Protein AF-A0AAV4F7E5-F1 (afdb_monomer_lite)

Secondary structure (DSSP, 8-state):
------------------PPPPSEEEEEEEEE-HHHHHHTHHHHTT-HHHHHHHHHHHHHHHHHHHHHHHTTSGGG-EEEEEEEEEE-SS-SS-SSEEEHHHHHHHHHHHHHHH----SEEEEEESSEEEBTTB---SEEE-TT-TT-TTTSEEEEE--SSHHHHHHHHHHHHHHTT----SS-BSSTT-SEEETT-TTTT---HHHHHHHHHHHHT-SS-GGG---TT-EE---PPPGGGTSHHHHHHHHTT-TT--B---GGGTTTS-S-HHHHHHEEEEE-SSTT-EEEEEPPTT-EEETTEEEETTEEEE---HHHHT---GGGTT-S-S-EEETTEEE-HHHHHHHH-GGGHHHHTTTTHHHHHHH--S-TTSTTS-S-GGGTT--HHHHHHHHTTTSTTTTTT-------TT-PPPP-PPPPPPPP--PPPP-EEE---

Foldseek 3Di:
DDDDDDDDDDPPPDPPPPPDQAQFEFAEEEEEEVLLLVLLCLPVVPPVVVSVVLCVQLVLVLLQLLQLLCCQQPPNHYGYWHLYYDYDPHGLADDLEGAQVVSFVSQLVVLVVVPDDGQAYEYEYNHQYDHVNHSQAFKDAAALQGNPSRRSYMYGYNQSANVSSLLVSLRNLRSLHFAADPCLDADSRRLKDFLLHLHPSYDDNRSSVRSVVSQVPDPDRPRNDDDPSIHRRNHDDDPLLQAQQSQQCRNLSHNPKGFDQQCVQQVNAGQAWLSVLSWTWMDNVDAQETEITHRDWQHQGAQQWTRDSSGTDHHRDPLSPPHPGNLASPAAAPWDDFQNDTGGLLVVCVVPNLLLCVPCCSNHVNVNQVQAPVPPLAGNAALAPVLPPDQLQQAVVAPCSRRVNNNVPDDHDPDDPDRHRDYDDGDDNGDRSRDYDTDIRRHHD

InterPro domains:
  IPR001590 Peptidase M12B, ADAM/reprolysin [PS50215] (24-227)
  IPR024079 Metallopeptidase, catalytic domain superfamily [G3DSA:3.40.390.10] (20-225)

Radius of gyration: 27.62 Å; chains: 1; bounding box: 78×78×78 Å

pLDDT: mean 87.89, std 14.11, range [33.91, 98.62]

Sequence (445 aa):
MFMLSVAYLLVLAGPAYMAAIPENQVEVYFYMDQAAVRKYEVDNGGDMAAVTAEIEKDTDYFISEINKLFEKIPDGSIGIMKRGFEILKEDILQGPEVERDAGLKKFDDWRKASGHKSDMAVLWTGFELVRNGNPATAGYANVGKVCDPVMASLIAEYDLTYNTVVVTAHEIGHNLGSSHDSDSLRRVMGAEAYAGSENRWTFSKESAANMLTNIGGLSTNCLKETSPESKYVDATVPKELTDPDSICRRAENNKDSYMIKSQTYYDMQPPHGDLVCRAIFCYNGQPDSSMTAYASDGMVCAKNKRCREGRCVESADAESGAVVSDDCVFKDQKHVDIAGFTGTCPELVQKFGDRVCYYYKSMCCETCRARSSGDPDCEFGDKSGKCKGKEQWAVCGGSAATCCKLCKGYTGKRSAPGNETQAISPDQPPASNMNKTQVVVPMDD

Structure (mmCIF, N/CA/C/O backbone):
data_AF-A0AAV4F7E5-F1
#
_entry.id   AF-A0AAV4F7E5-F1
#
loop_
_atom_site.group_PDB
_atom_site.id
_atom_site.type_symbol
_atom_site.label_atom_id
_atom_site.label_alt_id
_atom_site.label_comp_id
_atom_site.label_asym_id
_atom_site.label_entity_id
_atom_site.label_seq_id
_atom_site.pdbx_PDB_ins_code
_atom_site.Cartn_x
_atom_site.Cartn_y
_atom_site.Cartn_z
_atom_site.occupancy
_atom_site.B_iso_or_equiv
_atom_site.auth_seq_id
_atom_site.auth_comp_id
_atom_site.auth_asym_id
_atom_site.auth_atom_id
_atom_site.pdbx_PDB_model_num
ATOM 1 N N . MET A 1 1 ? -18.002 -56.517 -23.902 1.00 39.28 1 MET A N 1
ATOM 2 C CA . MET A 1 1 ? -16.649 -56.315 -23.346 1.00 39.28 1 MET A CA 1
ATOM 3 C C . MET A 1 1 ? -16.308 -54.834 -23.480 1.00 39.28 1 MET A C 1
ATOM 5 O O . MET A 1 1 ? -15.687 -54.443 -24.448 1.00 39.28 1 MET A O 1
ATOM 9 N N . PHE A 1 2 ? -16.827 -54.004 -22.576 1.00 36.75 2 PHE A N 1
ATOM 10 C CA . PHE A 1 2 ? -16.482 -52.585 -22.432 1.00 36.75 2 PHE A CA 1
ATOM 11 C C . PHE A 1 2 ? -16.720 -52.258 -20.956 1.00 36.75 2 PHE A C 1
ATOM 13 O O . PHE A 1 2 ? -17.864 -52.135 -20.528 1.00 36.75 2 PHE A O 1
ATOM 20 N N . MET A 1 3 ? -15.651 -52.247 -20.160 1.00 36.00 3 MET A N 1
ATOM 21 C CA . MET A 1 3 ? -15.684 -51.707 -18.803 1.00 36.00 3 MET A CA 1
ATOM 22 C C . MET A 1 3 ? -15.328 -50.225 -18.897 1.00 36.00 3 MET A C 1
ATOM 24 O O . MET A 1 3 ? -14.202 -49.885 -19.254 1.00 36.00 3 MET A O 1
ATOM 28 N N . LEU A 1 4 ? -16.294 -49.354 -18.603 1.00 38.69 4 LEU A N 1
ATOM 29 C CA . LEU A 1 4 ? -16.034 -47.949 -18.314 1.00 38.69 4 LEU A CA 1
ATOM 30 C C . LEU A 1 4 ? -15.482 -47.851 -16.889 1.00 38.69 4 LEU A C 1
ATOM 32 O O . LEU A 1 4 ? -16.180 -48.152 -15.924 1.00 38.69 4 LEU A O 1
ATOM 36 N N . SER A 1 5 ? -14.221 -47.443 -16.783 1.00 42.03 5 SER A N 1
ATOM 37 C CA . SER A 1 5 ? -13.590 -47.071 -15.522 1.00 42.03 5 SER A CA 1
ATOM 38 C C . SER A 1 5 ? -13.942 -45.616 -15.218 1.00 42.03 5 SER A C 1
ATOM 40 O O . SER A 1 5 ? -13.525 -44.708 -15.938 1.00 42.03 5 SER A O 1
ATOM 42 N N . VAL A 1 6 ? -14.749 -45.399 -14.181 1.00 42.28 6 VAL A N 1
ATOM 43 C CA . VAL A 1 6 ? -15.028 -44.074 -13.617 1.00 42.28 6 VAL A CA 1
ATOM 44 C C . VAL A 1 6 ? -13.915 -43.776 -12.617 1.00 42.28 6 VAL A C 1
ATOM 46 O O . VAL A 1 6 ? -13.902 -44.313 -11.512 1.00 42.28 6 VAL A O 1
ATOM 49 N N . ALA A 1 7 ? -12.949 -42.952 -13.022 1.00 42.03 7 ALA A N 1
ATOM 50 C CA . ALA A 1 7 ? -11.930 -42.434 -12.121 1.00 42.03 7 ALA A CA 1
ATOM 51 C C . ALA A 1 7 ? -12.534 -41.297 -11.280 1.00 42.03 7 ALA A C 1
ATOM 53 O O . ALA A 1 7 ? -12.876 -40.236 -11.800 1.00 42.03 7 ALA A O 1
ATOM 54 N N . TYR A 1 8 ? -12.679 -41.543 -9.980 1.00 38.00 8 TYR A N 1
ATOM 55 C CA . TYR A 1 8 ? -13.016 -40.534 -8.979 1.00 38.00 8 TYR A CA 1
ATOM 56 C C . TYR A 1 8 ? -11.857 -39.533 -8.852 1.00 38.00 8 TYR A C 1
ATOM 58 O O . TYR A 1 8 ? -10.766 -39.898 -8.413 1.00 38.00 8 TYR A O 1
ATOM 66 N N . LEU A 1 9 ? -12.096 -38.267 -9.205 1.00 37.94 9 LEU A N 1
ATOM 67 C CA . LEU A 1 9 ? -11.242 -37.154 -8.793 1.00 37.94 9 LEU A CA 1
ATOM 68 C C . LEU A 1 9 ? -11.522 -36.870 -7.307 1.00 37.94 9 LEU A C 1
ATOM 70 O O . LEU A 1 9 ? -12.509 -36.226 -6.959 1.00 37.94 9 LEU A O 1
ATOM 74 N N . LEU A 1 10 ? -10.664 -37.379 -6.425 1.00 33.91 10 LEU A N 1
ATOM 75 C CA . LEU A 1 10 ? -10.584 -36.936 -5.035 1.00 33.91 10 LEU A CA 1
ATOM 76 C C . LEU A 1 10 ? -9.795 -35.622 -5.007 1.00 33.91 10 LEU A C 1
ATOM 78 O O . LEU A 1 10 ? -8.568 -35.620 -5.078 1.00 33.91 10 LEU A O 1
ATOM 82 N N . VAL A 1 11 ? -10.508 -34.499 -4.929 1.00 38.84 11 VAL A N 1
ATOM 83 C CA . VAL A 1 11 ? -9.914 -33.215 -4.546 1.00 38.84 11 VAL A CA 1
ATOM 84 C C . VAL A 1 11 ? -9.580 -33.319 -3.060 1.00 38.84 11 VAL A C 1
ATOM 86 O O . VAL A 1 11 ? -10.472 -33.329 -2.213 1.00 38.84 11 VAL A O 1
ATOM 89 N N . LEU A 1 12 ? -8.293 -33.463 -2.746 1.00 38.16 12 LEU A N 1
ATOM 90 C CA . LEU A 1 12 ? -7.780 -33.366 -1.384 1.00 38.16 12 LEU A CA 1
ATOM 91 C C . LEU A 1 12 ? -7.918 -31.907 -0.933 1.00 38.16 12 LEU A C 1
ATOM 93 O O . LEU A 1 12 ? -7.035 -31.090 -1.179 1.00 38.16 12 LEU A O 1
ATOM 97 N N . ALA A 1 13 ? -9.039 -31.573 -0.293 1.00 40.19 13 ALA A N 1
ATOM 98 C CA . ALA A 1 13 ? -9.093 -30.406 0.573 1.00 40.19 13 ALA A CA 1
ATOM 99 C C . ALA A 1 13 ? -8.057 -30.637 1.681 1.00 40.19 13 ALA A C 1
ATOM 101 O O . ALA A 1 13 ? -8.171 -31.591 2.456 1.00 40.19 13 ALA A O 1
ATOM 102 N N . GLY A 1 14 ? -6.994 -29.829 1.691 1.00 35.94 14 GLY A N 1
ATOM 103 C CA . GLY A 1 14 ? -6.011 -29.846 2.769 1.00 35.94 14 GLY A CA 1
ATOM 104 C C . GLY A 1 14 ? -6.697 -29.616 4.120 1.00 35.94 14 GLY A C 1
ATOM 105 O O . GLY A 1 14 ? -7.803 -29.071 4.156 1.00 35.94 14 GLY A O 1
ATOM 106 N N . PRO A 1 15 ? -6.084 -30.042 5.236 1.00 36.78 15 PRO A N 1
ATOM 107 C CA . PRO A 1 15 ? -6.637 -29.779 6.554 1.00 36.78 15 PRO A CA 1
ATOM 108 C C . PRO A 1 15 ? -6.798 -28.267 6.712 1.00 36.78 15 PRO A C 1
ATOM 110 O O . PRO A 1 15 ? -5.810 -27.535 6.738 1.00 36.78 15 PRO A O 1
ATOM 113 N N . ALA A 1 16 ? -8.047 -27.805 6.787 1.00 40.94 16 ALA A N 1
ATOM 114 C CA . ALA A 1 16 ? -8.344 -26.473 7.270 1.00 40.94 16 ALA A CA 1
ATOM 115 C C . ALA A 1 16 ? -7.825 -26.429 8.709 1.00 40.94 16 ALA A C 1
ATOM 117 O O . ALA A 1 16 ? -8.428 -27.009 9.614 1.00 40.94 16 ALA A O 1
ATOM 118 N N . TYR A 1 17 ? -6.653 -25.827 8.900 1.00 42.34 17 TYR A N 1
ATOM 119 C CA . TYR A 1 17 ? -6.201 -25.407 10.214 1.00 42.34 17 TYR A CA 1
ATOM 120 C C . TYR A 1 17 ? -7.220 -24.371 10.679 1.00 42.34 17 TYR A C 1
ATOM 122 O O . TYR A 1 17 ? -7.128 -23.201 10.324 1.00 42.34 17 TYR A O 1
ATOM 130 N N . MET A 1 18 ? -8.239 -24.810 11.417 1.00 49.41 18 MET A N 1
ATOM 131 C CA . MET A 1 18 ? -9.016 -23.879 12.214 1.00 49.41 18 MET A CA 1
ATOM 132 C C . MET A 1 18 ? -8.070 -23.399 13.302 1.00 49.41 18 MET A C 1
ATOM 134 O O . MET A 1 18 ? -7.763 -24.148 14.232 1.00 49.41 18 MET A O 1
ATOM 138 N N . ALA A 1 19 ? -7.526 -22.196 13.112 1.00 57.72 19 ALA A N 1
ATOM 139 C CA . ALA A 1 19 ? -6.801 -21.499 14.156 1.00 57.72 19 ALA A CA 1
ATOM 140 C C . ALA A 1 19 ? -7.659 -21.545 15.427 1.00 57.72 19 ALA A C 1
ATOM 142 O O . ALA A 1 19 ? -8.881 -21.371 15.370 1.00 57.72 19 ALA A O 1
ATOM 143 N N . ALA A 1 20 ? -7.039 -21.881 16.559 1.00 66.94 20 ALA A N 1
ATOM 144 C CA . ALA A 1 20 ? -7.743 -21.863 17.830 1.00 66.94 20 ALA A CA 1
ATOM 145 C C . ALA A 1 20 ? -8.306 -20.453 18.033 1.00 66.94 20 ALA A C 1
ATOM 147 O O . ALA A 1 20 ? -7.578 -19.476 17.867 1.00 66.94 20 ALA A O 1
ATOM 148 N N . ILE A 1 21 ? -9.601 -20.357 18.336 1.00 70.00 21 ILE A N 1
ATOM 149 C CA . ILE A 1 21 ? -10.245 -19.061 18.528 1.00 70.00 21 ILE A CA 1
ATOM 150 C C . ILE A 1 21 ? -9.552 -18.362 19.712 1.00 70.00 21 ILE A C 1
ATOM 152 O O . ILE A 1 21 ? -9.446 -18.983 20.776 1.00 70.00 21 ILE A O 1
ATOM 156 N N . PRO A 1 22 ? -9.093 -17.108 19.550 1.00 80.94 22 PRO A N 1
ATOM 157 C CA . PRO A 1 22 ? -8.443 -16.355 20.615 1.00 80.94 22 PRO A CA 1
ATOM 158 C C . PRO A 1 22 ? -9.276 -16.264 21.896 1.00 80.94 22 PRO A C 1
ATOM 160 O O . PRO A 1 22 ? -10.509 -16.202 21.865 1.00 80.94 22 PRO A O 1
ATOM 163 N N . GLU A 1 23 ? -8.586 -16.219 23.039 1.00 86.56 23 GLU A N 1
ATOM 164 C CA . GLU A 1 23 ? -9.222 -16.149 24.360 1.00 86.56 23 GLU A CA 1
ATOM 165 C C . GLU A 1 23 ? -9.886 -14.790 24.632 1.00 86.56 23 GLU A C 1
ATOM 167 O O . GLU A 1 23 ? -10.815 -14.708 25.436 1.00 86.56 23 GLU A O 1
ATOM 172 N N . ASN A 1 24 ? -9.384 -13.714 24.021 1.00 93.81 24 ASN A N 1
ATOM 173 C CA . ASN A 1 24 ? -9.987 -12.386 24.064 1.00 93.81 24 ASN A CA 1
ATOM 174 C C . ASN A 1 24 ? -10.420 -12.020 22.643 1.00 93.81 24 ASN A C 1
ATOM 176 O O . ASN A 1 24 ? -9.591 -11.935 21.739 1.00 93.81 24 ASN A O 1
ATOM 180 N N . GLN A 1 25 ? -11.717 -11.821 22.449 1.00 95.38 25 GLN A N 1
ATOM 181 C CA . GLN A 1 25 ? -12.316 -11.470 21.169 1.00 95.38 25 GLN A CA 1
ATOM 182 C C . GLN A 1 25 ? -12.828 -10.039 21.263 1.00 95.38 25 GLN A C 1
ATOM 184 O O . GLN A 1 25 ? -13.758 -9.767 22.007 1.00 95.38 25 GLN A O 1
ATOM 189 N N . VAL A 1 26 ? -12.192 -9.125 20.536 1.00 97.06 26 VAL A N 1
ATOM 190 C CA . VAL A 1 26 ? -12.583 -7.716 20.486 1.00 97.06 26 VAL A CA 1
ATOM 191 C C . VAL A 1 26 ? -13.650 -7.553 19.416 1.00 97.06 26 VAL A C 1
ATOM 193 O O . VAL A 1 26 ? -13.357 -7.660 18.226 1.00 97.06 26 VAL A O 1
ATOM 196 N N . GLU A 1 27 ? -14.889 -7.292 19.816 1.00 97.44 27 GLU A N 1
ATOM 197 C CA . GLU A 1 27 ? -15.974 -7.006 18.884 1.00 97.44 27 GLU A CA 1
ATOM 198 C C . GLU A 1 27 ? -15.886 -5.562 18.389 1.00 97.44 27 GLU A C 1
ATOM 200 O O . GLU A 1 27 ? -16.190 -4.611 19.112 1.00 97.44 27 GLU A O 1
ATOM 205 N N . VAL A 1 28 ? -15.488 -5.385 17.130 1.00 98.00 28 VAL A N 1
ATOM 206 C CA . VAL A 1 28 ? -15.292 -4.072 16.515 1.00 98.00 28 VAL A CA 1
ATOM 207 C C . VAL A 1 28 ? -16.412 -3.774 15.530 1.00 98.00 28 VAL A C 1
ATOM 209 O O . VAL A 1 28 ? -16.696 -4.565 14.625 1.00 98.00 28 VAL A O 1
ATOM 212 N N . TYR A 1 29 ? -17.045 -2.614 15.689 1.00 97.69 29 TYR A N 1
ATOM 213 C CA . TYR A 1 29 ? -17.944 -2.060 14.682 1.00 97.69 29 TYR A CA 1
ATOM 214 C C . TYR A 1 29 ? -17.181 -1.057 13.820 1.00 97.69 29 TYR A C 1
ATOM 216 O O . TYR A 1 29 ? -16.632 -0.083 14.336 1.00 97.69 29 TYR A O 1
ATOM 224 N N . PHE A 1 30 ? -17.156 -1.297 12.515 1.00 97.88 30 PHE A N 1
ATOM 225 C CA . PHE A 1 30 ? -16.463 -0.448 11.555 1.00 97.88 30 PHE A CA 1
ATOM 226 C C . PHE A 1 30 ? -17.454 0.505 10.889 1.00 97.88 30 PHE A C 1
ATOM 228 O O . PHE A 1 30 ? -18.536 0.100 10.465 1.00 97.88 30 PHE A O 1
ATOM 235 N N . TYR A 1 31 ? -17.078 1.768 10.778 1.00 97.94 31 TYR A N 1
ATOM 236 C CA . TYR A 1 31 ? -17.846 2.802 10.104 1.00 97.94 31 TYR A CA 1
ATOM 237 C C . TYR A 1 31 ? -16.998 3.417 9.008 1.00 97.94 31 TYR A C 1
ATOM 239 O O . TYR A 1 31 ? -15.796 3.600 9.183 1.00 97.94 31 TYR A O 1
ATOM 247 N N . MET A 1 32 ? -17.636 3.762 7.900 1.00 97.88 32 MET A N 1
ATOM 248 C CA . MET A 1 32 ? -17.007 4.489 6.808 1.00 97.88 32 MET A CA 1
ATOM 249 C C . MET A 1 32 ? -17.830 5.732 6.498 1.00 97.88 32 MET A C 1
ATOM 251 O O . MET A 1 32 ? -19.043 5.635 6.299 1.00 97.88 32 MET A O 1
ATOM 255 N N . ASP A 1 33 ? -17.188 6.895 6.473 1.00 96.81 33 ASP A N 1
ATOM 256 C CA . ASP A 1 33 ? -17.853 8.133 6.071 1.00 96.81 33 ASP A CA 1
ATOM 257 C C . ASP A 1 33 ? -17.919 8.302 4.544 1.00 96.81 33 ASP A C 1
ATOM 259 O O . ASP A 1 33 ? -17.299 7.564 3.773 1.00 96.81 33 ASP A O 1
ATOM 263 N N . GLN A 1 34 ? -18.711 9.269 4.081 1.00 95.50 34 GLN A N 1
ATOM 264 C CA . GLN A 1 34 ? -18.873 9.524 2.651 1.00 95.50 34 GLN A CA 1
ATOM 265 C C . GLN A 1 34 ? -17.582 10.064 2.020 1.00 95.50 34 GLN A C 1
ATOM 267 O O . GLN A 1 34 ? -17.362 9.865 0.827 1.00 95.50 34 GLN A O 1
ATOM 272 N N . ALA A 1 35 ? -16.706 10.715 2.787 1.00 94.88 35 ALA A N 1
ATOM 273 C CA . ALA A 1 35 ? -15.387 11.120 2.316 1.00 94.88 35 ALA A CA 1
ATOM 274 C C . ALA A 1 35 ? -14.534 9.921 1.894 1.00 94.88 35 ALA A C 1
ATOM 276 O O . ALA A 1 35 ? -13.908 9.982 0.836 1.00 94.88 35 ALA A O 1
ATOM 277 N N . ALA A 1 36 ? -14.542 8.829 2.661 1.00 94.94 36 ALA A N 1
ATOM 278 C CA . ALA A 1 36 ? -13.858 7.593 2.288 1.00 94.94 36 ALA A CA 1
ATOM 279 C C . ALA A 1 36 ? -14.521 6.925 1.072 1.00 94.94 36 ALA A C 1
ATOM 281 O O . ALA A 1 36 ? -13.827 6.531 0.135 1.00 94.94 36 ALA A O 1
ATOM 282 N N . VAL A 1 37 ? -15.860 6.876 1.032 1.00 94.44 37 VAL A N 1
ATOM 283 C CA . VAL A 1 37 ? -16.621 6.312 -0.103 1.00 94.44 37 VAL A CA 1
ATOM 284 C C . VAL A 1 37 ? -16.274 7.011 -1.418 1.00 94.44 37 VAL A C 1
ATOM 286 O O . VAL A 1 37 ? -16.058 6.345 -2.429 1.00 94.44 37 VAL A O 1
ATOM 289 N N . ARG A 1 38 ? -16.152 8.346 -1.411 1.00 91.88 38 ARG A N 1
ATOM 290 C CA . ARG A 1 38 ? -15.814 9.140 -2.605 1.00 91.88 38 ARG A CA 1
ATOM 291 C C . ARG A 1 38 ? -14.475 8.746 -3.238 1.00 91.88 38 ARG A C 1
ATOM 293 O O . ARG A 1 38 ? -14.305 8.932 -4.440 1.00 91.88 38 ARG A O 1
ATOM 300 N N . LYS A 1 39 ? -13.537 8.156 -2.486 1.00 90.94 39 LYS A N 1
ATOM 301 C CA . LYS A 1 39 ? -12.259 7.682 -3.047 1.00 90.94 39 LYS A CA 1
ATOM 302 C C . LYS A 1 39 ? -12.445 6.504 -4.021 1.00 90.94 39 LYS A C 1
ATOM 304 O O . LYS A 1 39 ? -11.675 6.371 -4.965 1.00 90.94 39 LYS A O 1
ATOM 309 N N . TYR A 1 40 ? -13.510 5.710 -3.877 1.00 89.94 40 TYR A N 1
ATOM 310 C CA . TYR A 1 40 ? -13.850 4.634 -4.823 1.00 89.94 40 TYR A CA 1
ATOM 311 C C . TYR A 1 40 ? -14.462 5.130 -6.140 1.00 89.94 40 TYR A C 1
ATOM 313 O O . TYR A 1 40 ? -14.537 4.375 -7.115 1.00 89.94 40 TYR A O 1
ATOM 321 N N . GLU A 1 41 ? -14.904 6.389 -6.208 1.00 82.50 41 GLU A N 1
ATOM 322 C CA . GLU A 1 41 ? -15.530 6.938 -7.415 1.00 82.50 41 GLU A CA 1
ATOM 323 C C . GLU A 1 41 ? -14.534 7.082 -8.576 1.00 82.50 41 GLU A C 1
ATOM 325 O O . GLU A 1 41 ? -14.946 7.005 -9.737 1.00 82.50 41 GLU A O 1
ATOM 330 N N . VAL A 1 42 ? -13.233 7.233 -8.277 1.00 74.62 42 VAL A N 1
ATOM 331 C CA . VAL A 1 42 ? -12.161 7.388 -9.279 1.00 74.62 42 VAL A CA 1
ATOM 332 C C . VAL A 1 42 ? -12.103 6.197 -10.237 1.00 74.62 42 VAL A C 1
ATOM 334 O O . VAL A 1 42 ? -11.934 6.398 -11.442 1.00 74.62 42 VAL A O 1
ATOM 337 N N . ASP A 1 43 ? -12.294 4.980 -9.725 1.00 70.81 43 ASP A N 1
ATOM 338 C CA . ASP A 1 43 ? -12.202 3.749 -10.514 1.00 70.81 43 ASP A CA 1
ATOM 339 C C . ASP A 1 43 ? -13.569 3.269 -11.052 1.00 70.81 43 ASP A C 1
ATOM 341 O O . ASP A 1 43 ? -13.616 2.569 -12.064 1.00 70.81 43 ASP A O 1
ATOM 345 N N . ASN A 1 44 ? -14.689 3.682 -10.443 1.00 73.94 44 ASN A N 1
ATOM 346 C CA . ASN A 1 44 ? -16.013 3.094 -10.714 1.00 73.94 44 ASN A CA 1
ATOM 347 C C . ASN A 1 44 ? -16.981 3.961 -11.529 1.00 73.94 44 ASN A C 1
ATOM 349 O O . ASN A 1 44 ? -18.103 3.537 -11.812 1.00 73.94 44 ASN A O 1
ATOM 353 N N . GLY A 1 45 ? -16.599 5.185 -11.903 1.00 72.69 45 GLY A N 1
ATOM 354 C CA . GLY A 1 45 ? -17.436 6.038 -12.755 1.00 72.69 45 GLY A CA 1
ATOM 355 C C . GLY A 1 45 ? -18.809 6.390 -12.156 1.00 72.69 45 GLY A C 1
ATOM 356 O O . GLY A 1 45 ? -19.725 6.732 -12.903 1.00 72.69 45 GLY A O 1
ATOM 357 N N . GLY A 1 46 ? -18.952 6.302 -10.828 1.00 76.94 46 GLY A N 1
ATOM 358 C CA . GLY A 1 46 ? -20.155 6.686 -10.082 1.00 76.94 46 GLY A CA 1
ATOM 359 C C . GLY A 1 46 ? -21.235 5.607 -9.910 1.00 76.94 46 GLY A C 1
ATOM 360 O O . GLY A 1 46 ? -22.331 5.938 -9.454 1.00 76.94 46 GLY A O 1
ATOM 361 N N . ASP A 1 47 ? -20.984 4.335 -10.250 1.00 87.38 47 ASP A N 1
ATOM 362 C CA . ASP A 1 47 ? -21.918 3.244 -9.921 1.00 87.38 47 ASP A CA 1
ATOM 363 C C . ASP A 1 47 ? -21.846 2.893 -8.427 1.00 87.38 47 ASP A C 1
ATOM 365 O O . ASP A 1 47 ? -21.000 2.119 -7.982 1.00 87.38 47 ASP A O 1
ATOM 369 N N . MET A 1 48 ? -22.774 3.447 -7.645 1.00 86.88 48 MET A N 1
ATOM 370 C CA . MET A 1 48 ? -22.821 3.248 -6.194 1.00 86.88 48 MET A CA 1
ATOM 371 C C . MET A 1 48 ? -23.019 1.790 -5.766 1.00 86.88 48 MET A C 1
ATOM 373 O O . MET A 1 48 ? -22.595 1.429 -4.668 1.00 86.88 48 MET A O 1
ATOM 377 N N . ALA A 1 49 ? -23.644 0.941 -6.588 1.00 89.25 49 ALA A N 1
ATOM 378 C CA . ALA A 1 49 ? -23.800 -0.470 -6.247 1.00 89.25 49 ALA A CA 1
ATOM 379 C C . ALA A 1 49 ? -22.466 -1.215 -6.401 1.00 89.25 49 ALA A C 1
ATOM 381 O O . ALA A 1 49 ? -22.103 -2.002 -5.526 1.00 89.25 49 ALA A O 1
ATOM 382 N N . ALA A 1 50 ? -21.719 -0.917 -7.468 1.00 90.19 50 ALA A N 1
ATOM 383 C CA . ALA A 1 50 ? -20.369 -1.439 -7.674 1.00 90.19 50 ALA A CA 1
ATOM 384 C C . ALA A 1 50 ? -19.401 -0.943 -6.589 1.00 90.19 50 ALA A C 1
ATOM 386 O O . ALA A 1 50 ? -18.722 -1.758 -5.969 1.00 90.19 50 ALA A O 1
ATOM 387 N N . VAL A 1 51 ? -19.432 0.360 -6.284 1.00 91.38 51 VAL A N 1
ATOM 388 C CA . VAL A 1 51 ? -18.651 0.975 -5.196 1.00 91.38 51 VAL A CA 1
ATOM 389 C C . VAL A 1 51 ? -18.933 0.288 -3.861 1.00 91.38 51 VAL A C 1
ATOM 391 O O . VAL A 1 51 ? -18.004 -0.099 -3.161 1.00 91.38 51 VAL A O 1
ATOM 394 N N . THR A 1 52 ? -20.207 0.075 -3.516 1.00 92.06 52 THR A N 1
ATOM 395 C CA . THR A 1 52 ? -20.570 -0.587 -2.251 1.00 92.06 52 THR A CA 1
ATOM 396 C C . THR A 1 52 ? -20.036 -2.019 -2.188 1.00 92.06 52 THR A C 1
ATOM 398 O O . THR A 1 52 ? -19.471 -2.418 -1.172 1.00 92.06 52 THR A O 1
ATOM 401 N N . ALA A 1 53 ? -20.167 -2.786 -3.274 1.00 92.31 53 ALA A N 1
ATOM 402 C CA . ALA A 1 53 ? -19.671 -4.160 -3.326 1.00 92.31 53 ALA A CA 1
ATOM 403 C C . ALA A 1 53 ? -18.137 -4.238 -3.213 1.00 92.31 53 ALA A C 1
ATOM 405 O O . ALA A 1 53 ? -17.601 -5.163 -2.600 1.00 92.31 53 ALA A O 1
ATOM 406 N N . GLU A 1 54 ? -17.424 -3.269 -3.790 1.00 93.69 54 GLU A N 1
ATOM 407 C CA . GLU A 1 54 ? -15.969 -3.161 -3.682 1.00 93.69 54 GLU A CA 1
ATOM 408 C C . GLU A 1 54 ? -15.531 -2.777 -2.263 1.00 93.69 54 GLU A C 1
ATOM 410 O O . GLU A 1 54 ? -14.658 -3.438 -1.703 1.00 93.69 54 GLU A O 1
ATOM 415 N N . ILE A 1 55 ? -16.203 -1.797 -1.645 1.00 95.38 55 ILE A N 1
ATOM 416 C CA . ILE A 1 55 ? -15.985 -1.404 -0.246 1.00 95.38 55 ILE A CA 1
ATOM 417 C C . ILE A 1 55 ? -16.145 -2.600 0.692 1.00 95.38 55 ILE A C 1
ATOM 419 O O . ILE A 1 55 ? -15.308 -2.802 1.569 1.00 95.38 55 ILE A O 1
ATOM 423 N N . GLU A 1 56 ? -17.209 -3.393 0.541 1.00 94.06 56 GLU A N 1
ATOM 424 C CA . GLU A 1 56 ? -17.450 -4.555 1.406 1.00 94.06 56 GLU A CA 1
ATOM 425 C C . GLU A 1 56 ? -16.313 -5.578 1.306 1.00 94.06 56 GLU A C 1
ATOM 427 O O . GLU A 1 56 ? -15.825 -6.073 2.324 1.00 94.06 56 GLU A O 1
ATOM 432 N N . LYS A 1 57 ? -15.852 -5.849 0.082 1.00 95.12 57 LYS A N 1
ATOM 433 C CA . LYS A 1 57 ? -14.762 -6.785 -0.196 1.00 95.12 57 LYS A CA 1
ATOM 434 C C . LYS A 1 57 ? -13.426 -6.295 0.373 1.00 95.12 57 LYS A C 1
ATOM 436 O O . LYS A 1 57 ? -12.712 -7.076 1.003 1.00 95.12 57 LYS A O 1
ATOM 441 N N . ASP A 1 58 ? -13.099 -5.021 0.173 1.00 95.88 58 ASP A N 1
ATOM 442 C CA . ASP A 1 58 ? -11.876 -4.409 0.699 1.00 95.88 58 ASP A CA 1
ATOM 443 C C . ASP A 1 58 ? -11.911 -4.323 2.229 1.00 95.88 58 ASP A C 1
ATOM 445 O O . ASP A 1 58 ? -10.921 -4.626 2.887 1.00 95.88 58 ASP A O 1
ATOM 449 N N . THR A 1 59 ? -13.068 -3.992 2.806 1.00 96.38 59 THR A N 1
ATOM 450 C CA . THR A 1 59 ? -13.283 -3.969 4.259 1.00 96.38 59 THR A CA 1
ATOM 451 C C . THR A 1 59 ? -13.022 -5.336 4.876 1.00 96.38 59 THR A C 1
ATOM 453 O O . THR A 1 59 ? -12.275 -5.438 5.848 1.00 96.38 59 THR A O 1
ATOM 456 N N . ASP A 1 60 ? -13.606 -6.397 4.315 1.00 96.56 60 ASP A N 1
ATOM 457 C CA . ASP A 1 60 ? -13.396 -7.751 4.824 1.00 96.56 60 ASP A CA 1
ATOM 458 C C . ASP A 1 60 ? -11.932 -8.183 4.689 1.00 96.56 60 ASP A C 1
ATOM 460 O O . ASP A 1 60 ? -11.378 -8.783 5.613 1.00 96.56 60 ASP A O 1
ATOM 464 N N . TYR A 1 61 ? -11.273 -7.820 3.586 1.00 96.94 61 TYR A N 1
ATOM 465 C CA . TYR A 1 61 ? -9.838 -8.036 3.426 1.00 96.94 61 TYR A CA 1
ATOM 466 C C . TYR A 1 61 ? -9.018 -7.296 4.485 1.00 96.94 61 TYR A C 1
ATOM 468 O O . TYR A 1 61 ? -8.203 -7.920 5.160 1.00 96.94 61 TYR A O 1
ATOM 476 N N . PHE A 1 62 ? -9.252 -6.001 4.697 1.00 97.75 62 PHE A N 1
ATOM 477 C CA . PHE A 1 62 ? -8.496 -5.229 5.681 1.00 97.75 62 PHE A CA 1
ATOM 478 C C . PHE A 1 62 ? -8.688 -5.758 7.099 1.00 97.75 62 PHE A C 1
ATOM 480 O O . PHE A 1 62 ? -7.711 -5.891 7.830 1.00 97.75 62 PHE A O 1
ATOM 487 N N . ILE A 1 63 ? -9.911 -6.140 7.475 1.00 97.62 63 ILE A N 1
ATOM 488 C CA . ILE A 1 63 ? -10.175 -6.770 8.775 1.00 97.62 63 ILE A CA 1
ATOM 489 C C . ILE A 1 63 ? -9.448 -8.117 8.886 1.00 97.62 63 ILE A C 1
ATOM 491 O O . ILE A 1 63 ? -8.871 -8.412 9.933 1.00 97.62 63 ILE A O 1
ATOM 495 N N . SER A 1 64 ? -9.425 -8.920 7.818 1.00 96.75 64 SER A N 1
ATOM 496 C CA . SER A 1 64 ? -8.674 -10.180 7.791 1.00 96.75 64 SER A CA 1
ATOM 497 C C . SER A 1 64 ? -7.167 -9.963 7.976 1.00 96.75 64 SER A C 1
ATOM 499 O O . SER A 1 64 ? -6.532 -10.686 8.742 1.00 96.75 64 SER A O 1
ATOM 501 N N . GLU A 1 65 ? -6.584 -8.939 7.350 1.00 96.62 65 GLU A N 1
ATOM 502 C CA . GLU A 1 65 ? -5.167 -8.610 7.540 1.00 96.62 65 GLU A CA 1
ATOM 503 C C . GLU A 1 65 ? -4.881 -8.043 8.937 1.00 96.62 65 GLU A C 1
ATOM 505 O O . GLU A 1 65 ? -3.875 -8.410 9.541 1.00 96.62 65 GLU A O 1
ATOM 510 N N . ILE A 1 66 ? -5.780 -7.224 9.500 1.00 97.50 66 ILE A N 1
ATOM 511 C CA . ILE A 1 66 ? -5.689 -6.770 10.898 1.00 97.50 66 ILE A CA 1
ATOM 512 C C . ILE A 1 66 ? -5.653 -7.992 11.826 1.00 97.50 66 ILE A C 1
ATOM 514 O O . ILE A 1 66 ? -4.775 -8.087 12.682 1.00 97.50 66 ILE A O 1
ATOM 518 N N . ASN A 1 67 ? -6.544 -8.965 11.620 1.00 95.69 67 ASN A N 1
ATOM 519 C CA . ASN A 1 67 ? -6.558 -10.214 12.381 1.00 95.69 67 ASN A CA 1
ATOM 520 C C . ASN A 1 67 ? -5.215 -10.948 12.330 1.00 95.69 67 ASN A C 1
ATOM 522 O O . ASN A 1 67 ? -4.674 -11.286 13.380 1.00 95.69 67 ASN A O 1
ATOM 526 N N . LYS A 1 68 ? -4.616 -11.100 11.143 1.00 94.81 68 LYS A N 1
ATOM 527 C CA . LYS A 1 68 ? -3.289 -11.727 10.988 1.00 94.81 68 LYS A CA 1
ATOM 528 C C . LYS A 1 68 ? -2.190 -11.011 11.776 1.00 94.81 68 LYS A C 1
ATOM 530 O O . LYS A 1 68 ? -1.230 -11.652 12.203 1.00 94.81 68 LYS A O 1
ATOM 535 N N . LEU A 1 69 ? -2.290 -9.694 11.977 1.00 95.75 69 LEU A N 1
ATOM 536 C CA . LEU A 1 69 ? -1.349 -8.959 12.830 1.00 95.75 69 LEU A CA 1
ATOM 537 C C . LEU A 1 69 ? -1.541 -9.317 14.309 1.00 95.75 69 LEU A C 1
ATOM 539 O O . LEU A 1 69 ? -0.556 -9.574 15.004 1.00 95.75 69 LEU A O 1
ATOM 543 N N . PHE A 1 70 ? -2.789 -9.370 14.781 1.00 95.88 70 PHE A N 1
ATOM 544 C CA . PHE A 1 70 ? -3.121 -9.694 16.174 1.00 95.88 70 PHE A CA 1
ATOM 545 C C . PHE A 1 70 ? -2.894 -11.173 16.526 1.00 95.88 70 PHE A C 1
ATOM 547 O O . PHE A 1 70 ? -2.432 -11.463 17.627 1.00 95.88 70 PHE A O 1
ATOM 554 N N . GLU A 1 71 ? -3.079 -12.102 15.584 1.00 92.19 71 GLU A N 1
ATOM 555 C CA . GLU A 1 71 ? -2.769 -13.535 15.749 1.00 92.19 71 GLU A CA 1
ATOM 556 C C . GLU A 1 71 ? -1.299 -13.798 16.119 1.00 92.19 71 GLU A C 1
ATOM 558 O O . GLU A 1 71 ? -0.972 -14.820 16.725 1.00 92.19 71 GLU A O 1
ATOM 563 N N . LYS A 1 72 ? -0.394 -12.876 15.765 1.00 90.94 72 LYS A N 1
ATOM 564 C CA . LYS A 1 72 ? 1.044 -12.977 16.061 1.00 90.94 72 LYS A CA 1
ATOM 565 C C . LYS A 1 72 ? 1.417 -12.493 17.454 1.00 90.94 72 LYS A C 1
ATOM 567 O O . LYS A 1 72 ? 2.575 -12.644 17.856 1.00 90.94 72 LYS A O 1
ATOM 572 N N . ILE A 1 73 ? 0.480 -11.899 18.190 1.00 90.94 73 ILE A N 1
ATOM 573 C CA . ILE A 1 73 ? 0.678 -11.633 19.611 1.00 90.94 73 ILE A CA 1
ATOM 574 C C . ILE A 1 73 ? 0.881 -12.989 20.301 1.00 90.94 73 ILE A C 1
ATOM 576 O O . ILE A 1 73 ? 0.139 -13.931 20.009 1.00 90.94 73 ILE A O 1
ATOM 580 N N . PRO A 1 74 ? 1.891 -13.129 21.183 1.00 80.62 74 PRO A N 1
ATOM 581 C CA . PRO A 1 74 ? 2.163 -14.384 21.871 1.00 80.62 74 PRO A CA 1
ATOM 582 C C . PRO A 1 74 ? 0.894 -15.049 22.425 1.00 80.62 74 PRO A C 1
ATOM 584 O O . PRO A 1 74 ? 0.009 -14.389 22.978 1.00 80.62 74 PRO A O 1
ATOM 587 N N . ASP A 1 75 ? 0.827 -16.365 22.226 1.00 74.50 75 ASP A N 1
ATOM 588 C CA . ASP A 1 75 ? -0.285 -17.250 22.589 1.00 74.50 75 ASP A CA 1
ATOM 589 C C . ASP A 1 75 ? -1.606 -17.019 21.828 1.00 74.50 75 ASP A C 1
ATOM 591 O O . ASP A 1 75 ? -2.619 -17.618 22.185 1.00 74.50 75 ASP A O 1
ATOM 595 N N . GLY A 1 76 ? -1.612 -16.204 20.759 1.00 70.12 76 GLY A N 1
ATOM 596 C CA . GLY A 1 76 ? -2.799 -15.981 19.917 1.00 70.12 76 GLY A CA 1
ATOM 597 C C . GLY A 1 76 ? -3.976 -15.427 20.720 1.00 70.12 76 GLY A C 1
ATOM 598 O O . GLY A 1 76 ? -5.127 -15.798 20.515 1.00 70.12 76 GLY A O 1
ATOM 599 N N . SER A 1 77 ? -3.668 -14.607 21.720 1.00 86.88 77 SER A N 1
ATOM 600 C CA . SER A 1 77 ? -4.567 -14.299 22.832 1.00 86.88 77 SER A CA 1
ATOM 601 C C . SER A 1 77 ? -5.602 -13.216 22.521 1.00 86.88 77 SER A C 1
ATOM 603 O O . SER A 1 77 ? -6.533 -13.045 23.310 1.00 86.88 77 SER A O 1
ATOM 605 N N . ILE A 1 78 ? -5.468 -12.504 21.398 1.00 94.38 78 ILE A N 1
ATOM 606 C CA . ILE A 1 78 ? -6.364 -11.421 20.971 1.00 94.38 78 ILE A CA 1
ATOM 607 C C . ILE A 1 78 ? -6.812 -11.677 19.528 1.00 94.38 78 ILE A C 1
ATOM 609 O O . ILE A 1 78 ? -5.978 -11.852 18.645 1.00 94.38 78 ILE A O 1
ATOM 613 N N . GLY A 1 79 ? -8.123 -11.675 19.293 1.00 94.25 79 GLY A N 1
ATOM 614 C CA . GLY A 1 79 ? -8.734 -11.723 17.964 1.00 94.25 79 GLY A CA 1
ATOM 615 C C . GLY A 1 79 ? -9.653 -10.531 17.735 1.00 94.25 79 GLY A C 1
ATOM 616 O O . GLY A 1 79 ? -10.314 -10.080 18.670 1.00 94.25 79 GLY A O 1
ATOM 617 N N . ILE A 1 80 ? -9.716 -10.033 16.501 1.00 96.50 80 ILE A N 1
ATOM 618 C CA . ILE A 1 80 ? -10.570 -8.909 16.109 1.00 96.50 80 ILE A CA 1
ATOM 619 C C . ILE A 1 80 ? -11.801 -9.448 15.369 1.00 96.50 80 ILE A C 1
ATOM 621 O O . ILE A 1 80 ? -11.740 -9.960 14.249 1.00 96.50 80 ILE A O 1
ATOM 625 N N . MET A 1 81 ? -12.958 -9.339 16.011 1.00 96.38 81 MET A N 1
ATOM 626 C CA . MET A 1 81 ? -14.232 -9.799 15.470 1.00 96.38 81 MET A CA 1
ATOM 627 C C . MET A 1 81 ? -14.949 -8.638 14.787 1.00 96.38 81 MET A C 1
ATOM 629 O O . MET A 1 81 ? -15.181 -7.594 15.395 1.00 96.38 81 MET A O 1
ATOM 633 N N . LYS A 1 82 ? -15.386 -8.827 13.541 1.00 97.19 82 LYS A N 1
ATOM 634 C CA . LYS A 1 82 ? -16.279 -7.878 12.869 1.00 97.19 82 LYS A CA 1
ATOM 635 C C . LYS A 1 82 ? -17.669 -8.002 13.482 1.00 97.19 82 LYS A C 1
ATOM 637 O O . LYS A 1 82 ? -18.392 -8.956 13.189 1.00 97.19 82 LYS A O 1
ATOM 642 N N . ARG A 1 83 ? -18.051 -7.030 14.311 1.00 96.50 83 ARG A N 1
ATOM 643 C CA . ARG A 1 83 ? -19.407 -6.899 14.863 1.00 96.50 83 ARG A CA 1
ATOM 644 C C . ARG A 1 83 ? -20.399 -6.444 13.799 1.00 96.50 83 ARG A C 1
ATOM 646 O O . ARG A 1 83 ? -21.537 -6.900 13.751 1.00 96.50 83 ARG A O 1
ATOM 653 N N . GLY A 1 84 ? -19.947 -5.527 12.955 1.00 95.69 84 GLY A N 1
ATOM 654 C CA . GLY A 1 84 ? -20.730 -4.908 11.902 1.00 95.69 84 GLY A CA 1
ATOM 655 C C . GLY A 1 84 ? -19.872 -3.962 11.076 1.00 95.69 84 GLY A C 1
ATOM 656 O O . GLY A 1 84 ? -18.745 -3.631 11.449 1.00 95.69 84 GLY A O 1
ATOM 657 N N . PHE A 1 85 ? -20.415 -3.565 9.933 1.00 96.38 85 PHE A N 1
ATOM 658 C CA . PHE A 1 85 ? -19.859 -2.524 9.085 1.00 96.38 85 PHE A CA 1
ATOM 659 C C . PHE A 1 85 ? -20.999 -1.658 8.563 1.00 96.38 85 PHE A C 1
ATOM 661 O O . PHE A 1 85 ? -22.039 -2.192 8.175 1.00 96.38 85 PHE A O 1
ATOM 668 N N . GLU A 1 86 ? -20.812 -0.344 8.561 1.00 96.00 86 GLU A N 1
ATOM 669 C CA . GLU A 1 86 ? -21.798 0.596 8.039 1.00 96.00 86 GLU A CA 1
ATOM 670 C C . GLU A 1 86 ? -21.132 1.729 7.261 1.00 96.00 86 GLU A C 1
ATOM 672 O O . GLU A 1 86 ? -20.244 2.420 7.763 1.00 96.00 86 GLU A O 1
ATOM 677 N N . ILE A 1 87 ? -21.631 1.956 6.046 1.00 96.62 87 ILE A N 1
ATOM 678 C CA . ILE A 1 87 ? -21.386 3.190 5.306 1.00 96.62 87 ILE A CA 1
ATOM 679 C C . ILE A 1 87 ? -22.375 4.234 5.819 1.00 96.62 87 ILE A C 1
ATOM 681 O O . ILE A 1 87 ? -23.590 4.113 5.637 1.00 96.62 87 ILE A O 1
ATOM 685 N N . LEU A 1 88 ? -21.848 5.263 6.467 1.00 96.38 88 LEU A N 1
ATOM 686 C CA . LEU A 1 88 ? -22.640 6.339 7.037 1.00 96.38 88 LEU A CA 1
ATOM 687 C C . LEU A 1 88 ? -23.251 7.188 5.930 1.00 96.38 88 LEU A C 1
ATOM 689 O O . LEU A 1 88 ? -22.619 7.454 4.915 1.00 96.38 88 LEU A O 1
ATOM 693 N N . LYS A 1 89 ? -24.480 7.664 6.134 1.00 95.00 89 LYS A N 1
ATOM 694 C CA . LYS A 1 89 ? -25.171 8.524 5.155 1.00 95.00 89 LYS A CA 1
ATOM 695 C C . LYS A 1 89 ? -24.559 9.919 5.033 1.00 95.00 89 LYS A C 1
ATOM 697 O O . LYS A 1 89 ? -24.778 10.592 4.032 1.00 95.00 89 LYS A O 1
ATOM 702 N N . GLU A 1 90 ? -23.849 10.355 6.065 1.00 95.38 90 GLU A N 1
ATOM 703 C CA . GLU A 1 90 ? -23.267 11.685 6.190 1.00 95.38 90 GLU A CA 1
ATOM 704 C C . GLU A 1 90 ? -21.868 11.575 6.796 1.00 95.38 90 GLU A C 1
ATOM 706 O O . GLU A 1 90 ? -21.550 10.605 7.489 1.00 95.38 90 GLU A O 1
ATOM 711 N N . ASP A 1 91 ? -21.046 12.590 6.545 1.00 97.31 91 ASP A N 1
ATOM 712 C CA . ASP A 1 91 ? -19.720 12.699 7.137 1.00 97.31 91 ASP A CA 1
ATOM 713 C C . ASP A 1 91 ? -19.823 13.104 8.621 1.00 97.31 91 ASP A C 1
ATOM 715 O O . ASP A 1 91 ? -20.426 14.126 8.958 1.00 97.31 91 ASP A O 1
ATOM 719 N N . ILE A 1 92 ? -19.225 12.311 9.524 1.00 95.50 92 ILE A N 1
ATOM 720 C CA . ILE A 1 92 ? -19.094 12.677 10.952 1.00 95.50 92 ILE A CA 1
ATOM 721 C C . ILE A 1 92 ? -18.099 13.833 11.103 1.00 95.50 92 ILE A C 1
ATOM 723 O O . ILE A 1 92 ? -18.284 14.753 11.909 1.00 95.50 92 ILE A O 1
ATOM 727 N N . LEU A 1 93 ? -17.022 13.767 10.325 1.00 96.19 93 LEU A N 1
ATOM 728 C CA . LEU A 1 93 ? -15.968 14.766 10.280 1.00 96.19 93 LEU A CA 1
ATOM 729 C C . LEU A 1 93 ? -16.268 15.801 9.183 1.00 96.19 93 LEU A C 1
ATOM 731 O O . LEU A 1 93 ? -17.134 15.600 8.337 1.00 96.19 93 LEU A O 1
ATOM 735 N N . GLN A 1 94 ? -15.616 16.962 9.235 1.00 92.25 94 GLN A N 1
ATOM 736 C CA . GLN A 1 94 ? -15.885 18.067 8.308 1.00 92.25 94 GLN A CA 1
ATOM 737 C C . GLN A 1 94 ? -14.613 18.860 8.023 1.00 92.25 94 GLN A C 1
ATOM 739 O O . GLN A 1 94 ? -13.849 19.120 8.951 1.00 92.25 94 GLN A O 1
ATOM 744 N N . GLY A 1 95 ? -14.480 19.343 6.785 1.00 88.44 95 GLY A N 1
ATOM 745 C CA . GLY A 1 95 ? -13.324 20.112 6.306 1.00 88.44 95 GLY A CA 1
ATOM 746 C C . GLY A 1 95 ? -12.411 19.272 5.409 1.00 88.44 95 GLY A C 1
ATOM 747 O O . GLY A 1 95 ? -12.616 18.075 5.330 1.00 88.44 95 GLY A O 1
ATOM 748 N N . PRO A 1 96 ? -11.457 19.866 4.676 1.00 82.56 96 PRO A N 1
ATOM 749 C CA . PRO A 1 96 ? -10.464 19.097 3.915 1.00 82.56 96 PRO A CA 1
ATOM 750 C C . PRO A 1 96 ? -9.436 18.409 4.831 1.00 82.56 96 PRO A C 1
ATOM 752 O O . PRO A 1 96 ? -8.999 17.303 4.537 1.00 82.56 96 PRO A O 1
ATOM 755 N N . GLU A 1 97 ? -9.135 19.053 5.958 1.00 92.56 97 GLU A N 1
ATOM 756 C CA . GLU A 1 97 ? -8.250 18.600 7.027 1.00 92.56 97 GLU A CA 1
ATOM 757 C C . GLU A 1 97 ? -9.036 18.587 8.346 1.00 92.56 97 GLU A C 1
ATOM 759 O O . GLU A 1 97 ? -9.902 19.444 8.573 1.00 92.56 97 GLU A O 1
ATOM 764 N N . VAL A 1 98 ? -8.735 17.638 9.231 1.00 95.19 98 VAL A N 1
ATOM 765 C CA . VAL A 1 98 ? -9.419 17.462 10.516 1.00 95.19 98 VAL A CA 1
ATOM 766 C C . VAL A 1 98 ? -8.395 17.358 11.638 1.00 95.19 98 VAL A C 1
ATOM 768 O O . VAL A 1 98 ? -7.601 16.425 11.674 1.00 95.19 98 VAL A O 1
ATOM 771 N N . GLU A 1 99 ? -8.444 18.282 12.601 1.00 95.50 99 GLU A N 1
ATOM 772 C CA . GLU A 1 99 ? -7.654 18.161 13.834 1.00 95.50 99 GLU A CA 1
ATOM 773 C C . GLU A 1 99 ? -8.026 16.868 14.565 1.00 95.50 99 GLU A C 1
ATOM 775 O O . GLU A 1 99 ? -9.169 16.711 15.011 1.00 95.50 99 GLU A O 1
ATOM 780 N N . ARG A 1 100 ? -7.064 15.950 14.689 1.00 94.69 100 ARG A N 1
ATOM 781 C CA . ARG A 1 100 ? -7.291 14.568 15.138 1.00 94.69 100 ARG A CA 1
ATOM 782 C C . ARG A 1 100 ? -7.996 14.471 16.493 1.00 94.69 100 ARG A C 1
ATOM 784 O O . ARG A 1 100 ? -8.954 13.715 16.630 1.00 94.69 100 ARG A O 1
ATOM 791 N N . ASP A 1 101 ? -7.611 15.309 17.460 1.00 95.19 101 ASP A N 1
ATOM 792 C CA . ASP A 1 101 ? -8.201 15.344 18.801 1.00 95.19 101 ASP A CA 1
ATOM 793 C C . ASP A 1 101 ? -9.686 15.737 18.744 1.00 95.19 101 ASP A C 1
ATOM 795 O O . ASP A 1 101 ? -10.549 15.132 19.387 1.00 95.19 101 ASP A O 1
ATOM 799 N N . ALA A 1 102 ? -10.005 16.749 17.933 1.00 95.94 102 ALA A N 1
ATOM 800 C CA . ALA A 1 102 ? -11.377 17.193 17.726 1.00 95.94 102 ALA A CA 1
ATOM 801 C C . ALA A 1 102 ? -12.183 16.167 16.914 1.00 95.94 102 ALA A C 1
ATOM 803 O O . ALA A 1 102 ? -13.377 15.992 17.171 1.00 95.94 102 ALA A O 1
ATOM 804 N N . GLY A 1 103 ? -11.544 15.494 15.955 1.00 97.06 103 GLY A N 1
ATOM 805 C CA . GLY A 1 103 ? -12.140 14.435 15.148 1.00 97.06 103 GLY A CA 1
ATOM 806 C C . GLY A 1 103 ? -12.538 13.224 15.986 1.00 97.06 103 GLY A C 1
ATOM 807 O O . GLY A 1 103 ? -13.705 12.828 15.963 1.00 97.06 103 GLY A O 1
ATOM 808 N N . LEU A 1 104 ? -11.616 12.701 16.799 1.00 97.75 104 LEU A N 1
ATOM 809 C CA . LEU A 1 104 ? -11.883 11.569 17.685 1.00 97.75 104 LEU A CA 1
ATOM 810 C C . LEU A 1 104 ? -12.973 11.924 18.693 1.00 97.75 104 LEU A C 1
ATOM 812 O O . LEU A 1 104 ? -13.945 11.188 18.836 1.00 97.75 104 LEU A O 1
ATOM 816 N N . LYS A 1 105 ? -12.902 13.116 19.298 1.00 97.69 105 LYS A N 1
ATOM 817 C CA . LYS A 1 105 ? -13.951 13.575 20.211 1.00 97.69 105 LYS A CA 1
ATOM 818 C C . LYS A 1 105 ? -15.337 13.633 19.548 1.00 97.69 105 LYS A C 1
ATOM 820 O O . LYS A 1 105 ? -16.330 13.269 20.180 1.00 97.69 105 LYS A O 1
ATOM 825 N N . LYS A 1 106 ? -15.434 14.106 18.301 1.00 97.69 106 LYS A N 1
ATOM 826 C CA . LYS A 1 106 ? -16.707 14.106 17.559 1.00 97.69 106 LYS A CA 1
ATOM 827 C C . LYS A 1 106 ? -17.216 12.686 17.333 1.00 97.69 106 LYS A C 1
ATOM 829 O O . LYS A 1 106 ? -18.417 12.452 17.469 1.00 97.69 106 LYS A O 1
ATOM 834 N N . PHE A 1 107 ? -16.324 11.756 17.002 1.00 97.88 107 PHE A N 1
ATOM 835 C CA . PHE A 1 107 ? -16.693 10.361 16.807 1.00 97.88 107 PHE A CA 1
ATOM 836 C C . PHE A 1 107 ? -17.159 9.699 18.112 1.00 97.88 107 PHE A C 1
ATOM 838 O O . PHE A 1 107 ? -18.181 9.016 18.107 1.00 97.88 107 PHE A O 1
ATOM 845 N N . ASP A 1 108 ? -16.512 9.988 19.241 1.00 97.50 108 ASP A N 1
ATOM 846 C CA . ASP A 1 108 ? -16.930 9.532 20.573 1.00 97.50 108 ASP A CA 1
ATOM 847 C C . ASP A 1 108 ? -18.345 10.020 20.919 1.00 97.50 108 ASP A C 1
ATOM 849 O O . ASP A 1 108 ? -19.210 9.241 21.336 1.00 97.50 108 ASP A O 1
ATOM 853 N N . ASP A 1 109 ? -18.606 11.315 20.704 1.00 96.94 109 ASP A N 1
ATOM 854 C CA . ASP A 1 109 ? -19.916 11.923 20.948 1.00 96.94 109 ASP A CA 1
ATOM 855 C C . ASP A 1 109 ? -20.994 11.309 20.029 1.00 96.94 109 ASP A C 1
ATOM 857 O O . ASP A 1 109 ? -22.111 11.029 20.481 1.00 96.94 109 ASP A O 1
ATOM 861 N N . TRP A 1 110 ? -20.659 11.041 18.761 1.00 96.50 110 TRP A N 1
ATOM 862 C CA . TRP A 1 110 ? -21.545 10.362 17.812 1.00 96.50 110 TRP A CA 1
ATOM 863 C C . TRP A 1 110 ? -21.828 8.912 18.222 1.00 96.50 110 TRP A C 1
ATOM 865 O O . TRP A 1 110 ? -22.991 8.503 18.275 1.00 96.50 110 TRP A O 1
ATOM 875 N N . ARG A 1 111 ? -20.796 8.140 18.588 1.00 94.38 111 ARG A N 1
ATOM 876 C CA . ARG A 1 111 ? -20.934 6.740 19.016 1.00 94.38 111 ARG A CA 1
ATOM 877 C C . ARG A 1 111 ? -21.865 6.643 20.214 1.00 94.38 111 ARG A C 1
ATOM 879 O O . ARG A 1 111 ? -22.786 5.825 20.203 1.00 94.38 111 ARG A O 1
ATOM 886 N N . LYS A 1 112 ? -21.680 7.520 21.205 1.00 94.69 112 LYS A N 1
ATOM 887 C CA . LYS A 1 112 ? -22.547 7.609 22.386 1.00 94.69 112 LYS A CA 1
ATOM 888 C C . LYS A 1 112 ? -24.022 7.805 22.014 1.00 94.69 112 LYS A C 1
ATOM 890 O O . LYS A 1 112 ? -24.891 7.281 22.707 1.00 94.69 112 LYS A O 1
ATOM 895 N N . ALA A 1 113 ? -24.307 8.545 20.942 1.00 92.94 113 ALA A N 1
ATOM 896 C CA . ALA A 1 113 ? -25.663 8.776 20.448 1.00 92.94 113 ALA A CA 1
ATOM 897 C C . ALA A 1 113 ? -26.207 7.634 19.565 1.00 92.94 113 ALA A C 1
ATOM 899 O O . ALA A 1 113 ? -27.417 7.418 19.555 1.00 92.94 113 ALA A O 1
ATOM 900 N N . SER A 1 114 ? -25.342 6.897 18.855 1.00 88.44 114 SER A N 1
ATOM 901 C CA . SER A 1 114 ? -25.737 5.821 17.925 1.00 88.44 114 SER A CA 1
ATOM 902 C C . SER A 1 114 ? -26.440 4.638 18.607 1.00 88.44 114 SER A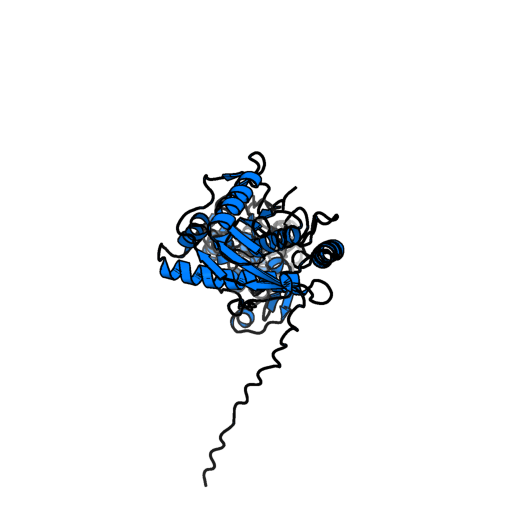 C 1
ATOM 904 O O . SER A 1 114 ? -27.310 4.000 18.020 1.00 88.44 114 SER A O 1
ATOM 906 N N . GLY A 1 115 ? -26.071 4.330 19.856 1.00 82.06 115 GLY A N 1
ATOM 907 C CA . GLY A 1 115 ? -26.594 3.178 20.596 1.00 82.06 115 GLY A CA 1
ATOM 908 C C . GLY A 1 115 ? -26.135 1.809 20.071 1.00 82.06 115 GLY A C 1
ATOM 909 O O . GLY A 1 115 ? -26.619 0.785 20.563 1.00 82.06 115 GLY A O 1
ATOM 910 N N . HIS A 1 116 ? -25.214 1.762 19.102 1.00 83.94 116 HIS A N 1
ATOM 911 C CA . HIS A 1 116 ? -24.640 0.512 18.606 1.00 83.94 116 HIS A CA 1
ATOM 912 C C . HIS A 1 116 ? -23.777 -0.163 19.677 1.00 83.94 116 HIS A C 1
ATOM 914 O O . HIS A 1 116 ? -23.017 0.488 20.395 1.00 83.94 116 HIS A O 1
ATOM 920 N N . LYS A 1 117 ? -23.915 -1.488 19.790 1.00 88.62 117 LYS A N 1
ATOM 921 C CA . LYS A 1 117 ? -23.217 -2.301 20.791 1.00 88.62 117 LYS A CA 1
ATOM 922 C C . LYS A 1 117 ? -22.044 -3.041 20.160 1.00 88.62 117 LYS A C 1
ATOM 924 O O . LYS A 1 117 ? -22.252 -3.911 19.312 1.00 88.62 117 LYS A O 1
ATOM 929 N N . SER A 1 118 ? -20.852 -2.691 20.615 1.00 95.19 118 SER A N 1
ATOM 930 C CA . SER A 1 118 ? -19.569 -3.312 20.301 1.00 95.19 118 SER A CA 1
ATOM 931 C C . SER A 1 118 ? -18.577 -2.971 21.413 1.00 95.19 118 SER A C 1
ATOM 933 O O . SER A 1 118 ? -18.754 -1.953 22.096 1.00 95.19 118 SER A O 1
ATOM 935 N N . ASP A 1 119 ? -17.527 -3.772 21.564 1.00 97.00 119 ASP A N 1
ATOM 936 C CA . ASP A 1 119 ? -16.429 -3.459 22.481 1.00 97.00 119 ASP A CA 1
ATOM 937 C C . ASP A 1 119 ? -15.683 -2.220 22.004 1.00 97.00 119 ASP A C 1
ATOM 939 O O . ASP A 1 119 ? -15.356 -1.346 22.802 1.00 97.00 119 ASP A O 1
ATOM 943 N N . MET A 1 120 ? -15.482 -2.111 20.687 1.00 97.44 120 MET A N 1
ATOM 944 C CA . MET A 1 120 ? -14.748 -1.020 20.055 1.00 97.44 120 MET A CA 1
ATOM 945 C C . MET A 1 120 ? -15.457 -0.489 18.801 1.00 97.44 120 MET A C 1
ATOM 947 O O . MET A 1 120 ? -16.245 -1.195 18.164 1.00 97.44 120 MET A O 1
ATOM 951 N N . ALA A 1 121 ? -15.192 0.765 18.442 1.00 97.94 121 ALA A N 1
ATOM 952 C CA . ALA A 1 121 ? -15.670 1.387 17.210 1.00 97.94 121 ALA A CA 1
ATOM 953 C C . ALA A 1 121 ? -14.516 2.009 16.413 1.00 97.94 121 ALA A C 1
ATOM 955 O O . ALA A 1 121 ? -13.676 2.705 16.976 1.00 97.94 121 ALA A O 1
ATOM 956 N N . VAL A 1 122 ? -14.508 1.794 15.100 1.00 98.56 122 VAL A N 1
ATOM 957 C CA . VAL A 1 122 ? -13.506 2.336 14.173 1.00 98.56 122 VAL A CA 1
ATOM 958 C C . VAL A 1 122 ? -14.213 3.218 13.158 1.00 98.56 122 VAL A C 1
ATOM 960 O O . VAL A 1 122 ? -15.147 2.747 12.513 1.00 98.56 122 VAL A O 1
ATOM 963 N N . LEU A 1 123 ? -13.774 4.46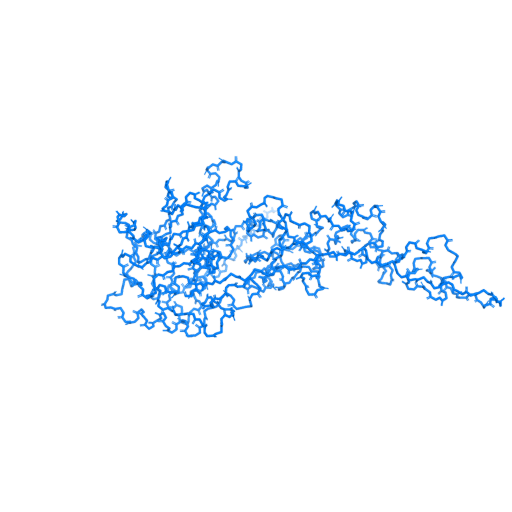4 12.995 1.00 98.50 123 LEU A N 1
ATOM 964 C CA . LEU A 1 123 ? -14.183 5.308 11.873 1.00 98.50 123 LEU A CA 1
ATOM 965 C C . LEU A 1 123 ? -13.060 5.385 10.843 1.00 98.50 123 LEU A C 1
ATOM 967 O O . LEU A 1 123 ? -12.022 5.994 11.092 1.00 98.50 123 LEU A O 1
ATOM 971 N N . TRP A 1 124 ? -13.307 4.819 9.670 1.00 98.38 124 TRP A N 1
ATOM 972 C CA . TRP A 1 124 ? -12.503 5.040 8.480 1.00 98.38 124 TRP A CA 1
ATOM 973 C C . TRP A 1 124 ? -12.985 6.278 7.741 1.00 98.38 124 TRP A C 1
ATOM 975 O O . TRP A 1 124 ? -14.156 6.374 7.362 1.00 98.38 124 TRP A O 1
ATOM 985 N N . THR A 1 125 ? -12.072 7.225 7.548 1.00 97.19 125 THR A N 1
ATOM 986 C CA . THR A 1 125 ? -12.389 8.534 6.987 1.00 97.19 125 THR A CA 1
ATOM 987 C C . THR A 1 125 ? -11.575 8.855 5.745 1.00 97.19 125 THR A C 1
ATOM 989 O O . THR A 1 125 ? -10.410 8.486 5.623 1.00 97.19 125 THR A O 1
ATOM 992 N N . GLY A 1 126 ? -12.192 9.556 4.797 1.00 94.75 126 GLY A N 1
ATOM 993 C CA . GLY A 1 126 ? -11.486 10.076 3.628 1.00 94.75 126 GLY A CA 1
ATOM 994 C C . GLY A 1 126 ? -10.764 11.403 3.858 1.00 94.75 126 GLY A C 1
ATOM 995 O O . GLY A 1 126 ? -10.079 11.847 2.937 1.00 94.75 126 GLY A O 1
ATOM 996 N N . PHE A 1 127 ? -10.940 12.036 5.021 1.00 94.81 127 PHE A N 1
ATOM 997 C CA . PHE A 1 127 ? -10.298 13.306 5.363 1.00 94.81 127 PHE A CA 1
ATOM 998 C C . PHE A 1 127 ? -8.839 13.122 5.781 1.00 94.81 127 PHE A C 1
ATOM 1000 O O . PHE A 1 127 ? -8.485 12.076 6.315 1.00 94.81 127 PHE A O 1
ATOM 1007 N N . GLU A 1 128 ? -8.029 14.158 5.562 1.00 93.69 128 GLU A N 1
ATOM 1008 C CA . GLU A 1 128 ? -6.656 14.227 6.067 1.00 93.69 128 GLU A CA 1
ATOM 1009 C C . GLU A 1 128 ? -6.684 14.606 7.553 1.00 93.69 128 GLU A C 1
ATOM 1011 O O . GLU A 1 128 ? -7.286 15.614 7.941 1.00 93.69 128 GLU A O 1
ATOM 1016 N N . LEU A 1 129 ? -6.085 13.785 8.407 1.00 94.94 129 LEU A N 1
ATOM 1017 C CA . LEU A 1 129 ? -5.972 14.043 9.831 1.00 94.94 129 LEU A CA 1
ATOM 1018 C C . LEU A 1 129 ? -4.718 14.877 10.088 1.00 94.94 129 LEU A C 1
ATOM 1020 O O . LEU A 1 129 ? -3.609 14.571 9.656 1.00 94.94 129 LEU A O 1
ATOM 1024 N N . VAL A 1 130 ? -4.897 15.963 10.832 1.00 94.50 130 VAL A N 1
ATOM 1025 C CA . VAL A 1 130 ? -3.819 16.896 11.146 1.00 94.50 130 VAL A CA 1
ATOM 1026 C C . VAL A 1 130 ? -3.642 17.042 12.648 1.00 94.50 130 VAL A C 1
ATOM 1028 O O . VAL A 1 130 ? -4.567 16.844 13.440 1.00 94.50 130 VAL A O 1
ATOM 1031 N N . ARG A 1 131 ? -2.433 17.437 13.041 1.00 90.69 131 ARG A N 1
ATOM 1032 C CA . ARG A 1 131 ? -2.115 17.892 14.392 1.00 90.69 131 ARG A CA 1
ATOM 1033 C C . ARG A 1 131 ? -1.535 19.293 14.323 1.00 90.69 131 ARG A C 1
ATOM 1035 O O . ARG A 1 131 ? -0.416 19.473 13.841 1.00 90.69 131 ARG A O 1
ATOM 1042 N N . ASN A 1 132 ? -2.255 20.278 14.850 1.00 89.00 132 ASN A N 1
ATOM 1043 C CA . ASN A 1 132 ? -1.872 21.689 14.760 1.00 89.00 132 ASN A CA 1
ATOM 1044 C C . ASN A 1 132 ? -1.589 22.121 13.303 1.00 89.00 132 ASN A C 1
ATOM 1046 O O . ASN A 1 132 ? -0.600 22.808 13.036 1.00 89.00 132 ASN A O 1
ATOM 1050 N N . GLY A 1 133 ? -2.424 21.666 12.364 1.00 86.88 133 GLY A N 1
ATOM 1051 C CA . GLY A 1 133 ? -2.289 21.907 10.923 1.00 86.88 133 GLY A CA 1
ATOM 1052 C C . GLY A 1 133 ? -1.155 21.150 10.220 1.00 86.88 133 GLY A C 1
ATOM 1053 O O . GLY A 1 133 ? -0.822 21.487 9.088 1.00 86.88 133 GLY A O 1
ATOM 1054 N N . ASN A 1 134 ? -0.519 20.170 10.872 1.00 86.00 134 ASN A N 1
ATOM 1055 C CA . ASN A 1 134 ? 0.481 19.308 10.242 1.00 86.00 134 ASN A CA 1
ATOM 1056 C C . ASN A 1 134 ? -0.149 17.949 9.870 1.00 86.00 134 ASN A C 1
ATOM 1058 O O . ASN A 1 134 ? -0.596 17.268 10.798 1.00 86.00 134 ASN A O 1
ATOM 1062 N N . PRO A 1 135 ? -0.145 17.522 8.590 1.00 80.44 135 PRO A N 1
ATOM 1063 C CA . PRO A 1 135 ? -0.708 16.244 8.110 1.00 80.44 135 PRO A CA 1
ATOM 1064 C C . PRO A 1 135 ? 0.147 15.017 8.472 1.00 80.44 135 PRO A C 1
ATOM 1066 O O . PRO A 1 135 ? 0.316 14.066 7.717 1.00 80.44 135 PRO A O 1
ATOM 1069 N N . ALA A 1 136 ? 0.755 15.052 9.650 1.00 74.44 136 ALA A N 1
ATOM 1070 C CA . ALA A 1 136 ? 1.675 14.047 10.152 1.00 74.44 136 ALA A CA 1
ATOM 1071 C C . ALA A 1 136 ? 0.943 12.975 10.973 1.00 74.44 136 ALA A C 1
ATOM 1073 O O . ALA A 1 136 ? 1.464 12.514 11.981 1.00 74.44 136 ALA A O 1
ATOM 1074 N N . THR A 1 137 ? -0.307 12.650 10.659 1.00 83.94 137 THR A N 1
ATOM 1075 C CA . THR A 1 137 ? -1.089 11.713 11.466 1.00 83.94 137 THR A CA 1
ATOM 1076 C C . THR A 1 137 ? -2.055 10.953 10.576 1.00 83.94 137 THR A C 1
ATOM 1078 O O . THR A 1 137 ? -2.896 11.574 9.955 1.00 83.94 137 THR A O 1
ATOM 1081 N N . ALA A 1 138 ? -1.970 9.622 10.543 1.00 91.06 138 ALA A N 1
ATOM 1082 C CA . ALA A 1 138 ? -2.912 8.796 9.779 1.00 91.06 138 ALA A CA 1
ATOM 1083 C C . ALA A 1 138 ? -4.026 8.163 10.629 1.00 91.06 138 ALA A C 1
ATOM 1085 O O . ALA A 1 138 ? -4.990 7.639 10.080 1.00 91.06 138 ALA A O 1
ATOM 1086 N N . GLY A 1 139 ? -3.926 8.196 11.955 1.00 95.69 139 GLY A N 1
ATOM 1087 C CA . GLY A 1 139 ? -4.911 7.632 12.879 1.00 95.69 139 GLY A CA 1
ATOM 1088 C C . GLY A 1 139 ? -4.934 8.396 14.196 1.00 95.69 139 GLY A C 1
ATOM 1089 O O . GLY A 1 139 ? -4.107 9.271 14.387 1.00 95.69 139 GLY A O 1
ATOM 1090 N N . TYR A 1 140 ? -5.941 8.165 15.039 1.00 97.19 140 TYR A N 1
ATOM 1091 C CA . TYR A 1 140 ? -5.928 8.610 16.435 1.00 97.19 140 TYR A CA 1
ATOM 1092 C C . TYR A 1 140 ? -6.864 7.761 17.286 1.00 97.19 140 TYR A C 1
ATOM 1094 O O . TYR A 1 140 ? -8.036 7.568 16.932 1.00 97.19 140 TYR A O 1
ATOM 1102 N N . ALA A 1 141 ? -6.384 7.315 18.447 1.00 97.88 141 ALA A N 1
ATOM 1103 C CA . ALA A 1 141 ? -7.147 6.492 19.376 1.00 97.88 141 ALA A CA 1
ATOM 1104 C C . ALA A 1 141 ? -7.022 6.930 20.837 1.00 97.88 141 ALA A C 1
ATOM 1106 O O . ALA A 1 141 ? -5.993 7.402 21.320 1.00 97.88 141 ALA A O 1
ATOM 1107 N N . ASN A 1 142 ? -8.081 6.663 21.599 1.00 97.19 142 ASN A N 1
ATOM 1108 C CA . ASN A 1 142 ? -8.030 6.768 23.049 1.00 97.19 142 ASN A CA 1
ATOM 1109 C C . ASN A 1 142 ? -7.232 5.589 23.639 1.00 97.19 142 ASN A C 1
ATOM 1111 O O . ASN A 1 142 ? -7.663 4.441 23.546 1.00 97.19 142 ASN A O 1
ATOM 1115 N N . VAL A 1 143 ? -6.106 5.853 24.306 1.00 97.69 143 VAL A N 1
ATOM 1116 C CA . VAL A 1 143 ? -5.221 4.790 24.822 1.00 97.69 143 VAL A CA 1
ATOM 1117 C C . VAL A 1 143 ? -5.829 4.043 26.017 1.00 97.69 143 VAL A C 1
ATOM 1119 O O . VAL A 1 143 ? -6.271 4.652 26.996 1.00 97.69 143 VAL A O 1
ATOM 1122 N N . GLY A 1 144 ? -5.803 2.707 25.963 1.00 97.44 144 GLY A N 1
ATOM 1123 C CA . GLY A 1 144 ? -6.208 1.824 27.064 1.00 97.44 144 GLY A CA 1
ATOM 1124 C C . GLY A 1 144 ? -7.689 1.921 27.433 1.00 97.44 144 GLY A C 1
ATOM 1125 O O . GLY A 1 144 ? -8.054 1.708 28.589 1.00 97.44 144 GLY A O 1
ATOM 1126 N N . LYS A 1 145 ? -8.541 2.296 26.475 1.00 97.50 145 LYS A N 1
ATOM 1127 C CA . LYS A 1 145 ? -9.983 2.482 26.676 1.00 97.50 145 LYS A CA 1
ATOM 1128 C C . LYS A 1 145 ? -10.838 1.320 26.197 1.00 97.50 145 LYS A C 1
ATOM 1130 O O . LYS A 1 145 ? -12.055 1.462 26.204 1.00 97.50 145 LYS A O 1
ATOM 1135 N N . VAL A 1 146 ? -10.252 0.179 25.836 1.00 96.06 146 VAL A N 1
ATOM 1136 C CA . VAL A 1 146 ? -11.025 -1.028 25.514 1.00 96.06 146 VAL A CA 1
ATOM 1137 C C . VAL A 1 146 ? -12.065 -1.331 26.610 1.00 96.06 146 VAL A C 1
ATOM 1139 O O . VAL A 1 146 ? -11.791 -1.174 27.800 1.00 96.06 146 VAL A O 1
ATOM 1142 N N . CYS A 1 147 ? -13.274 -1.726 26.200 1.00 94.62 147 CYS A N 1
ATOM 1143 C CA . CYS A 1 147 ? -14.471 -1.885 27.041 1.00 94.62 147 CYS A CA 1
ATOM 1144 C C . CYS A 1 147 ? -15.093 -0.593 27.610 1.00 94.62 147 CYS A C 1
ATOM 1146 O O . CYS A 1 147 ? -16.128 -0.673 28.278 1.00 94.62 147 CYS A O 1
ATOM 1148 N N . ASP A 1 148 ? -14.538 0.597 27.354 1.00 95.19 148 ASP A N 1
ATOM 1149 C CA . ASP A 1 148 ? -15.253 1.845 27.628 1.00 95.19 148 ASP A CA 1
ATOM 1150 C C . ASP A 1 148 ? -16.382 2.029 26.594 1.00 95.19 148 ASP A C 1
ATOM 1152 O O . ASP A 1 148 ? -16.121 2.038 25.387 1.00 95.19 148 ASP A O 1
ATOM 1156 N N . PRO A 1 149 ? -17.644 2.211 27.022 1.00 91.81 149 PRO A N 1
ATOM 1157 C CA . PRO A 1 149 ? -18.787 2.250 26.108 1.00 91.81 149 PRO A CA 1
ATOM 1158 C C . PRO A 1 149 ? -18.780 3.453 25.153 1.00 91.81 149 PRO A C 1
ATOM 1160 O O . PRO A 1 149 ? -19.576 3.489 24.215 1.00 91.81 149 PRO A O 1
ATOM 1163 N N . VAL A 1 150 ? -17.930 4.453 25.399 1.00 93.00 150 VAL A N 1
ATOM 1164 C CA . VAL A 1 150 ? -17.799 5.649 24.565 1.00 93.00 150 VAL A CA 1
ATOM 1165 C C . VAL A 1 150 ? -16.398 5.718 23.968 1.00 93.00 150 VAL A C 1
ATOM 1167 O O . VAL A 1 150 ? -16.270 5.754 22.748 1.00 93.00 150 VAL A O 1
ATOM 1170 N N . MET A 1 151 ? -15.368 5.673 24.816 1.00 96.19 151 MET A N 1
ATOM 1171 C CA . MET A 1 151 ? -13.977 5.941 24.444 1.00 96.19 151 MET A CA 1
ATOM 1172 C C . MET A 1 151 ? -13.228 4.728 23.878 1.00 96.19 151 MET A C 1
ATOM 1174 O O . MET A 1 151 ? -12.064 4.861 23.513 1.00 96.19 151 MET A O 1
ATOM 1178 N N . ALA A 1 152 ? -13.828 3.536 23.789 1.00 97.12 152 ALA A N 1
ATOM 1179 C CA . ALA A 1 152 ? -13.214 2.414 23.069 1.00 97.12 152 ALA A CA 1
ATOM 1180 C C . ALA A 1 152 ? -13.276 2.638 21.542 1.00 97.12 152 ALA A C 1
ATOM 1182 O O . ALA A 1 152 ? -13.950 1.910 20.819 1.00 97.12 152 ALA A O 1
ATOM 1183 N N . SER A 1 153 ? -12.719 3.735 21.063 1.00 97.19 153 SER A N 1
ATOM 1184 C CA . SER A 1 153 ? -12.950 4.310 19.745 1.00 97.19 153 SER A CA 1
ATOM 1185 C C . SER A 1 153 ? -11.648 4.834 19.160 1.00 97.19 153 SER A C 1
ATOM 1187 O O . SER A 1 153 ? -10.726 5.220 19.889 1.00 97.19 153 SER A O 1
ATOM 1189 N N . LEU A 1 154 ? -11.602 4.845 17.833 1.00 98.44 154 LEU A N 1
ATOM 1190 C CA . LEU A 1 154 ? -10.508 5.405 17.056 1.00 98.44 154 LEU A CA 1
ATOM 1191 C C . LEU A 1 154 ? -10.998 5.919 15.702 1.00 98.44 154 LEU A C 1
ATOM 1193 O O . LEU A 1 154 ? -12.027 5.468 15.185 1.00 98.44 154 LEU A O 1
ATOM 1197 N N . ILE A 1 155 ? -10.235 6.843 15.131 1.00 98.38 155 ILE A N 1
ATOM 1198 C CA . ILE A 1 155 ? -10.384 7.327 13.758 1.00 98.38 155 ILE A CA 1
ATOM 1199 C C . ILE A 1 155 ? -9.129 6.951 12.966 1.00 98.38 155 ILE A C 1
ATOM 1201 O O . ILE A 1 155 ? -8.034 6.964 13.519 1.00 98.38 155 ILE A O 1
ATOM 1205 N N . ALA A 1 156 ? -9.275 6.602 11.691 1.00 97.56 156 ALA A N 1
ATOM 1206 C CA . ALA A 1 156 ? -8.149 6.295 10.816 1.00 97.56 156 ALA A CA 1
ATOM 1207 C C . ALA A 1 156 ? -8.425 6.760 9.386 1.00 97.56 156 ALA A C 1
ATOM 1209 O O . ALA A 1 156 ? -9.525 6.576 8.855 1.00 97.56 156 ALA A O 1
ATOM 1210 N N . GLU A 1 157 ? -7.414 7.354 8.763 1.00 95.69 157 GLU A N 1
ATOM 1211 C CA . GLU A 1 157 ? -7.423 7.676 7.347 1.00 95.69 157 GLU A CA 1
ATOM 1212 C C . GLU A 1 157 ? -7.574 6.403 6.520 1.00 95.69 157 GLU A C 1
ATOM 1214 O O . GLU A 1 157 ? -6.909 5.387 6.735 1.00 95.69 157 GLU A O 1
ATOM 1219 N N . TYR A 1 158 ? -8.468 6.478 5.545 1.00 94.88 158 TYR A N 1
ATOM 1220 C CA . TYR A 1 158 ? -8.767 5.395 4.633 1.00 94.88 158 TYR A CA 1
ATOM 1221 C C . TYR A 1 158 ? -8.182 5.711 3.265 1.00 94.88 158 TYR A C 1
ATOM 1223 O O . TYR A 1 158 ? -8.637 6.636 2.588 1.00 94.88 158 TYR A O 1
ATOM 1231 N N . ASP A 1 159 ? -7.173 4.956 2.848 1.00 90.12 159 ASP A N 1
ATOM 1232 C CA . ASP A 1 159 ? -6.428 5.219 1.612 1.00 90.12 159 ASP A CA 1
ATOM 1233 C C . ASP A 1 159 ? -6.571 4.120 0.557 1.00 90.12 159 ASP A C 1
ATOM 1235 O O . ASP A 1 159 ? -5.849 4.123 -0.435 1.00 90.12 159 ASP A O 1
ATOM 1239 N N . LEU A 1 160 ? -7.522 3.196 0.754 1.00 93.62 160 LEU A N 1
ATOM 1240 C CA . LEU A 1 160 ? -7.819 2.089 -0.162 1.00 93.62 160 LEU A CA 1
ATOM 1241 C C . LEU A 1 160 ? -6.671 1.075 -0.317 1.00 93.62 160 LEU A C 1
ATOM 1243 O O . LEU A 1 160 ? -6.742 0.219 -1.205 1.00 93.62 160 LEU A O 1
ATOM 1247 N N . THR A 1 161 ? -5.621 1.146 0.512 1.00 93.94 161 THR A N 1
ATOM 1248 C CA . THR A 1 161 ? -4.446 0.267 0.438 1.00 93.94 161 THR A CA 1
ATOM 1249 C C . THR A 1 161 ? -4.149 -0.448 1.755 1.00 93.94 161 THR A C 1
ATOM 1251 O O . THR A 1 161 ? -4.796 -0.235 2.779 1.00 93.94 161 THR A O 1
ATOM 1254 N N . TYR A 1 162 ? -3.114 -1.296 1.749 1.00 95.19 162 TYR A N 1
ATOM 1255 C CA . TYR A 1 162 ? -2.637 -1.993 2.944 1.00 95.19 162 TYR A CA 1
ATOM 1256 C C . TYR A 1 162 ? -2.174 -1.040 4.065 1.00 95.19 162 TYR A C 1
ATOM 1258 O O . TYR A 1 162 ? -2.105 -1.444 5.221 1.00 95.19 162 TYR A O 1
ATOM 1266 N N . ASN A 1 163 ? -1.889 0.232 3.779 1.00 93.81 163 ASN A N 1
ATOM 1267 C CA . ASN A 1 163 ? -1.608 1.216 4.828 1.00 93.81 163 ASN A CA 1
ATOM 1268 C C . ASN A 1 163 ? -2.777 1.334 5.826 1.00 93.81 163 ASN A C 1
ATOM 1270 O O . ASN A 1 163 ? -2.547 1.344 7.033 1.00 93.81 163 ASN A O 1
ATOM 1274 N N . THR A 1 164 ? -4.024 1.290 5.335 1.00 95.75 164 THR A N 1
ATOM 1275 C CA . THR A 1 164 ? -5.241 1.285 6.166 1.00 95.75 164 THR A CA 1
ATOM 1276 C C . THR A 1 164 ? -5.213 0.154 7.207 1.00 95.75 164 THR A C 1
ATOM 1278 O O . THR A 1 164 ? -5.615 0.354 8.354 1.00 95.75 164 THR A O 1
ATOM 1281 N N . VAL A 1 165 ? -4.686 -1.024 6.848 1.00 97.00 165 VAL A N 1
ATOM 1282 C CA . VAL A 1 165 ? -4.511 -2.167 7.765 1.00 97.00 165 VAL A CA 1
ATOM 1283 C C . VAL A 1 165 ? -3.525 -1.822 8.876 1.00 97.00 165 VAL A C 1
ATOM 1285 O O . VAL A 1 165 ? -3.822 -2.046 10.048 1.00 97.00 165 VAL A O 1
ATOM 1288 N N . VAL A 1 166 ? -2.353 -1.290 8.513 1.00 95.38 166 VAL A N 1
ATOM 1289 C CA . VAL A 1 166 ? -1.275 -0.990 9.469 1.00 95.38 166 VAL A CA 1
ATOM 1290 C C . VAL A 1 166 ? -1.718 0.096 10.443 1.00 95.38 166 VAL A C 1
ATOM 1292 O O . VAL A 1 166 ? -1.591 -0.099 11.647 1.00 95.38 166 VAL A O 1
ATOM 1295 N N . VAL A 1 167 ? -2.290 1.188 9.930 1.00 96.38 167 VAL A N 1
ATOM 1296 C CA . VAL A 1 167 ? -2.802 2.304 10.736 1.00 96.38 167 VAL A CA 1
ATOM 1297 C C . VAL A 1 167 ? -3.915 1.822 11.662 1.00 96.38 167 VAL A C 1
ATOM 1299 O O . VAL A 1 167 ? -3.839 2.001 12.869 1.00 96.38 167 VAL A O 1
ATOM 1302 N N . THR A 1 168 ? -4.919 1.113 11.141 1.00 98.19 168 THR A N 1
ATOM 1303 C CA . THR A 1 168 ? -6.025 0.636 11.985 1.00 98.19 168 THR A CA 1
ATOM 1304 C C . THR A 1 168 ? -5.534 -0.327 13.069 1.00 98.19 168 THR A C 1
ATOM 1306 O O . THR A 1 168 ? -5.979 -0.246 14.209 1.00 98.19 168 THR A O 1
ATOM 1309 N N . ALA A 1 169 ? -4.604 -1.233 12.752 1.00 97.94 169 ALA A N 1
ATOM 1310 C CA . ALA A 1 169 ? -4.041 -2.144 13.745 1.00 97.94 169 ALA A CA 1
ATOM 1311 C C . ALA A 1 169 ? -3.211 -1.416 14.814 1.00 97.94 169 ALA A C 1
ATOM 1313 O O . ALA A 1 169 ? -3.267 -1.805 15.983 1.00 97.94 169 ALA A O 1
ATOM 1314 N N . HIS A 1 170 ? -2.483 -0.365 14.429 1.00 97.56 170 HIS A N 1
ATOM 1315 C CA . HIS A 1 170 ? -1.776 0.522 15.351 1.00 97.56 170 HIS A CA 1
ATOM 1316 C C . HIS A 1 170 ? -2.754 1.178 16.334 1.00 97.56 170 HIS A C 1
ATOM 1318 O O . HIS A 1 170 ? -2.615 1.032 17.549 1.00 97.56 170 HIS A O 1
ATOM 1324 N N . GLU A 1 171 ? -3.821 1.786 15.817 1.00 98.44 171 GLU A N 1
ATOM 1325 C CA . GLU A 1 171 ? -4.826 2.457 16.642 1.00 98.44 171 GLU A CA 1
ATOM 1326 C C . GLU A 1 171 ? -5.596 1.493 17.558 1.00 98.44 171 GLU A C 1
ATOM 1328 O O . GLU A 1 171 ? -5.884 1.802 18.720 1.00 98.44 171 GLU A O 1
ATOM 1333 N N . ILE A 1 172 ? -5.901 0.282 17.079 1.00 98.62 172 ILE A N 1
ATOM 1334 C CA . ILE A 1 172 ? -6.472 -0.772 17.929 1.00 98.62 172 ILE A CA 1
ATOM 1335 C C . ILE A 1 172 ? -5.476 -1.122 19.044 1.00 98.62 172 ILE A C 1
ATOM 1337 O O . ILE A 1 172 ? -5.878 -1.271 20.199 1.00 98.62 172 ILE A O 1
ATOM 1341 N N . GLY A 1 173 ? -4.180 -1.210 18.733 1.00 98.06 173 GLY A N 1
ATOM 1342 C CA . GLY A 1 173 ? -3.122 -1.449 19.713 1.00 98.06 173 GLY A CA 1
ATOM 1343 C C . GLY A 1 173 ? -3.069 -0.378 20.807 1.00 98.06 173 GLY A C 1
ATOM 1344 O O . GLY A 1 173 ? -2.978 -0.716 21.993 1.00 98.06 173 GLY A O 1
ATOM 1345 N N . HIS A 1 174 ? -3.220 0.898 20.443 1.00 98.44 174 HIS A N 1
ATOM 1346 C CA . HIS A 1 174 ? -3.395 1.987 21.404 1.00 98.44 174 HIS A CA 1
ATOM 1347 C C . HIS A 1 174 ? -4.633 1.803 22.273 1.00 98.44 174 HIS A C 1
ATOM 1349 O O . HIS A 1 174 ? -4.533 1.855 23.502 1.00 98.44 174 HIS A O 1
ATOM 1355 N N . ASN A 1 175 ? -5.794 1.523 21.679 1.00 98.12 175 ASN A N 1
ATOM 1356 C CA . ASN A 1 175 ? -7.029 1.349 22.443 1.00 98.12 175 ASN A CA 1
ATOM 1357 C C . ASN A 1 175 ? -6.962 0.164 23.422 1.00 98.12 175 ASN A C 1
ATOM 1359 O O . ASN A 1 175 ? -7.472 0.240 24.544 1.00 98.12 175 ASN A O 1
ATOM 1363 N N . LEU A 1 176 ? -6.236 -0.890 23.042 1.00 98.06 176 LEU A N 1
ATOM 1364 C CA . LEU A 1 176 ? -5.917 -2.032 23.896 1.00 98.06 176 LEU A CA 1
ATOM 1365 C C . LEU A 1 176 ? -4.871 -1.725 24.973 1.00 98.06 176 LEU A C 1
ATOM 1367 O O . LEU A 1 176 ? -4.736 -2.522 25.895 1.00 98.06 176 LEU A O 1
ATOM 1371 N N . GLY A 1 177 ? -4.188 -0.580 24.925 1.00 97.44 177 GLY A N 1
ATOM 1372 C CA . GLY A 1 177 ? -3.321 -0.076 25.995 1.00 97.44 177 GLY A CA 1
ATOM 1373 C C . GLY A 1 177 ? -1.827 -0.058 25.677 1.00 97.44 177 GLY A C 1
ATOM 1374 O O . GLY A 1 177 ? -1.028 0.154 26.587 1.00 97.44 177 GLY A O 1
ATOM 1375 N N . SER A 1 178 ? -1.424 -0.283 24.425 1.00 96.50 178 SER A N 1
ATOM 1376 C CA . SER A 1 178 ? -0.024 -0.122 24.029 1.00 96.50 178 SER A CA 1
ATOM 1377 C C . SER A 1 178 ? 0.359 1.349 23.873 1.00 96.50 178 SER A C 1
ATOM 1379 O O . SER A 1 178 ? -0.423 2.152 23.371 1.00 96.50 178 SER A O 1
ATOM 1381 N N . SER A 1 179 ? 1.599 1.680 24.225 1.00 94.56 179 SER A N 1
ATOM 1382 C CA . SER A 1 179 ? 2.292 2.888 23.759 1.00 94.56 179 SER A CA 1
ATOM 1383 C C . SER A 1 179 ? 3.072 2.592 22.473 1.00 94.56 179 SER A C 1
ATOM 1385 O O . SER A 1 179 ? 3.149 1.429 22.056 1.00 94.56 179 SER A O 1
ATOM 1387 N N . HIS A 1 180 ? 3.680 3.623 21.879 1.00 94.56 180 HIS A N 1
ATOM 1388 C CA . HIS A 1 180 ? 4.657 3.433 20.810 1.00 94.56 180 HIS A CA 1
ATOM 1389 C C . HIS A 1 180 ? 5.848 2.590 21.265 1.00 94.56 180 HIS A C 1
ATOM 1391 O O . HIS A 1 180 ? 6.294 2.670 22.412 1.00 94.56 180 HIS A O 1
ATOM 1397 N N . ASP A 1 181 ? 6.384 1.814 20.330 1.00 91.00 181 ASP A N 1
ATOM 1398 C CA . ASP A 1 181 ? 7.644 1.110 20.494 1.00 91.00 181 ASP A CA 1
ATOM 1399 C C . ASP A 1 181 ? 8.810 2.097 20.618 1.00 91.00 181 ASP A C 1
ATOM 1401 O O . ASP A 1 181 ? 8.887 3.112 19.926 1.00 91.00 181 ASP A O 1
ATOM 1405 N N . SER A 1 182 ? 9.779 1.747 21.463 1.00 82.19 182 SER A N 1
ATOM 1406 C CA . SER A 1 182 ? 11.020 2.516 21.624 1.00 82.19 182 SER A CA 1
ATOM 1407 C C . SER A 1 182 ? 11.917 2.526 20.373 1.00 82.19 182 SER A C 1
ATOM 1409 O O . SER A 1 182 ? 12.723 3.441 20.205 1.00 82.19 182 SER A O 1
ATOM 1411 N N . ASP A 1 183 ? 11.778 1.534 19.483 1.00 76.69 183 ASP A N 1
ATOM 1412 C CA . ASP A 1 183 ? 12.318 1.562 18.115 1.00 76.69 183 ASP A CA 1
ATOM 1413 C C . ASP A 1 183 ? 11.230 2.155 17.211 1.00 76.69 183 ASP A C 1
ATOM 1415 O O . ASP A 1 183 ? 10.349 1.433 16.737 1.00 76.69 183 ASP A O 1
ATOM 1419 N N . SER A 1 184 ? 11.267 3.481 17.028 1.00 63.84 184 SER A N 1
ATOM 1420 C CA . SER A 1 184 ? 10.224 4.271 16.345 1.00 63.84 184 SER A CA 1
ATOM 1421 C C . SER A 1 184 ? 9.947 3.820 14.912 1.00 63.84 184 SER A C 1
ATOM 1423 O O . SER A 1 184 ? 8.899 4.115 14.348 1.00 63.84 184 SER A O 1
ATOM 1425 N N . LEU A 1 185 ? 10.874 3.060 14.338 1.00 64.81 185 LEU A N 1
ATOM 1426 C CA . LEU A 1 185 ? 10.768 2.485 13.021 1.00 64.81 185 LEU A CA 1
ATOM 1427 C C . LEU A 1 185 ? 10.836 0.980 13.176 1.00 64.81 185 LEU A C 1
ATOM 1429 O O . LEU A 1 185 ? 11.885 0.444 13.518 1.00 64.81 185 LEU A O 1
ATOM 1433 N N . ARG A 1 186 ? 9.733 0.299 12.854 1.00 78.75 186 ARG A N 1
ATOM 1434 C CA . ARG A 1 186 ? 9.706 -0.907 12.005 1.00 78.75 186 ARG A CA 1
ATOM 1435 C C . ARG A 1 186 ? 8.531 -1.830 12.302 1.00 78.75 186 ARG A C 1
ATOM 1437 O O . ARG A 1 186 ? 8.343 -2.762 11.533 1.00 78.75 186 ARG A O 1
ATOM 1444 N N . ARG A 1 187 ? 7.772 -1.632 13.373 1.00 91.62 187 ARG A N 1
ATOM 1445 C CA . ARG A 1 187 ? 6.694 -2.540 13.807 1.00 91.62 187 ARG A CA 1
ATOM 1446 C C . ARG A 1 187 ? 5.340 -1.853 13.787 1.00 91.62 187 ARG A C 1
ATOM 1448 O O . ARG A 1 187 ? 5.279 -0.665 13.502 1.00 91.62 187 ARG A O 1
ATOM 1455 N N . VAL A 1 188 ? 4.279 -2.610 14.071 1.00 94.38 188 VAL A N 1
ATOM 1456 C CA . VAL A 1 188 ? 2.908 -2.076 14.058 1.00 94.38 188 VAL A CA 1
ATOM 1457 C C . VAL A 1 188 ? 2.775 -0.870 14.992 1.00 94.38 188 VAL A C 1
ATOM 1459 O O . VAL A 1 188 ? 2.247 0.135 14.551 1.00 94.38 188 VAL A O 1
ATOM 1462 N N . MET A 1 189 ? 3.337 -0.914 16.209 1.00 95.12 189 MET A N 1
ATOM 1463 C CA . MET A 1 189 ? 3.306 0.210 17.164 1.00 95.12 189 MET A CA 1
ATOM 1464 C C . MET A 1 189 ? 4.498 1.175 17.042 1.00 95.12 189 MET A C 1
ATOM 1466 O O . MET A 1 189 ? 4.816 1.876 17.998 1.00 95.12 189 MET A O 1
ATOM 1470 N N . GLY A 1 190 ? 5.217 1.207 15.918 1.00 92.56 190 GLY A N 1
ATOM 1471 C CA . GLY A 1 190 ? 6.223 2.255 15.707 1.00 92.56 190 GLY A CA 1
ATOM 1472 C C . GLY A 1 190 ? 5.549 3.624 15.586 1.00 92.56 190 GLY A C 1
ATOM 1473 O O . GLY A 1 190 ? 4.509 3.714 14.945 1.00 92.56 190 GLY A O 1
ATOM 1474 N N . ALA A 1 191 ? 6.150 4.675 16.152 1.00 89.62 191 ALA A N 1
ATOM 1475 C CA . ALA A 1 191 ? 5.655 6.057 16.032 1.00 89.62 191 ALA A CA 1
ATOM 1476 C C . ALA A 1 191 ? 5.661 6.579 14.579 1.00 89.62 191 ALA A C 1
ATOM 1478 O O . ALA A 1 191 ? 5.123 7.636 14.274 1.00 89.62 191 ALA A O 1
ATOM 1479 N N . GLU A 1 192 ? 6.305 5.858 13.659 1.00 85.31 192 GLU A N 1
ATOM 1480 C CA . GLU A 1 192 ? 6.302 6.162 12.235 1.00 85.31 192 GLU A CA 1
ATOM 1481 C C . GLU A 1 192 ? 5.980 4.909 11.408 1.00 85.31 192 GLU A C 1
ATOM 1483 O O . GLU A 1 192 ? 6.637 3.863 11.496 1.00 85.31 192 GLU A O 1
ATOM 1488 N N . ALA A 1 193 ? 4.989 5.044 10.531 1.00 83.75 193 ALA A N 1
ATOM 1489 C CA . ALA A 1 193 ? 4.654 4.093 9.490 1.00 83.75 193 ALA A CA 1
ATOM 1490 C C . ALA A 1 193 ? 5.589 4.267 8.296 1.00 83.75 193 ALA A C 1
ATOM 1492 O O . ALA A 1 193 ? 5.705 5.347 7.708 1.00 83.75 193 ALA A O 1
ATOM 1493 N N . TYR A 1 194 ? 6.203 3.170 7.863 1.00 86.62 194 TYR A N 1
ATOM 1494 C CA . TYR A 1 194 ? 6.994 3.159 6.642 1.00 86.62 194 TYR A CA 1
ATOM 1495 C C . TYR A 1 194 ? 6.693 1.914 5.817 1.00 86.62 194 TYR A C 1
ATOM 1497 O O . TYR A 1 194 ? 6.929 0.785 6.259 1.00 86.62 194 TYR A O 1
ATOM 1505 N N . ALA A 1 195 ? 6.247 2.121 4.575 1.00 89.38 195 ALA A N 1
ATOM 1506 C CA . ALA A 1 195 ? 5.926 1.040 3.649 1.00 89.38 195 ALA A CA 1
ATOM 1507 C C . ALA A 1 195 ? 7.100 0.063 3.484 1.00 89.38 195 ALA A C 1
ATOM 1509 O O . ALA A 1 195 ? 6.910 -1.146 3.538 1.00 89.38 195 ALA A O 1
ATOM 1510 N N . GLY A 1 196 ? 8.335 0.555 3.370 1.00 87.56 196 GLY A N 1
ATOM 1511 C CA . GLY A 1 196 ? 9.510 -0.304 3.199 1.00 87.56 196 GLY A CA 1
ATOM 1512 C C . GLY A 1 196 ? 9.991 -1.020 4.469 1.00 87.56 196 GLY A C 1
ATOM 1513 O O . GLY A 1 196 ? 11.055 -1.637 4.430 1.00 87.56 196 GLY A O 1
ATOM 1514 N N . SER A 1 197 ? 9.279 -0.915 5.595 1.00 88.25 197 SER A N 1
ATOM 1515 C CA . SER A 1 197 ? 9.681 -1.559 6.844 1.00 88.25 197 SER A CA 1
ATOM 1516 C C . SER A 1 197 ? 9.565 -3.084 6.771 1.00 88.25 197 SER A C 1
ATOM 1518 O O . SER A 1 197 ? 8.519 -3.632 6.435 1.00 88.25 197 SER A O 1
ATOM 1520 N N . GLU A 1 198 ? 10.627 -3.779 7.183 1.00 87.19 198 GLU A N 1
ATOM 1521 C CA . GLU A 1 198 ? 10.684 -5.245 7.185 1.00 87.19 198 GLU A CA 1
ATOM 1522 C C . GLU A 1 198 ? 9.824 -5.898 8.274 1.00 87.19 198 GLU A C 1
ATOM 1524 O O . GLU A 1 198 ? 9.465 -7.062 8.133 1.00 87.19 198 GLU A O 1
ATOM 1529 N N . ASN A 1 199 ? 9.479 -5.179 9.350 1.00 88.69 199 ASN A N 1
ATOM 1530 C CA . ASN A 1 199 ? 8.745 -5.754 10.486 1.00 88.69 199 ASN A CA 1
ATOM 1531 C C . ASN A 1 199 ? 7.323 -5.190 10.644 1.00 88.69 199 ASN A C 1
ATOM 1533 O O . ASN A 1 199 ? 6.703 -5.409 11.688 1.00 88.69 199 ASN A O 1
ATOM 1537 N N . ARG A 1 200 ? 6.784 -4.486 9.630 1.00 90.94 200 ARG A N 1
ATOM 1538 C CA . ARG A 1 200 ? 5.464 -3.820 9.715 1.00 90.94 200 ARG A CA 1
ATOM 1539 C C . ARG A 1 200 ? 4.292 -4.788 9.928 1.00 90.94 200 ARG A C 1
ATOM 1541 O O . ARG A 1 200 ? 3.190 -4.353 10.220 1.00 90.94 200 ARG A O 1
ATOM 1548 N N . TRP A 1 201 ? 4.537 -6.094 9.806 1.00 93.00 201 TRP A N 1
ATOM 1549 C CA . TRP A 1 201 ? 3.567 -7.162 10.063 1.00 93.00 201 TRP A CA 1
ATOM 1550 C C . TRP A 1 201 ? 3.657 -7.772 11.466 1.00 93.00 201 TRP A C 1
ATOM 1552 O O . TRP A 1 201 ? 3.137 -8.867 11.684 1.00 93.00 201 TRP A O 1
ATOM 1562 N N . THR A 1 202 ? 4.381 -7.143 12.394 1.00 92.56 202 THR A N 1
ATOM 1563 C CA . THR A 1 202 ? 4.618 -7.693 13.735 1.00 92.56 202 THR A CA 1
ATOM 1564 C C . THR A 1 202 ? 4.473 -6.627 14.810 1.00 92.56 202 THR A C 1
ATOM 1566 O O . THR A 1 202 ? 5.004 -5.524 14.674 1.00 92.56 202 THR A O 1
ATOM 1569 N N . PHE A 1 203 ? 3.798 -6.978 15.902 1.00 93.94 203 PHE A N 1
ATOM 1570 C CA . PHE A 1 203 ? 3.870 -6.238 17.159 1.00 93.94 203 PHE A CA 1
ATOM 1571 C C . PHE A 1 203 ? 5.190 -6.543 17.872 1.00 93.94 203 PHE A C 1
ATOM 1573 O O . PHE A 1 203 ? 5.741 -7.644 17.745 1.00 93.94 203 PHE A O 1
ATOM 1580 N N . SER A 1 204 ? 5.719 -5.587 18.638 1.00 93.25 204 SER A N 1
ATOM 1581 C CA . SER A 1 204 ? 6.833 -5.892 19.531 1.00 93.25 204 SER A CA 1
ATOM 1582 C C . SER A 1 204 ? 6.349 -6.697 20.741 1.00 93.25 204 SER A C 1
ATOM 1584 O O . SER A 1 204 ? 5.159 -6.761 21.060 1.00 93.25 204 SER A O 1
ATOM 1586 N N . LYS A 1 205 ? 7.298 -7.307 21.458 1.00 92.25 205 LYS A N 1
ATOM 1587 C CA . LYS A 1 205 ? 7.001 -7.958 22.741 1.00 92.25 205 LYS A CA 1
ATOM 1588 C C . LYS A 1 205 ? 6.513 -6.958 23.791 1.00 92.25 205 LYS A C 1
ATOM 1590 O O . LYS A 1 205 ? 5.730 -7.340 24.651 1.00 92.25 205 LYS A O 1
ATOM 1595 N N . GLU A 1 206 ? 6.989 -5.716 23.725 1.00 92.88 206 GLU A N 1
ATOM 1596 C CA . GLU A 1 206 ? 6.595 -4.642 24.636 1.00 92.88 206 GLU A CA 1
ATOM 1597 C C . GLU A 1 206 ? 5.142 -4.238 24.380 1.00 92.88 206 GLU A C 1
ATOM 1599 O O . GLU A 1 206 ? 4.336 -4.277 25.308 1.00 92.88 206 GLU A O 1
ATOM 1604 N N . SER A 1 207 ? 4.773 -3.981 23.120 1.00 95.00 207 SER A N 1
ATOM 1605 C CA . SER A 1 207 ? 3.391 -3.655 22.761 1.00 95.00 207 SER A CA 1
ATOM 1606 C C . SER A 1 207 ? 2.426 -4.762 23.171 1.00 95.00 207 SER A C 1
ATOM 1608 O O . SER A 1 207 ? 1.406 -4.510 23.809 1.00 95.00 207 SER A O 1
ATOM 1610 N N . ALA A 1 208 ? 2.779 -6.011 22.845 1.00 95.25 208 ALA A N 1
ATOM 1611 C CA . ALA A 1 208 ? 2.002 -7.187 23.214 1.00 95.25 208 ALA A CA 1
ATOM 1612 C C . ALA A 1 208 ? 1.787 -7.282 24.731 1.00 95.25 208 ALA A C 1
ATOM 1614 O O . ALA A 1 208 ? 0.662 -7.477 25.188 1.00 95.25 208 ALA A O 1
ATOM 1615 N N . ALA A 1 209 ? 2.850 -7.108 25.521 1.00 94.81 209 ALA A N 1
ATOM 1616 C CA . ALA A 1 209 ? 2.765 -7.156 26.976 1.00 94.81 209 ALA A CA 1
ATOM 1617 C C . ALA A 1 209 ? 1.895 -6.026 27.548 1.00 94.81 209 ALA A C 1
ATOM 1619 O O . ALA A 1 209 ? 1.119 -6.274 28.472 1.00 94.81 209 ALA A O 1
ATOM 1620 N N . ASN A 1 210 ? 1.984 -4.814 26.992 1.00 95.81 210 ASN A N 1
ATOM 1621 C CA . ASN A 1 210 ? 1.177 -3.672 27.422 1.00 95.81 210 ASN A CA 1
ATOM 1622 C C . ASN A 1 210 ? -0.317 -3.916 27.174 1.00 95.81 210 ASN A C 1
ATOM 1624 O O . ASN A 1 210 ? -1.120 -3.762 28.096 1.00 95.81 210 ASN A O 1
ATOM 1628 N N . MET A 1 211 ? -0.677 -4.394 25.976 1.00 97.12 211 MET A N 1
ATOM 1629 C CA . MET A 1 211 ? -2.061 -4.752 25.646 1.00 97.12 211 MET A CA 1
ATOM 1630 C C . MET A 1 211 ? -2.608 -5.825 26.593 1.00 97.12 211 MET A C 1
ATOM 1632 O O . MET A 1 211 ? -3.674 -5.663 27.184 1.00 97.12 211 MET A O 1
ATOM 1636 N N . LEU A 1 212 ? -1.854 -6.907 26.804 1.00 95.44 212 LEU A N 1
ATOM 1637 C CA . LEU A 1 212 ? -2.280 -8.009 27.671 1.00 95.44 212 LEU A CA 1
ATOM 1638 C C . LEU A 1 212 ? -2.373 -7.603 29.145 1.00 95.44 212 LEU A C 1
ATOM 1640 O O . LEU A 1 212 ? -3.279 -8.048 29.848 1.00 95.44 212 LEU A O 1
ATOM 1644 N N . THR A 1 213 ? -1.479 -6.727 29.609 1.00 95.94 213 THR A N 1
ATOM 1645 C CA . THR A 1 213 ? -1.534 -6.172 30.969 1.00 95.94 213 THR A CA 1
ATOM 1646 C C . THR A 1 213 ? -2.788 -5.328 31.162 1.00 95.94 213 THR A C 1
ATOM 1648 O O . THR A 1 213 ? -3.472 -5.478 32.174 1.00 95.94 213 THR A O 1
ATOM 1651 N N . ASN A 1 214 ? -3.123 -4.479 30.188 1.00 96.62 214 ASN A N 1
ATOM 1652 C CA . ASN A 1 214 ? -4.328 -3.662 30.247 1.00 96.62 214 ASN A CA 1
ATOM 1653 C C . ASN A 1 214 ? -5.599 -4.531 30.234 1.00 96.62 214 ASN A C 1
ATOM 1655 O O . ASN A 1 214 ? -6.451 -4.364 31.103 1.00 96.62 214 ASN A O 1
ATOM 1659 N N . ILE A 1 215 ? -5.682 -5.527 29.340 1.00 95.75 215 ILE A N 1
ATOM 1660 C CA . ILE A 1 215 ? -6.800 -6.489 29.295 1.00 95.75 215 ILE A CA 1
ATOM 1661 C C . ILE A 1 215 ? -6.933 -7.254 30.621 1.00 95.75 215 ILE A C 1
ATOM 1663 O O . ILE A 1 215 ? -8.034 -7.398 31.151 1.00 95.75 215 ILE A O 1
ATOM 1667 N N . GLY A 1 216 ? -5.820 -7.728 31.189 1.00 94.75 216 GLY A N 1
ATOM 1668 C CA . GLY A 1 216 ? -5.807 -8.432 32.475 1.00 94.75 216 GLY A CA 1
ATOM 1669 C C . GLY A 1 216 ? -6.197 -7.554 33.671 1.00 94.75 216 GLY A C 1
ATOM 1670 O O . GLY A 1 216 ? -6.612 -8.079 34.703 1.00 94.75 216 GLY A O 1
ATOM 1671 N N . GLY A 1 217 ? -6.084 -6.230 33.534 1.00 95.19 217 GLY A N 1
ATOM 1672 C CA . GLY A 1 217 ? -6.491 -5.243 34.535 1.00 95.19 217 GLY A CA 1
ATOM 1673 C C . GLY A 1 217 ? -7.965 -4.832 34.469 1.00 95.19 217 GLY A C 1
ATOM 1674 O O . GLY A 1 217 ? -8.423 -4.102 35.352 1.00 95.19 217 GLY A O 1
ATOM 1675 N N . LEU A 1 218 ? -8.720 -5.278 33.457 1.00 94.50 218 LEU A N 1
ATOM 1676 C CA . LEU A 1 218 ? -10.135 -4.938 33.307 1.00 94.50 218 LEU A CA 1
ATOM 1677 C C . LEU A 1 218 ? -10.965 -5.535 34.453 1.00 94.50 218 LEU A C 1
ATOM 1679 O O . LEU A 1 218 ? -10.953 -6.740 34.699 1.00 94.50 218 LEU A O 1
ATOM 1683 N N . SER A 1 219 ? -11.750 -4.693 35.130 1.00 89.00 219 SER A N 1
ATOM 1684 C CA . SER A 1 219 ? -12.654 -5.127 36.207 1.00 89.00 219 SER A CA 1
ATOM 1685 C C . SER A 1 219 ? -13.828 -5.969 35.695 1.00 89.00 219 SER A C 1
ATOM 1687 O O . SER A 1 219 ? -14.360 -6.814 36.412 1.00 89.00 219 SER A O 1
ATOM 1689 N N . THR A 1 220 ? -14.243 -5.742 34.451 1.00 90.06 220 THR A N 1
ATOM 1690 C CA . THR A 1 220 ? -15.189 -6.567 33.698 1.00 90.06 220 THR A CA 1
ATOM 1691 C C . THR A 1 220 ? -14.647 -6.680 32.286 1.00 90.06 220 THR A C 1
ATOM 1693 O O . THR A 1 220 ? -14.539 -5.681 31.578 1.00 90.06 220 THR A O 1
ATOM 1696 N N . ASN A 1 221 ? -14.250 -7.888 31.900 1.00 91.62 221 ASN A N 1
ATOM 1697 C CA . ASN A 1 221 ? -13.632 -8.120 30.606 1.00 91.62 221 ASN A CA 1
ATOM 1698 C C . ASN A 1 221 ? -14.719 -8.372 29.551 1.00 91.62 221 ASN A C 1
ATOM 1700 O O . ASN A 1 221 ? -15.220 -9.491 29.440 1.00 91.62 221 ASN A O 1
ATOM 1704 N N . CYS A 1 222 ? -15.074 -7.324 28.800 1.00 94.50 222 CYS A N 1
ATOM 1705 C CA . CYS A 1 222 ? -16.056 -7.399 27.715 1.00 94.50 222 CYS A CA 1
ATOM 1706 C C . CYS A 1 222 ? -15.634 -8.366 26.594 1.00 94.50 222 CYS A C 1
ATOM 1708 O O . CYS A 1 222 ? -16.485 -8.969 25.960 1.00 94.50 222 CYS A O 1
ATOM 1710 N N . LEU A 1 223 ? -14.330 -8.634 26.456 1.00 95.56 223 LEU A N 1
ATOM 1711 C CA . LEU A 1 223 ? -13.741 -9.439 25.379 1.00 95.56 223 LEU A CA 1
ATOM 1712 C C . LEU A 1 223 ? -13.935 -10.955 25.554 1.00 95.56 223 LEU A C 1
ATOM 1714 O O . LEU A 1 223 ? -13.434 -11.749 24.755 1.00 95.56 223 LEU A O 1
ATOM 1718 N N . LYS A 1 224 ? -14.563 -11.381 26.657 1.00 93.50 224 LYS A N 1
ATOM 1719 C CA . LYS A 1 224 ? -14.846 -12.795 26.961 1.00 93.50 224 LYS A CA 1
ATOM 1720 C C . LYS A 1 224 ? -16.210 -13.246 26.468 1.00 93.50 224 LYS A C 1
ATOM 1722 O O . LYS A 1 224 ? -16.455 -14.450 26.394 1.00 93.50 224 LYS A O 1
ATOM 1727 N N . GLU A 1 225 ? -17.087 -12.303 26.155 1.00 90.25 225 GLU A N 1
ATOM 1728 C CA . GLU A 1 225 ? -18.417 -12.577 25.645 1.00 90.25 225 GLU A CA 1
ATOM 1729 C C . GLU A 1 225 ? -18.489 -12.075 24.213 1.00 90.25 225 GLU A C 1
ATOM 1731 O O . GLU A 1 225 ? -18.145 -10.934 23.935 1.00 90.25 225 GLU A O 1
ATOM 1736 N N . THR A 1 226 ? -18.948 -12.929 23.305 1.00 91.75 226 THR A N 1
ATOM 1737 C CA . THR A 1 226 ? -19.226 -12.514 21.936 1.00 91.75 226 THR A CA 1
ATOM 1738 C C . THR A 1 226 ? -20.682 -12.707 21.595 1.00 91.75 226 THR A C 1
ATOM 1740 O O . THR A 1 226 ? -21.383 -13.599 22.083 1.00 91.75 226 THR A O 1
ATOM 1743 N N . SER A 1 227 ? -21.154 -11.817 20.747 1.00 94.06 227 SER A N 1
ATOM 1744 C CA . SER A 1 227 ? -22.502 -11.790 20.250 1.00 94.06 227 SER A CA 1
ATOM 1745 C C . SER A 1 227 ? -22.611 -12.638 18.975 1.00 94.06 227 SER A C 1
ATOM 1747 O O . SER A 1 227 ? -21.691 -12.647 18.155 1.00 94.06 227 SER A O 1
ATOM 1749 N N . PRO A 1 228 ? -23.742 -13.331 18.740 1.00 93.38 228 PRO A N 1
ATOM 1750 C CA . PRO A 1 228 ? -23.885 -14.266 17.617 1.00 93.38 228 PRO A CA 1
ATOM 1751 C C . PRO A 1 228 ? -23.719 -13.657 16.218 1.00 93.38 228 PRO A C 1
ATOM 1753 O O . PRO A 1 228 ? -23.487 -14.382 15.254 1.00 93.38 228 PRO A O 1
ATOM 1756 N N . GLU A 1 229 ? -23.893 -12.342 16.079 1.00 93.62 229 GLU A N 1
ATOM 1757 C CA . GLU A 1 229 ? -23.737 -11.636 14.804 1.00 93.62 229 GLU A CA 1
ATOM 1758 C C . GLU A 1 229 ? -22.275 -11.295 14.486 1.00 93.62 229 GLU A C 1
ATOM 1760 O O . GLU A 1 229 ? -21.968 -10.959 13.342 1.00 93.62 229 GLU A O 1
ATOM 1765 N N . SER A 1 230 ? -21.379 -11.406 15.469 1.00 95.62 230 SER A N 1
ATOM 1766 C CA . SER A 1 230 ? -19.959 -11.120 15.304 1.00 95.62 230 SER A CA 1
ATOM 1767 C C . SER A 1 230 ? -19.256 -12.241 14.554 1.00 95.62 230 SER A C 1
ATOM 1769 O O . SER A 1 230 ? -19.507 -13.427 14.778 1.00 95.62 230 SER A O 1
ATOM 1771 N N . LYS A 1 231 ? -18.360 -11.866 13.641 1.00 94.94 231 LYS A N 1
ATOM 1772 C CA . LYS A 1 231 ? -17.683 -12.812 12.751 1.00 94.94 231 LYS A CA 1
ATOM 1773 C C . LYS A 1 231 ? -16.180 -12.620 12.792 1.00 94.94 231 LYS A C 1
ATOM 1775 O O . LYS A 1 231 ? -15.690 -11.500 12.675 1.00 94.94 231 LYS A O 1
ATOM 1780 N N . TYR A 1 232 ? -15.464 -13.734 12.878 1.00 93.31 232 TYR A N 1
ATOM 1781 C CA . TYR A 1 232 ? -14.055 -13.756 12.524 1.00 93.31 232 TYR A CA 1
ATOM 1782 C C . TYR A 1 232 ? -13.952 -13.700 11.001 1.00 93.31 232 TYR A C 1
ATOM 1784 O O . TYR A 1 232 ? -14.540 -14.540 10.315 1.00 93.31 232 TYR A O 1
ATOM 1792 N N . VAL A 1 233 ? -13.279 -12.682 10.473 1.00 94.31 233 VAL A N 1
ATOM 1793 C CA . VAL A 1 233 ? -13.188 -12.467 9.027 1.00 94.31 233 VAL A CA 1
ATOM 1794 C C . VAL A 1 233 ? -11.889 -13.067 8.508 1.00 94.31 233 VAL A C 1
ATOM 1796 O O . VAL A 1 233 ? -10.803 -12.649 8.905 1.00 94.31 233 VAL A O 1
ATOM 1799 N N . ASP A 1 234 ? -12.025 -14.024 7.596 1.00 92.75 234 ASP A N 1
ATOM 1800 C CA . ASP A 1 234 ? -10.941 -14.582 6.791 1.00 92.75 234 ASP A CA 1
ATOM 1801 C C . ASP A 1 234 ? -11.310 -14.377 5.321 1.00 92.75 234 ASP A C 1
ATOM 1803 O O . ASP A 1 234 ? -12.215 -15.031 4.792 1.00 92.75 234 ASP A O 1
ATOM 1807 N N . ALA A 1 235 ? -10.687 -13.381 4.698 1.00 93.94 235 ALA A N 1
ATOM 1808 C CA . ALA A 1 235 ? -11.057 -12.903 3.378 1.00 93.94 235 ALA A CA 1
ATOM 1809 C C . ALA A 1 235 ? -9.877 -13.014 2.414 1.00 93.94 235 ALA A C 1
ATOM 1811 O O . ALA A 1 235 ? -8.716 -12.791 2.756 1.00 93.94 235 ALA A O 1
ATOM 1812 N N . THR A 1 236 ? -10.183 -13.349 1.165 1.00 91.94 236 THR A N 1
ATOM 1813 C CA . THR A 1 236 ? -9.180 -13.394 0.101 1.00 91.94 236 THR A CA 1
ATOM 1814 C C . THR A 1 236 ? -8.812 -11.990 -0.350 1.00 91.94 236 THR A C 1
ATOM 1816 O O . THR A 1 236 ? -9.691 -11.135 -0.462 1.00 91.94 236 THR A O 1
ATOM 1819 N N . VAL A 1 237 ? -7.548 -11.786 -0.721 1.00 93.12 237 VAL A N 1
ATOM 1820 C CA . VAL A 1 237 ? -7.092 -10.508 -1.271 1.00 93.12 237 VAL A CA 1
ATOM 1821 C C . VAL A 1 237 ? -7.904 -10.093 -2.516 1.00 93.12 237 VAL A C 1
ATOM 1823 O O . VAL A 1 237 ? -8.071 -10.890 -3.448 1.00 93.12 237 VAL A O 1
ATOM 1826 N N . PRO A 1 238 ? -8.422 -8.853 -2.562 1.00 94.06 238 PRO A N 1
ATOM 1827 C CA . PRO A 1 238 ? -9.048 -8.280 -3.742 1.00 94.06 238 PRO A CA 1
ATOM 1828 C C . PRO A 1 238 ? -8.083 -8.196 -4.921 1.00 94.06 238 PRO A C 1
ATOM 1830 O O . PRO A 1 238 ? -6.893 -7.948 -4.760 1.00 94.06 238 PRO A O 1
ATOM 1833 N N . LYS A 1 239 ? -8.598 -8.359 -6.142 1.00 91.00 239 LYS A N 1
ATOM 1834 C CA . LYS A 1 239 ? -7.763 -8.373 -7.350 1.00 91.00 239 LYS A CA 1
ATOM 1835 C C . LYS A 1 239 ? -7.062 -7.027 -7.529 1.00 91.00 239 LYS A C 1
ATOM 1837 O O . LYS A 1 239 ? -5.883 -6.971 -7.868 1.00 91.00 239 LYS A O 1
ATOM 1842 N N . GLU A 1 240 ? -7.792 -5.970 -7.223 1.00 92.06 240 GLU A N 1
ATOM 1843 C CA . GLU A 1 240 ? -7.394 -4.570 -7.239 1.00 92.06 240 GLU A CA 1
ATOM 1844 C C . GLU A 1 240 ? -6.222 -4.294 -6.279 1.00 92.06 240 GLU A C 1
ATOM 1846 O O . GLU A 1 240 ? -5.427 -3.391 -6.514 1.00 92.06 240 GLU A O 1
ATOM 1851 N N . LEU A 1 241 ? -6.060 -5.126 -5.245 1.00 94.31 241 LEU A N 1
ATOM 1852 C CA . LEU A 1 241 ? -4.951 -5.080 -4.292 1.00 94.31 241 LEU A CA 1
ATOM 1853 C C . LEU A 1 241 ? -3.823 -6.067 -4.619 1.00 94.31 241 LEU A C 1
ATOM 1855 O O . LEU A 1 241 ? -2.820 -6.085 -3.920 1.00 94.31 241 LEU A O 1
ATOM 1859 N N . THR A 1 242 ? -3.936 -6.859 -5.686 1.00 94.69 242 THR A N 1
ATOM 1860 C CA . THR A 1 242 ? -2.834 -7.705 -6.194 1.00 94.69 242 THR A CA 1
ATOM 1861 C C . THR A 1 242 ? -2.150 -7.133 -7.433 1.00 94.69 242 THR A C 1
ATOM 1863 O O . THR A 1 242 ? -1.083 -7.613 -7.819 1.00 94.69 242 THR A O 1
ATOM 1866 N N . ASP A 1 243 ? -2.752 -6.119 -8.056 1.00 95.00 243 ASP A N 1
ATOM 1867 C CA . ASP A 1 243 ? -2.203 -5.406 -9.204 1.00 95.00 243 ASP A CA 1
ATOM 1868 C C . ASP A 1 243 ? -1.512 -4.110 -8.741 1.00 95.00 243 ASP A C 1
ATOM 1870 O O . ASP A 1 243 ? -2.190 -3.209 -8.237 1.00 95.00 243 ASP A O 1
ATOM 1874 N N . PRO A 1 244 ? -0.187 -3.962 -8.918 1.00 95.69 244 PRO A N 1
ATOM 1875 C CA . PRO A 1 244 ? 0.534 -2.793 -8.424 1.00 95.69 244 PRO A CA 1
ATOM 1876 C C . PRO A 1 244 ? 0.105 -1.481 -9.087 1.00 95.69 244 PRO A C 1
ATOM 1878 O O . PRO A 1 244 ? 0.153 -0.437 -8.440 1.00 95.69 244 PRO A O 1
ATOM 1881 N N . ASP A 1 245 ? -0.359 -1.504 -10.341 1.00 94.88 245 ASP A N 1
ATOM 1882 C CA . ASP A 1 245 ? -0.883 -0.290 -10.973 1.00 94.88 245 ASP A CA 1
ATOM 1883 C C . ASP A 1 245 ? -2.201 0.138 -10.315 1.00 94.88 245 ASP A C 1
ATOM 1885 O O . ASP A 1 245 ? -2.465 1.332 -10.189 1.00 94.88 245 ASP A O 1
ATOM 1889 N N . SER A 1 246 ? -3.028 -0.817 -9.883 1.00 94.56 246 SER A N 1
ATOM 1890 C CA . SER A 1 246 ? -4.269 -0.550 -9.146 1.00 94.56 246 SER A CA 1
ATOM 1891 C C . SER A 1 246 ? -3.995 -0.032 -7.735 1.00 94.56 246 SER A C 1
ATOM 1893 O O . SER A 1 246 ? -4.592 0.969 -7.343 1.00 94.56 246 SER A O 1
ATOM 1895 N N . ILE A 1 247 ? -3.018 -0.609 -7.027 1.00 95.81 247 ILE A N 1
ATOM 1896 C CA . ILE A 1 247 ? -2.540 -0.072 -5.742 1.00 95.81 247 ILE A CA 1
ATOM 1897 C C . ILE A 1 247 ? -2.083 1.382 -5.907 1.00 95.81 247 ILE A C 1
ATOM 1899 O O . ILE A 1 247 ? -2.451 2.225 -5.099 1.00 95.81 247 ILE A O 1
ATOM 1903 N N . CYS A 1 248 ? -1.330 1.701 -6.963 1.00 95.25 248 CYS A N 1
ATOM 1904 C CA . CYS A 1 248 ? -0.861 3.066 -7.191 1.00 95.25 248 CYS A CA 1
ATOM 1905 C C . CYS A 1 248 ? -1.987 4.060 -7.497 1.00 95.25 248 CYS A C 1
ATOM 1907 O O . CYS A 1 248 ? -1.980 5.161 -6.952 1.00 95.25 248 CYS A O 1
ATOM 1909 N N . ARG A 1 249 ? -2.985 3.684 -8.311 1.00 93.75 249 ARG A N 1
ATOM 1910 C CA . ARG A 1 249 ? -4.154 4.553 -8.557 1.00 93.75 249 ARG A CA 1
ATOM 1911 C C . ARG A 1 249 ? -4.919 4.868 -7.279 1.00 93.75 249 ARG A C 1
ATOM 1913 O O . ARG A 1 249 ? -5.340 6.006 -7.097 1.00 93.75 249 ARG A O 1
ATOM 1920 N N . ARG A 1 250 ? -5.048 3.872 -6.406 1.00 93.19 250 ARG A N 1
ATOM 1921 C CA . ARG A 1 250 ? -5.701 3.972 -5.102 1.00 93.19 250 ARG A CA 1
ATOM 1922 C C . ARG A 1 250 ? -4.906 4.831 -4.116 1.00 93.19 250 ARG A C 1
ATOM 1924 O O . ARG A 1 250 ? -5.450 5.807 -3.613 1.00 93.19 250 ARG A O 1
ATOM 1931 N N . ALA A 1 251 ? -3.619 4.532 -3.928 1.00 92.44 251 ALA A N 1
ATOM 1932 C CA . ALA A 1 251 ? -2.725 5.260 -3.022 1.00 92.44 251 ALA A CA 1
ATOM 1933 C C . ALA A 1 251 ? -2.634 6.754 -3.368 1.00 92.44 251 ALA A C 1
ATOM 1935 O O . ALA A 1 251 ? -2.720 7.607 -2.492 1.00 92.44 251 ALA A O 1
ATOM 1936 N N . GLU A 1 252 ? -2.507 7.069 -4.659 1.00 91.06 252 GLU A N 1
ATOM 1937 C CA . GLU A 1 252 ? -2.396 8.450 -5.136 1.00 91.06 252 GLU A CA 1
ATOM 1938 C C . GLU A 1 252 ? -3.758 9.113 -5.381 1.00 91.06 252 GLU A C 1
ATOM 1940 O O . GLU A 1 252 ? -3.807 10.273 -5.792 1.00 91.06 252 GLU A O 1
ATOM 1945 N N . ASN A 1 253 ? -4.863 8.373 -5.207 1.00 90.06 253 ASN A N 1
ATOM 1946 C CA . ASN A 1 253 ? -6.209 8.783 -5.609 1.00 90.06 253 ASN A CA 1
ATOM 1947 C C . ASN A 1 253 ? -6.233 9.389 -7.034 1.00 90.06 253 ASN A C 1
ATOM 1949 O O . ASN A 1 253 ? -6.830 10.435 -7.300 1.00 90.06 253 ASN A O 1
ATOM 1953 N N . ASN A 1 254 ? -5.501 8.756 -7.956 1.00 90.62 254 ASN A N 1
ATOM 1954 C CA . ASN A 1 254 ? -5.211 9.272 -9.289 1.00 90.62 254 ASN A CA 1
ATOM 1955 C C . ASN A 1 254 ? -5.249 8.145 -10.326 1.00 90.62 254 ASN A C 1
ATOM 1957 O O . ASN A 1 254 ? -4.349 7.309 -10.390 1.00 90.62 254 ASN A O 1
ATOM 1961 N N . LYS A 1 255 ? -6.244 8.184 -11.219 1.00 90.69 255 LYS A N 1
ATOM 1962 C CA . LYS A 1 255 ? -6.445 7.177 -12.277 1.00 90.69 255 LYS A CA 1
ATOM 1963 C C . LYS A 1 255 ? -5.258 7.002 -13.240 1.00 90.69 255 LYS A C 1
ATOM 1965 O O . LYS A 1 255 ? -5.133 5.963 -13.893 1.00 90.69 255 LYS A O 1
ATOM 1970 N N . ASP A 1 256 ? -4.415 8.025 -13.363 1.00 90.88 256 ASP A N 1
ATOM 1971 C CA . ASP A 1 256 ? -3.256 8.025 -14.253 1.00 90.88 256 ASP A CA 1
ATOM 1972 C C . ASP A 1 256 ? -1.988 7.524 -13.544 1.00 90.88 256 ASP A C 1
ATOM 1974 O O . ASP A 1 256 ? -0.972 7.302 -14.204 1.00 90.88 256 ASP A O 1
ATOM 1978 N N . SER A 1 257 ? -2.048 7.282 -12.228 1.00 93.62 257 SER A N 1
ATOM 1979 C CA . SER A 1 257 ? -0.957 6.666 -11.477 1.00 93.62 257 SER A CA 1
ATOM 1980 C C . SER A 1 257 ? -0.722 5.210 -11.900 1.00 93.62 257 SER A C 1
ATOM 1982 O O . SER A 1 257 ? -1.610 4.505 -12.390 1.00 93.62 257 SER A O 1
ATOM 1984 N N . TYR A 1 258 ? 0.523 4.772 -11.748 1.00 94.44 258 TYR A N 1
ATOM 1985 C CA . TYR A 1 258 ? 1.007 3.438 -12.085 1.00 94.44 258 TYR A CA 1
ATOM 1986 C C . TYR A 1 258 ? 2.285 3.136 -11.302 1.00 94.44 258 TYR A C 1
ATOM 1988 O O . TYR A 1 258 ? 2.963 4.051 -10.823 1.00 94.44 258 TYR A O 1
ATOM 1996 N N . MET A 1 259 ? 2.661 1.860 -11.236 1.00 95.56 259 MET A N 1
ATOM 1997 C CA . MET A 1 259 ? 3.925 1.436 -10.647 1.00 95.56 259 MET A CA 1
ATOM 1998 C C . MET A 1 259 ? 5.098 1.824 -11.549 1.00 95.56 259 MET A C 1
ATOM 2000 O O . MET A 1 259 ? 5.186 1.434 -12.720 1.00 95.56 259 MET A O 1
ATOM 2004 N N . ILE A 1 260 ? 6.044 2.573 -11.001 1.00 93.81 260 ILE A N 1
ATOM 2005 C CA . ILE A 1 260 ? 7.315 2.889 -11.645 1.00 93.81 260 ILE A CA 1
ATOM 2006 C C . ILE A 1 260 ? 8.204 1.644 -11.582 1.00 93.81 260 ILE A C 1
ATOM 2008 O O . ILE A 1 260 ? 8.443 1.100 -10.513 1.00 93.81 260 ILE A O 1
ATOM 2012 N N . LYS A 1 261 ? 8.718 1.197 -12.730 1.00 93.69 261 LYS A N 1
ATOM 2013 C CA . LYS A 1 261 ? 9.509 -0.038 -12.898 1.00 93.69 261 LYS A CA 1
ATOM 2014 C C . LYS A 1 261 ? 11.001 0.237 -13.090 1.00 93.69 261 LYS A C 1
ATOM 2016 O O . LYS A 1 261 ? 11.766 -0.666 -13.424 1.00 93.69 261 LYS A O 1
ATOM 2021 N N . SER A 1 262 ? 11.429 1.488 -12.909 1.00 89.56 262 SER A N 1
ATOM 2022 C CA . SER A 1 262 ? 12.842 1.854 -12.988 1.00 89.56 262 SER A CA 1
ATOM 2023 C C . SER A 1 262 ? 13.630 1.213 -11.848 1.00 89.56 262 SER A C 1
ATOM 2025 O O . SER A 1 262 ? 13.321 1.406 -10.673 1.00 89.56 262 SER A O 1
ATOM 2027 N N . GLN A 1 263 ? 14.711 0.514 -12.199 1.00 88.38 263 GLN A N 1
ATOM 2028 C CA . GLN A 1 263 ? 15.621 -0.130 -11.244 1.00 88.38 263 GLN A CA 1
ATOM 2029 C C . GLN A 1 263 ? 16.229 0.831 -10.209 1.00 88.38 263 GLN A C 1
ATOM 2031 O O . GLN A 1 263 ? 16.662 0.400 -9.144 1.00 88.38 263 GLN A O 1
ATOM 2036 N N . THR A 1 264 ? 16.245 2.139 -10.490 1.00 87.56 264 THR A N 1
ATOM 2037 C CA . THR A 1 264 ? 16.722 3.174 -9.555 1.00 87.56 264 THR A CA 1
ATOM 2038 C C . THR A 1 264 ? 15.935 3.197 -8.245 1.00 87.56 264 THR A C 1
ATOM 2040 O O . THR A 1 264 ? 16.457 3.643 -7.227 1.00 87.56 264 THR A O 1
ATOM 2043 N N . TYR A 1 265 ? 14.700 2.694 -8.252 1.00 88.62 265 TYR A N 1
ATOM 2044 C CA . TYR A 1 265 ? 13.857 2.602 -7.063 1.00 88.62 265 TYR A CA 1
ATOM 2045 C C . TYR A 1 265 ? 14.015 1.282 -6.295 1.00 88.62 265 TYR A C 1
ATOM 2047 O O . TYR A 1 265 ? 13.641 1.216 -5.123 1.00 88.62 265 TYR A O 1
ATOM 2055 N N . TYR A 1 266 ? 14.625 0.272 -6.921 1.00 90.94 266 TYR A N 1
ATOM 2056 C CA . TYR A 1 266 ? 14.701 -1.113 -6.448 1.00 90.94 266 TYR A CA 1
ATOM 2057 C C . TYR A 1 266 ? 16.154 -1.589 -6.342 1.00 90.94 266 TYR A C 1
ATOM 2059 O O . TYR A 1 266 ? 16.525 -2.610 -6.907 1.00 90.94 266 TYR A O 1
ATOM 2067 N N . ASP A 1 267 ? 17.001 -0.819 -5.657 1.00 89.12 267 ASP A N 1
ATOM 2068 C CA . ASP A 1 267 ? 18.407 -1.164 -5.389 1.00 89.12 267 ASP A CA 1
ATOM 2069 C C . ASP A 1 267 ? 19.214 -1.541 -6.646 1.00 89.12 267 ASP A C 1
ATOM 2071 O O . ASP A 1 267 ? 20.080 -2.416 -6.623 1.00 89.12 267 ASP A O 1
ATOM 2075 N N . MET A 1 268 ? 18.934 -0.856 -7.761 1.00 87.56 268 MET A N 1
ATOM 2076 C CA . MET A 1 268 ? 19.528 -1.111 -9.078 1.00 87.56 268 MET A CA 1
ATOM 2077 C C . MET A 1 268 ? 19.224 -2.511 -9.640 1.00 87.56 268 MET A C 1
ATOM 2079 O O . MET A 1 268 ? 19.961 -3.008 -10.492 1.00 87.56 268 MET A O 1
ATOM 2083 N N . GLN A 1 269 ? 18.118 -3.123 -9.211 1.00 90.00 269 GLN A N 1
ATOM 2084 C CA . GLN A 1 269 ? 17.595 -4.398 -9.703 1.00 90.00 269 GLN A CA 1
ATOM 2085 C C . GLN A 1 269 ? 16.232 -4.207 -10.390 1.00 90.00 269 GLN A C 1
ATOM 2087 O O . GLN A 1 269 ? 15.552 -3.205 -10.155 1.00 90.00 269 GLN A O 1
ATOM 2092 N N . PRO A 1 270 ? 15.803 -5.137 -11.263 1.00 91.75 270 PRO A N 1
ATOM 2093 C CA . PRO A 1 270 ? 14.426 -5.161 -11.739 1.00 91.75 270 PRO A CA 1
ATOM 2094 C C . PRO A 1 270 ? 13.432 -5.235 -10.565 1.00 91.75 270 PRO A C 1
ATOM 2096 O O . PRO A 1 270 ? 13.748 -5.829 -9.534 1.00 91.75 270 PRO A O 1
ATOM 2099 N N . PRO A 1 271 ? 12.222 -4.667 -10.704 1.00 94.88 271 PRO A N 1
ATOM 2100 C CA . PRO A 1 271 ? 11.198 -4.751 -9.670 1.00 94.88 271 PRO A CA 1
ATOM 2101 C C . PRO A 1 271 ? 10.691 -6.197 -9.532 1.00 94.88 271 PRO A C 1
ATOM 2103 O O . PRO A 1 271 ? 9.780 -6.610 -10.247 1.00 94.88 271 PRO A O 1
ATOM 2106 N N . HIS A 1 272 ? 11.284 -6.972 -8.624 1.00 95.81 272 HIS A N 1
ATOM 2107 C CA . HIS A 1 272 ? 10.883 -8.344 -8.309 1.00 95.81 272 HIS A CA 1
ATOM 2108 C C . HIS A 1 272 ? 11.193 -8.718 -6.855 1.00 95.81 272 HIS A C 1
ATOM 2110 O O . HIS A 1 272 ? 11.811 -7.958 -6.108 1.00 95.81 272 HIS A O 1
ATOM 2116 N N . GLY A 1 273 ? 10.810 -9.931 -6.461 1.00 96.31 273 GLY A N 1
ATOM 2117 C CA . GLY A 1 273 ? 11.199 -10.529 -5.191 1.00 96.31 273 GLY A CA 1
ATOM 2118 C C . GLY A 1 273 ? 10.705 -9.739 -3.980 1.00 96.31 273 GLY A C 1
ATOM 2119 O O . GLY A 1 273 ? 9.652 -9.103 -4.004 1.00 96.31 273 GLY A O 1
ATOM 2120 N N . ASP A 1 274 ? 11.490 -9.772 -2.906 1.00 95.75 274 ASP A N 1
ATOM 2121 C CA . ASP A 1 274 ? 11.171 -9.075 -1.654 1.00 95.75 274 ASP A CA 1
ATOM 2122 C C . ASP A 1 274 ? 11.141 -7.547 -1.822 1.00 95.75 274 ASP A C 1
ATOM 2124 O O . ASP A 1 274 ? 10.477 -6.854 -1.054 1.00 95.75 274 ASP A O 1
ATOM 2128 N N . LEU A 1 275 ? 11.833 -7.002 -2.832 1.00 94.38 275 LEU A N 1
ATOM 2129 C CA . LEU A 1 275 ? 11.875 -5.558 -3.074 1.00 94.38 275 LEU A CA 1
ATOM 2130 C C . LEU A 1 275 ? 10.472 -5.004 -3.322 1.00 94.38 275 LEU A C 1
ATOM 2132 O O . LEU A 1 275 ? 10.103 -4.013 -2.698 1.00 94.38 275 LEU A O 1
ATOM 2136 N N . VAL A 1 276 ? 9.684 -5.683 -4.160 1.00 96.31 276 VAL A N 1
ATOM 2137 C CA . VAL A 1 276 ? 8.308 -5.269 -4.469 1.00 96.31 276 VAL A CA 1
ATOM 2138 C C . VAL A 1 276 ? 7.315 -5.700 -3.401 1.00 96.31 276 VAL A C 1
ATOM 2140 O O . VAL A 1 276 ? 6.319 -5.019 -3.207 1.00 96.31 276 VAL A O 1
ATOM 2143 N N . CYS A 1 277 ? 7.592 -6.775 -2.659 1.00 96.44 277 CYS A N 1
ATOM 2144 C CA . CYS A 1 277 ? 6.722 -7.195 -1.560 1.00 96.44 277 CYS A CA 1
ATOM 2145 C C . CYS A 1 277 ? 6.792 -6.282 -0.341 1.00 96.44 277 CYS A C 1
ATOM 2147 O O . CYS A 1 277 ? 5.820 -6.190 0.405 1.00 96.44 277 CYS A O 1
ATOM 2149 N N . ARG A 1 278 ? 7.918 -5.595 -0.128 1.00 92.75 278 ARG A N 1
ATOM 2150 C CA . ARG A 1 278 ? 8.017 -4.566 0.911 1.00 92.75 278 ARG A CA 1
ATOM 2151 C C . ARG A 1 278 ? 7.280 -3.302 0.489 1.00 92.75 278 ARG A C 1
ATOM 2153 O O . ARG A 1 278 ? 6.376 -2.850 1.186 1.00 92.75 278 ARG A O 1
ATOM 2160 N N . ALA A 1 279 ? 7.643 -2.739 -0.658 1.00 94.62 279 ALA A N 1
ATOM 2161 C CA . ALA A 1 279 ? 7.049 -1.502 -1.137 1.00 94.62 279 ALA A CA 1
ATOM 2162 C C . ALA A 1 279 ? 7.117 -1.391 -2.659 1.00 94.62 279 ALA A C 1
ATOM 2164 O O . ALA A 1 279 ? 8.027 -1.912 -3.306 1.00 94.62 279 ALA A O 1
ATOM 2165 N N . ILE A 1 280 ? 6.179 -0.637 -3.218 1.00 96.38 280 ILE A N 1
ATOM 2166 C CA . ILE A 1 280 ? 6.208 -0.221 -4.619 1.00 96.38 280 ILE A CA 1
ATOM 2167 C C . ILE A 1 280 ? 6.291 1.302 -4.706 1.00 96.38 280 ILE A C 1
ATOM 2169 O O . ILE A 1 280 ? 6.052 2.001 -3.722 1.00 96.38 280 ILE A O 1
ATOM 2173 N N . PHE A 1 281 ? 6.662 1.814 -5.876 1.00 95.25 281 PHE A N 1
ATOM 2174 C CA . PHE A 1 281 ? 6.789 3.247 -6.121 1.00 95.25 281 PHE A CA 1
ATOM 2175 C C . PHE A 1 281 ? 5.797 3.658 -7.195 1.00 95.25 281 PHE A C 1
ATOM 2177 O O . PHE A 1 281 ? 5.771 3.066 -8.272 1.00 95.25 281 PHE A O 1
ATOM 2184 N N . CYS A 1 282 ? 4.990 4.660 -6.890 1.00 95.19 282 CYS A N 1
ATOM 2185 C CA . CYS A 1 282 ? 3.867 5.100 -7.692 1.00 95.19 282 CYS A CA 1
ATOM 2186 C C . CYS A 1 282 ? 4.156 6.451 -8.329 1.00 95.19 282 CYS A C 1
ATOM 2188 O O . CYS A 1 282 ? 4.765 7.328 -7.714 1.00 95.19 282 CYS A O 1
ATOM 2190 N N . TYR A 1 283 ? 3.720 6.615 -9.573 1.00 92.81 283 TYR A N 1
ATOM 2191 C CA . TYR A 1 283 ? 3.738 7.903 -10.249 1.00 92.81 283 TYR A CA 1
ATOM 2192 C C . TYR A 1 283 ? 2.712 8.851 -9.617 1.00 92.81 283 TYR A C 1
ATOM 2194 O O . TYR A 1 283 ? 1.523 8.547 -9.593 1.00 92.81 283 TYR A O 1
ATOM 2202 N N . ASN A 1 284 ? 3.153 10.014 -9.151 1.00 89.06 284 ASN A N 1
ATOM 2203 C CA . ASN A 1 284 ? 2.319 10.978 -8.420 1.00 89.06 284 ASN A CA 1
ATOM 2204 C C . ASN A 1 284 ? 1.835 12.155 -9.290 1.00 89.06 284 ASN A C 1
ATOM 2206 O O . ASN A 1 284 ? 1.479 13.217 -8.785 1.00 89.06 284 ASN A O 1
ATOM 2210 N N . GLY A 1 285 ? 1.868 12.015 -10.619 1.00 86.31 285 GLY A N 1
ATOM 2211 C CA . GLY A 1 285 ? 1.496 13.095 -11.540 1.00 86.31 285 GLY A CA 1
ATOM 2212 C C . GLY A 1 285 ? 2.607 14.112 -11.822 1.00 86.31 285 GLY A C 1
ATOM 2213 O O . GLY A 1 285 ? 2.415 14.984 -12.668 1.00 86.31 285 GLY A O 1
ATOM 2214 N N . GLN A 1 286 ? 3.768 14.013 -11.165 1.00 81.50 286 GLN A N 1
ATOM 2215 C CA . GLN A 1 286 ? 4.916 14.882 -11.425 1.00 81.50 286 GLN A CA 1
ATOM 2216 C C . GLN A 1 286 ? 6.016 14.125 -12.180 1.00 81.50 286 GLN A C 1
ATOM 2218 O O . GLN A 1 286 ? 6.357 13.001 -11.795 1.00 81.50 286 GLN A O 1
ATOM 2223 N N . PRO A 1 287 ? 6.597 14.714 -13.244 1.00 71.88 287 PRO A N 1
ATOM 2224 C CA . PRO A 1 287 ? 7.777 14.150 -13.886 1.00 71.88 287 PRO A CA 1
ATOM 2225 C C . PRO A 1 287 ? 8.866 13.906 -12.847 1.00 71.88 287 PRO A C 1
ATOM 2227 O O . PRO A 1 287 ? 9.069 14.729 -11.953 1.00 71.88 287 PRO A O 1
ATOM 2230 N N . ASP A 1 288 ? 9.562 12.779 -12.969 1.00 69.75 288 ASP A N 1
ATOM 2231 C CA . ASP A 1 288 ? 10.715 12.470 -12.127 1.00 69.75 288 ASP A CA 1
ATOM 2232 C C . ASP A 1 288 ? 10.425 12.417 -10.610 1.00 69.75 288 ASP A C 1
ATOM 2234 O O . ASP A 1 288 ? 11.341 12.547 -9.798 1.00 69.75 288 ASP A O 1
ATOM 2238 N N . SER A 1 289 ? 9.172 12.209 -10.203 1.00 79.06 289 SER A N 1
ATOM 2239 C CA . SER A 1 289 ? 8.789 12.053 -8.800 1.00 79.06 289 SER A CA 1
ATOM 2240 C C . SER A 1 289 ? 7.984 10.777 -8.588 1.00 79.06 289 SER A C 1
ATOM 2242 O O . SER A 1 289 ? 7.304 10.275 -9.485 1.00 79.06 289 SER A O 1
ATOM 2244 N N . SER A 1 290 ? 8.093 10.233 -7.381 1.00 88.50 290 SER A N 1
ATOM 2245 C CA . SER A 1 290 ? 7.387 9.028 -6.975 1.00 88.50 290 SER A CA 1
ATOM 2246 C C . SER A 1 290 ? 6.922 9.140 -5.539 1.00 88.50 290 SER A C 1
ATOM 2248 O O . SER A 1 290 ? 7.630 9.728 -4.721 1.00 88.50 290 SER A O 1
ATOM 2250 N N . MET A 1 291 ? 5.853 8.435 -5.211 1.00 89.75 291 MET A N 1
ATOM 2251 C CA . MET A 1 291 ? 5.438 8.173 -3.837 1.00 89.75 291 MET A CA 1
ATOM 2252 C C . MET A 1 291 ? 5.569 6.682 -3.537 1.00 89.75 291 MET A C 1
ATOM 2254 O O . MET A 1 291 ? 5.358 5.838 -4.407 1.00 89.75 291 MET A O 1
ATOM 2258 N N . THR A 1 292 ? 5.977 6.337 -2.321 1.00 92.12 292 THR A N 1
ATOM 2259 C CA . THR A 1 292 ? 6.040 4.936 -1.892 1.00 92.12 292 THR A CA 1
ATOM 2260 C C . THR A 1 292 ? 4.645 4.467 -1.490 1.00 92.12 292 THR A C 1
ATOM 2262 O O . THR A 1 292 ? 4.026 5.103 -0.645 1.00 92.12 292 THR A O 1
ATOM 2265 N N . ALA A 1 293 ? 4.197 3.324 -2.004 1.00 94.12 293 ALA A N 1
ATOM 2266 C CA . ALA A 1 293 ? 2.951 2.687 -1.587 1.00 94.12 293 ALA A CA 1
ATOM 2267 C C . ALA A 1 293 ? 3.200 1.339 -0.898 1.00 94.12 293 ALA A C 1
ATOM 2269 O O . ALA A 1 293 ? 4.188 0.634 -1.161 1.00 94.12 293 ALA A O 1
ATOM 2270 N N . TYR A 1 294 ? 2.277 0.973 -0.008 1.00 93.94 294 TYR A N 1
ATOM 2271 C CA . TYR A 1 294 ? 2.286 -0.316 0.668 1.00 93.94 294 TYR A CA 1
ATOM 2272 C C . TYR A 1 294 ? 1.873 -1.407 -0.319 1.00 93.94 294 TYR A C 1
ATOM 2274 O O . TYR A 1 294 ? 0.741 -1.439 -0.792 1.00 93.94 294 TYR A O 1
ATOM 2282 N N . ALA A 1 295 ? 2.793 -2.323 -0.611 1.00 94.56 295 ALA A N 1
ATOM 2283 C CA . ALA A 1 295 ? 2.453 -3.536 -1.340 1.00 94.56 295 ALA A CA 1
ATOM 2284 C C . ALA A 1 295 ? 1.550 -4.429 -0.481 1.00 94.56 295 ALA A C 1
ATOM 2286 O O . ALA A 1 295 ? 1.803 -4.575 0.716 1.00 94.56 295 ALA A O 1
ATOM 2287 N N . SER A 1 296 ? 0.536 -5.040 -1.081 1.00 94.00 296 SER A N 1
ATOM 2288 C CA . SER A 1 296 ? -0.345 -5.977 -0.382 1.00 94.00 296 SER A CA 1
ATOM 2289 C C . SER A 1 296 ? 0.139 -7.418 -0.539 1.00 94.00 296 SER A C 1
ATOM 2291 O O . SER A 1 296 ? 0.817 -7.781 -1.510 1.00 94.00 296 SER A O 1
ATOM 2293 N N . ASP A 1 297 ? -0.264 -8.265 0.403 1.00 93.19 297 ASP A N 1
ATOM 2294 C CA . ASP A 1 297 ? -0.114 -9.710 0.271 1.00 93.19 297 ASP A CA 1
ATOM 2295 C C . ASP A 1 297 ? -0.852 -10.224 -0.971 1.00 93.19 297 ASP A C 1
ATOM 2297 O O . ASP A 1 297 ? -1.862 -9.684 -1.405 1.00 93.19 297 ASP A O 1
ATOM 2301 N N . GLY A 1 298 ? -0.322 -11.276 -1.586 1.00 93.75 298 GLY A N 1
ATOM 2302 C CA . GLY A 1 298 ? -0.853 -11.842 -2.817 1.00 93.75 298 GLY A CA 1
ATOM 2303 C C . GLY A 1 298 ? -0.396 -11.144 -4.098 1.00 93.75 298 GLY A C 1
ATOM 2304 O O . GLY A 1 298 ? -0.630 -11.697 -5.163 1.00 93.75 298 GLY A O 1
ATOM 2305 N N . MET A 1 299 ? 0.307 -10.011 -4.070 1.00 96.44 299 MET A N 1
ATOM 2306 C CA . MET A 1 299 ? 0.888 -9.446 -5.298 1.00 96.44 299 MET A CA 1
ATOM 2307 C C . MET A 1 299 ? 1.908 -10.412 -5.929 1.00 96.44 299 MET A C 1
ATOM 2309 O O . MET A 1 299 ? 2.705 -11.028 -5.222 1.00 96.44 299 MET A O 1
ATOM 2313 N N . VAL A 1 300 ? 1.905 -10.568 -7.257 1.00 97.00 300 VAL A N 1
ATOM 2314 C CA . VAL A 1 300 ? 2.915 -11.393 -7.947 1.00 97.00 300 VAL A CA 1
ATOM 2315 C C . VAL A 1 300 ? 4.276 -10.711 -7.846 1.00 97.00 300 VAL A C 1
ATOM 2317 O O . VAL A 1 300 ? 4.408 -9.541 -8.182 1.00 97.00 300 VAL A O 1
ATOM 2320 N N . CYS A 1 301 ? 5.296 -11.443 -7.403 1.00 97.12 301 CYS A N 1
ATOM 2321 C CA . CYS A 1 301 ? 6.630 -10.881 -7.157 1.00 97.12 301 CYS A CA 1
ATOM 2322 C C . CYS A 1 301 ? 7.748 -11.584 -7.924 1.00 97.12 301 CYS A C 1
ATOM 2324 O O . CYS A 1 301 ? 8.823 -11.016 -8.089 1.00 97.12 301 CYS A O 1
ATOM 2326 N N . ALA A 1 302 ? 7.515 -12.807 -8.393 1.00 96.88 302 ALA A N 1
ATOM 2327 C CA . ALA A 1 302 ? 8.415 -13.569 -9.249 1.00 96.88 302 ALA A CA 1
ATOM 2328 C C . ALA A 1 302 ? 7.629 -14.720 -9.890 1.00 96.88 302 ALA A C 1
ATOM 2330 O O . ALA A 1 302 ? 6.448 -14.935 -9.592 1.00 96.88 302 ALA A O 1
ATOM 2331 N N . LYS A 1 303 ? 8.282 -15.495 -10.753 1.00 96.12 303 LYS A N 1
ATOM 2332 C CA . LYS A 1 303 ? 7.676 -16.683 -11.345 1.00 96.12 303 LYS A CA 1
ATOM 2333 C C . LYS A 1 303 ? 7.294 -17.709 -10.284 1.00 96.12 303 LYS A C 1
ATOM 2335 O O . LYS A 1 303 ? 8.147 -18.179 -9.539 1.00 96.12 303 LYS A O 1
ATOM 2340 N N . ASN A 1 304 ? 6.018 -18.101 -10.278 1.00 96.12 304 ASN A N 1
ATOM 2341 C CA . ASN A 1 304 ? 5.403 -18.977 -9.274 1.00 96.12 304 ASN A CA 1
ATOM 2342 C C . ASN A 1 304 ? 5.504 -18.447 -7.835 1.00 96.12 304 ASN A C 1
ATOM 2344 O O . ASN A 1 304 ? 5.509 -19.243 -6.898 1.00 96.12 304 ASN A O 1
ATOM 2348 N N . LYS A 1 305 ? 5.605 -17.126 -7.635 1.00 97.75 305 LYS A N 1
ATOM 2349 C CA . LYS A 1 305 ? 5.704 -16.534 -6.298 1.00 97.75 305 LYS A CA 1
ATOM 2350 C C . LYS A 1 305 ? 4.780 -15.344 -6.108 1.00 97.75 305 LYS A C 1
ATOM 2352 O O . LYS A 1 305 ? 4.534 -14.572 -7.039 1.00 97.75 305 LYS A O 1
ATOM 2357 N N . ARG A 1 306 ? 4.323 -15.174 -4.870 1.00 96.81 306 ARG A N 1
ATOM 2358 C CA . ARG A 1 306 ? 3.526 -14.028 -4.426 1.00 96.81 306 ARG A CA 1
ATOM 2359 C C . ARG A 1 306 ? 4.066 -13.445 -3.132 1.00 96.81 306 ARG A C 1
ATOM 2361 O O . ARG A 1 306 ? 4.769 -14.115 -2.376 1.00 96.81 306 ARG A O 1
ATOM 2368 N N . CYS A 1 307 ? 3.717 -12.193 -2.897 1.00 96.69 307 CYS A N 1
ATOM 2369 C CA . CYS A 1 307 ? 4.027 -11.505 -1.665 1.00 96.69 307 CYS A CA 1
ATOM 2370 C C . CYS A 1 307 ? 3.248 -12.102 -0.499 1.00 96.69 307 CYS A C 1
ATOM 2372 O O . CYS A 1 307 ? 2.049 -12.359 -0.599 1.00 96.69 307 CYS A O 1
ATOM 2374 N N . ARG A 1 308 ? 3.956 -12.328 0.601 1.00 95.00 308 ARG A N 1
ATOM 2375 C CA . ARG A 1 308 ? 3.402 -12.657 1.904 1.00 95.00 308 ARG A CA 1
ATOM 2376 C C . ARG A 1 308 ? 4.272 -12.007 2.959 1.00 95.00 308 ARG A C 1
ATOM 2378 O O . ARG A 1 308 ? 5.444 -12.361 3.077 1.00 95.00 308 ARG A O 1
ATOM 2385 N N . GLU A 1 309 ? 3.721 -11.050 3.685 1.00 93.25 309 GLU A N 1
ATOM 2386 C CA . GLU A 1 309 ? 4.397 -10.354 4.780 1.00 93.25 309 GLU A CA 1
ATOM 2387 C C . GLU A 1 309 ? 5.757 -9.768 4.370 1.00 93.25 309 GLU A C 1
ATOM 2389 O O . GLU A 1 309 ? 6.780 -9.950 5.031 1.00 93.25 309 GLU A O 1
ATOM 2394 N N . GLY A 1 310 ? 5.796 -9.126 3.201 1.00 93.75 310 GLY A N 1
ATOM 2395 C CA . GLY A 1 310 ? 7.016 -8.497 2.689 1.00 93.75 310 GLY A CA 1
ATOM 2396 C C . GLY A 1 310 ? 8.004 -9.449 2.033 1.00 93.75 310 GLY A C 1
ATOM 2397 O O . GLY A 1 310 ? 9.050 -9.006 1.560 1.00 93.75 310 GLY A O 1
ATOM 2398 N N . ARG A 1 311 ? 7.682 -10.744 1.975 1.00 96.06 311 ARG A N 1
ATOM 2399 C CA . ARG A 1 311 ? 8.519 -11.780 1.372 1.00 96.06 311 ARG A CA 1
ATOM 2400 C C . ARG A 1 311 ? 7.897 -12.337 0.107 1.00 96.06 311 ARG A C 1
ATOM 2402 O O . ARG A 1 311 ? 6.694 -12.562 0.041 1.00 96.06 311 ARG A O 1
ATOM 2409 N N . CYS A 1 312 ? 8.734 -12.621 -0.877 1.00 97.19 312 CYS A N 1
ATOM 2410 C CA . CYS A 1 312 ? 8.339 -13.279 -2.107 1.00 97.19 312 CYS A CA 1
ATOM 2411 C C . CYS A 1 312 ? 8.430 -14.798 -1.942 1.00 97.19 312 C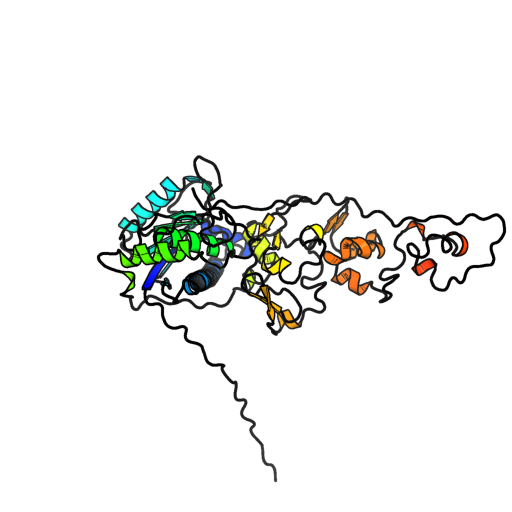YS A C 1
ATOM 2413 O O . CYS A 1 312 ? 9.502 -15.400 -2.055 1.00 97.19 312 CYS A O 1
ATOM 2415 N N . VAL A 1 313 ? 7.291 -15.419 -1.644 1.00 96.94 313 VAL A N 1
ATOM 2416 C CA . VAL A 1 313 ? 7.197 -16.839 -1.287 1.00 96.94 313 VAL A CA 1
ATOM 2417 C C . VAL A 1 313 ? 6.555 -17.654 -2.403 1.00 96.94 313 VAL A C 1
ATOM 2419 O O . VAL A 1 313 ? 5.801 -17.128 -3.220 1.00 96.94 313 VAL A O 1
ATOM 2422 N N . GLU A 1 314 ? 6.847 -18.954 -2.437 1.00 96.50 314 GLU A N 1
ATOM 2423 C CA . GLU A 1 314 ? 6.268 -19.874 -3.420 1.00 96.50 314 GLU A CA 1
ATOM 2424 C C . GLU A 1 314 ? 4.729 -19.860 -3.361 1.00 96.50 314 GLU A C 1
ATOM 2426 O O . GLU A 1 314 ? 4.119 -20.053 -2.309 1.00 96.50 314 GLU A O 1
ATOM 2431 N N . SER A 1 315 ? 4.113 -19.640 -4.518 1.00 91.56 315 SER A N 1
ATOM 2432 C CA . SER A 1 315 ? 2.673 -19.666 -4.764 1.00 91.56 315 SER A CA 1
ATOM 2433 C C . SER A 1 315 ? 2.464 -19.950 -6.245 1.00 91.56 315 SER A C 1
ATOM 2435 O O . SER A 1 315 ? 2.477 -19.033 -7.065 1.00 91.56 315 SER A O 1
ATOM 2437 N N . ALA A 1 316 ? 2.331 -21.225 -6.607 1.00 78.62 316 ALA A N 1
ATOM 2438 C CA . ALA A 1 316 ? 2.133 -21.643 -7.990 1.00 78.62 316 ALA A CA 1
ATOM 2439 C C . ALA A 1 316 ? 0.643 -21.572 -8.360 1.00 78.62 316 ALA A C 1
ATOM 2441 O O . ALA A 1 316 ? -0.096 -22.547 -8.218 1.00 78.62 316 ALA A O 1
ATOM 2442 N N . ASP A 1 317 ? 0.210 -20.409 -8.835 1.00 89.06 317 ASP A N 1
ATOM 2443 C CA . ASP A 1 317 ? -1.111 -20.189 -9.422 1.00 89.06 317 ASP A CA 1
ATOM 2444 C C . ASP A 1 317 ? -0.979 -19.717 -10.875 1.00 89.06 317 ASP A C 1
ATOM 2446 O O . ASP A 1 317 ? 0.120 -19.532 -11.400 1.00 89.06 317 ASP A O 1
ATOM 2450 N N . ALA A 1 318 ? -2.113 -19.578 -11.561 1.00 85.00 318 ALA A N 1
ATOM 2451 C CA . ALA A 1 318 ? -2.128 -19.289 -12.989 1.00 85.00 318 ALA A CA 1
ATOM 2452 C C . ALA A 1 318 ? -1.443 -17.958 -13.348 1.00 85.00 318 ALA A C 1
ATOM 2454 O O . ALA A 1 318 ? -0.798 -17.879 -14.392 1.00 85.00 318 ALA A O 1
ATOM 2455 N N . GLU A 1 319 ? -1.559 -16.924 -12.509 1.00 88.62 319 GLU A N 1
ATOM 2456 C CA . GLU A 1 319 ? -0.995 -15.604 -12.815 1.00 88.62 319 GLU A CA 1
ATOM 2457 C C . GLU A 1 319 ? 0.505 -15.569 -12.518 1.00 88.62 319 GLU A C 1
ATOM 2459 O O . GLU A 1 319 ? 1.290 -15.144 -13.367 1.00 88.62 319 GLU A O 1
ATOM 2464 N N . SER A 1 320 ? 0.927 -16.079 -11.357 1.00 91.06 320 SER A N 1
ATOM 2465 C CA . SER A 1 320 ? 2.350 -16.146 -11.010 1.00 91.06 320 SER A CA 1
ATOM 2466 C C . SER A 1 320 ? 3.114 -17.114 -11.924 1.00 91.06 320 SER A C 1
ATOM 2468 O O . SER A 1 320 ? 4.273 -16.868 -12.265 1.00 91.06 320 SER A O 1
ATOM 2470 N N . GLY A 1 321 ? 2.470 -18.192 -12.382 1.00 91.12 321 GLY A N 1
ATOM 2471 C CA . GLY A 1 321 ? 3.030 -19.143 -13.343 1.00 91.12 321 GLY A CA 1
ATOM 2472 C C . GLY A 1 321 ? 3.124 -18.609 -14.774 1.00 91.12 321 GLY A C 1
ATOM 2473 O O . GLY A 1 321 ? 3.945 -19.098 -15.554 1.00 91.12 321 GLY A O 1
ATOM 2474 N N . ALA A 1 322 ? 2.340 -17.581 -15.119 1.00 91.50 322 ALA A N 1
ATOM 2475 C CA . ALA A 1 322 ? 2.412 -16.902 -16.413 1.00 91.50 322 ALA A CA 1
ATOM 2476 C C . ALA A 1 322 ? 3.610 -15.939 -16.527 1.00 91.50 322 ALA A C 1
ATOM 2478 O O . ALA A 1 322 ? 3.933 -15.487 -17.630 1.00 91.50 322 ALA A O 1
ATOM 2479 N N . VAL A 1 323 ? 4.300 -15.638 -15.420 1.00 93.31 323 VAL A N 1
ATOM 2480 C CA . VAL A 1 323 ? 5.532 -14.842 -15.439 1.00 93.31 323 VAL A CA 1
ATOM 2481 C C . VAL A 1 323 ? 6.622 -15.601 -16.197 1.00 93.31 323 VAL A C 1
ATOM 2483 O O . VAL A 1 323 ? 7.021 -16.717 -15.857 1.00 93.31 323 VAL A O 1
ATOM 2486 N N . VAL A 1 324 ? 7.125 -14.974 -17.259 1.00 89.06 324 VAL A N 1
ATOM 2487 C CA . VAL A 1 324 ? 8.109 -15.591 -18.159 1.00 89.06 324 VAL A CA 1
ATOM 2488 C C . VAL A 1 324 ? 9.526 -15.532 -17.578 1.00 89.06 324 VAL A C 1
ATOM 2490 O O . VAL A 1 324 ? 10.298 -16.469 -17.768 1.00 89.06 324 VAL A O 1
ATOM 2493 N N . SER A 1 325 ? 9.868 -14.440 -16.889 1.00 91.94 325 SER A N 1
ATOM 2494 C CA . SER A 1 325 ? 11.174 -14.204 -16.264 1.00 91.94 325 SER A CA 1
ATOM 2495 C C . SER A 1 325 ? 11.022 -13.286 -15.053 1.00 91.94 325 SER A C 1
ATOM 2497 O O . SER A 1 325 ? 10.233 -12.340 -15.107 1.00 91.94 325 SER A O 1
ATOM 2499 N N . ASP A 1 326 ? 11.828 -13.519 -14.019 1.00 92.25 326 ASP A N 1
ATOM 2500 C CA . ASP A 1 326 ? 11.895 -12.680 -12.817 1.00 92.25 326 ASP A CA 1
ATOM 2501 C C . ASP A 1 326 ? 12.447 -11.275 -13.123 1.00 92.25 326 ASP A C 1
ATOM 2503 O O . ASP A 1 326 ? 12.177 -10.321 -12.404 1.00 92.25 326 ASP A O 1
ATOM 2507 N N . ASP A 1 327 ? 13.134 -11.094 -14.253 1.00 91.38 327 ASP A N 1
ATOM 2508 C CA . ASP A 1 327 ? 13.577 -9.770 -14.714 1.00 91.38 327 ASP A CA 1
ATOM 2509 C C . ASP A 1 327 ? 12.449 -8.943 -15.359 1.00 91.38 327 ASP A C 1
ATOM 2511 O O . ASP A 1 327 ? 12.673 -7.810 -15.787 1.00 91.38 327 ASP A O 1
ATOM 2515 N N . CYS A 1 328 ? 11.251 -9.517 -15.513 1.00 94.88 328 CYS A N 1
ATOM 2516 C CA . CYS A 1 328 ? 10.136 -8.893 -16.224 1.00 94.88 328 CYS A CA 1
ATOM 2517 C C . CYS A 1 328 ? 8.776 -9.317 -15.653 1.00 94.88 328 CYS A C 1
ATOM 2519 O O . CYS A 1 328 ? 7.868 -9.695 -16.397 1.00 94.88 328 CYS A O 1
ATOM 2521 N N . VAL A 1 329 ? 8.644 -9.273 -14.324 1.00 95.94 329 VAL A N 1
ATOM 2522 C CA . VAL A 1 329 ? 7.420 -9.669 -13.602 1.00 95.94 329 VAL A CA 1
ATOM 2523 C C . VAL A 1 329 ? 6.221 -8.834 -14.047 1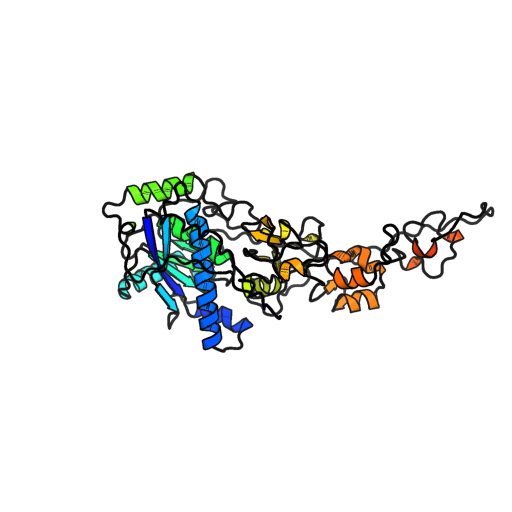.00 95.94 329 VAL A C 1
ATOM 2525 O O . VAL A 1 329 ? 5.172 -9.376 -14.388 1.00 95.94 329 VAL A O 1
ATOM 2528 N N . PHE A 1 330 ? 6.404 -7.516 -14.125 1.00 94.62 330 PHE A N 1
ATOM 2529 C CA . PHE A 1 330 ? 5.323 -6.562 -14.376 1.00 94.62 330 PHE A CA 1
ATOM 2530 C C . PHE A 1 330 ? 5.224 -6.091 -15.828 1.00 94.62 330 PHE A C 1
ATOM 2532 O O . PHE A 1 330 ? 4.465 -5.165 -16.100 1.00 94.62 330 PHE A O 1
ATOM 2539 N N . LYS A 1 331 ? 5.949 -6.711 -16.771 1.00 95.12 331 LYS A N 1
ATOM 2540 C CA . LYS A 1 331 ? 6.017 -6.283 -18.186 1.00 95.12 331 LYS A CA 1
ATOM 2541 C C . LYS A 1 331 ? 6.540 -4.846 -18.353 1.00 95.12 331 LYS A C 1
ATOM 2543 O O . LYS A 1 331 ? 7.046 -4.243 -17.408 1.00 95.12 331 LYS A O 1
ATOM 2548 N N . ASP A 1 332 ? 6.418 -4.301 -19.562 1.00 95.81 332 ASP A N 1
ATOM 2549 C CA . ASP A 1 332 ? 6.833 -2.932 -19.874 1.00 95.81 332 ASP A CA 1
ATOM 2550 C C . ASP A 1 332 ? 6.116 -1.879 -19.016 1.00 95.81 332 ASP A C 1
ATOM 2552 O O . ASP A 1 332 ? 4.965 -2.026 -18.597 1.00 95.81 332 ASP A O 1
ATOM 2556 N N . GLN A 1 333 ? 6.814 -0.780 -18.767 1.00 93.50 333 GLN A N 1
ATOM 2557 C CA . GLN A 1 333 ? 6.303 0.436 -18.167 1.00 93.50 333 GLN A CA 1
ATOM 2558 C C . GLN A 1 333 ? 5.131 0.964 -18.997 1.00 93.50 333 GLN A C 1
ATOM 2560 O O . GLN A 1 333 ? 5.230 1.079 -20.220 1.00 93.50 333 GLN A O 1
ATOM 2565 N N . LYS A 1 334 ? 4.037 1.333 -18.319 1.00 90.75 334 LYS A N 1
ATOM 2566 C CA . LYS A 1 334 ? 2.837 1.892 -18.958 1.00 90.75 334 LYS A CA 1
ATOM 2567 C C . LYS A 1 334 ? 3.155 3.156 -19.762 1.00 90.75 334 LYS A C 1
ATOM 2569 O O . LYS A 1 334 ? 2.667 3.321 -20.877 1.00 90.75 334 LYS A O 1
ATOM 2574 N N . HIS A 1 335 ? 3.991 4.023 -19.195 1.00 89.88 335 HIS A N 1
ATOM 2575 C CA . HIS A 1 335 ? 4.425 5.272 -19.799 1.00 89.88 335 HIS A CA 1
ATOM 2576 C C . HIS A 1 335 ? 5.885 5.575 -19.459 1.00 89.88 335 HIS A C 1
ATOM 2578 O O . HIS A 1 335 ? 6.291 5.472 -18.303 1.00 89.88 335 HIS A O 1
ATOM 2584 N N . VAL A 1 336 ? 6.672 5.940 -20.465 1.00 89.69 336 VAL A N 1
ATOM 2585 C CA . VAL A 1 336 ? 8.087 6.278 -20.327 1.00 89.69 336 VAL A CA 1
ATOM 2586 C C . VAL A 1 336 ? 8.261 7.763 -20.607 1.00 89.69 336 VAL A C 1
ATOM 2588 O O . VAL A 1 336 ? 8.012 8.207 -21.729 1.00 89.69 336 VAL A O 1
ATOM 2591 N N . ASP A 1 337 ? 8.740 8.491 -19.602 1.00 86.38 337 ASP A N 1
ATOM 2592 C CA . ASP A 1 337 ? 9.147 9.889 -19.714 1.00 86.38 337 ASP A CA 1
ATOM 2593 C C . ASP A 1 337 ? 10.627 10.020 -19.338 1.00 86.38 337 ASP A C 1
ATOM 2595 O O . ASP A 1 337 ? 10.997 9.925 -18.170 1.00 86.38 337 ASP A O 1
ATOM 2599 N N . ILE A 1 338 ? 11.495 10.123 -20.347 1.00 82.19 338 ILE A N 1
ATOM 2600 C CA . ILE A 1 338 ? 12.950 10.212 -20.176 1.00 82.19 338 ILE A CA 1
ATOM 2601 C C . ILE A 1 338 ? 13.556 11.123 -21.243 1.00 82.19 338 ILE A C 1
ATOM 2603 O O . ILE A 1 338 ? 13.332 10.945 -22.439 1.00 82.19 338 ILE A O 1
ATOM 2607 N N . ALA A 1 339 ? 14.375 12.089 -20.823 1.00 73.81 339 ALA A N 1
ATOM 2608 C CA . ALA A 1 339 ? 15.157 12.967 -21.701 1.00 73.81 339 ALA A CA 1
ATOM 2609 C C . ALA A 1 339 ? 14.386 13.574 -22.889 1.00 73.81 339 ALA A C 1
ATOM 2611 O O . ALA A 1 339 ? 14.826 13.525 -24.045 1.00 73.81 339 ALA A O 1
ATOM 2612 N N . GLY A 1 340 ? 13.215 14.144 -22.600 1.00 80.12 340 GLY A N 1
ATOM 2613 C CA . GLY A 1 340 ? 12.360 14.776 -23.606 1.00 80.12 340 GLY A CA 1
ATOM 2614 C C . GLY A 1 340 ? 11.721 13.783 -24.583 1.00 80.12 340 GLY A C 1
ATOM 2615 O O . GLY A 1 340 ? 11.272 14.169 -25.666 1.00 80.12 340 GLY A O 1
ATOM 2616 N N . PHE A 1 341 ? 11.725 12.492 -24.251 1.00 88.25 341 PHE A N 1
ATOM 2617 C CA . PHE A 1 341 ? 10.867 11.493 -24.863 1.00 88.25 341 PHE A CA 1
ATOM 2618 C C . PHE A 1 341 ? 9.754 11.120 -23.896 1.00 88.25 341 PHE A C 1
ATOM 2620 O O . PHE A 1 341 ? 10.026 10.767 -22.758 1.00 88.25 341 PHE A O 1
ATOM 2627 N N . THR A 1 342 ? 8.538 11.112 -24.425 1.00 90.12 342 THR A N 1
ATOM 2628 C CA . THR A 1 342 ? 7.303 10.783 -23.727 1.00 90.12 342 THR A CA 1
ATOM 2629 C C . THR A 1 342 ? 6.562 9.795 -24.627 1.00 90.12 342 THR A C 1
ATOM 2631 O O . THR A 1 342 ? 6.282 10.125 -25.784 1.00 90.12 342 THR A O 1
ATOM 2634 N N . GLY A 1 343 ? 6.313 8.570 -24.160 1.00 93.38 343 GLY A N 1
ATOM 2635 C CA . GLY A 1 343 ? 5.689 7.524 -24.979 1.00 93.38 343 GLY A CA 1
ATOM 2636 C C . GLY A 1 343 ? 5.796 6.121 -24.385 1.00 93.38 343 GLY A C 1
ATOM 2637 O O . GLY A 1 343 ? 5.923 5.942 -23.178 1.00 93.38 343 GLY A O 1
ATOM 2638 N N . THR A 1 344 ? 5.727 5.107 -25.240 1.00 96.00 344 THR A N 1
ATOM 2639 C CA . THR A 1 344 ? 5.808 3.685 -24.873 1.00 96.00 344 THR A CA 1
ATOM 2640 C C . THR A 1 344 ? 7.210 3.109 -25.101 1.00 96.00 344 THR A C 1
ATOM 2642 O O . THR A 1 344 ? 8.025 3.659 -25.846 1.00 96.00 344 THR A O 1
ATOM 2645 N N . CYS A 1 345 ? 7.502 1.951 -24.505 1.00 96.62 345 CYS A N 1
ATOM 2646 C CA . CYS A 1 345 ? 8.764 1.240 -24.728 1.00 96.62 345 CYS A CA 1
ATOM 2647 C C . CYS A 1 345 ? 9.047 0.896 -26.209 1.00 96.62 345 CYS A C 1
ATOM 2649 O O . CYS A 1 345 ? 10.173 1.134 -26.663 1.00 96.62 345 CYS A O 1
ATOM 2651 N N . PRO A 1 346 ? 8.073 0.415 -27.011 1.00 97.81 346 PRO A N 1
ATOM 2652 C CA . PRO A 1 346 ? 8.271 0.233 -28.448 1.00 97.81 346 PRO A CA 1
ATOM 2653 C C . PRO A 1 346 ? 8.643 1.524 -29.188 1.00 97.81 346 PRO A C 1
ATOM 2655 O O . PRO A 1 346 ? 9.549 1.505 -30.022 1.00 97.81 346 PRO A O 1
ATOM 2658 N N . GLU A 1 347 ? 7.991 2.646 -28.870 1.00 97.12 347 GLU A N 1
ATOM 2659 C CA . GLU A 1 347 ? 8.279 3.955 -29.475 1.00 97.12 347 GLU A CA 1
ATOM 2660 C C . GLU A 1 347 ? 9.665 4.475 -29.070 1.00 97.12 347 GLU A C 1
ATOM 2662 O O . GLU A 1 347 ? 10.384 5.033 -29.904 1.00 97.12 347 GLU A O 1
ATOM 2667 N N . LEU A 1 348 ? 10.087 4.232 -27.823 1.00 94.25 348 LEU A N 1
ATOM 2668 C CA . LEU A 1 348 ? 11.429 4.560 -27.343 1.00 94.25 348 LEU A CA 1
ATOM 2669 C C . LEU A 1 348 ? 12.492 3.818 -28.163 1.00 94.25 348 LEU A C 1
ATOM 2671 O O . LEU A 1 348 ? 13.423 4.432 -28.694 1.00 94.25 348 LEU A O 1
ATOM 2675 N N . VAL A 1 349 ? 12.335 2.499 -28.304 1.00 94.88 349 VAL A N 1
ATOM 2676 C CA . VAL A 1 349 ? 13.242 1.659 -29.098 1.00 94.88 349 VAL A CA 1
ATOM 2677 C C . VAL A 1 349 ? 13.191 2.038 -30.577 1.00 94.88 349 VAL A C 1
ATOM 2679 O O . VAL A 1 349 ? 14.226 2.053 -31.236 1.00 94.88 349 VAL A O 1
ATOM 2682 N N . GLN A 1 350 ? 12.032 2.413 -31.117 1.00 95.00 350 GLN A N 1
ATOM 2683 C CA . GLN A 1 350 ? 11.929 2.888 -32.497 1.00 95.00 350 GLN A CA 1
ATOM 2684 C C . GLN A 1 350 ? 12.697 4.200 -32.714 1.00 95.00 350 GLN A C 1
ATOM 2686 O O . GLN A 1 350 ? 13.409 4.339 -33.710 1.00 95.00 350 GLN A O 1
ATOM 2691 N N . LYS A 1 351 ? 12.568 5.159 -31.790 1.00 92.81 351 LYS A N 1
ATOM 2692 C CA . LYS A 1 351 ? 13.193 6.484 -31.894 1.00 92.81 351 LYS A CA 1
ATOM 2693 C C . LYS A 1 351 ? 14.704 6.423 -31.703 1.00 92.81 351 LYS A C 1
ATOM 2695 O O . LYS A 1 351 ? 15.450 7.077 -32.431 1.00 92.81 351 LYS A O 1
ATOM 2700 N N . PHE A 1 352 ? 15.161 5.649 -30.723 1.00 90.19 352 PHE A N 1
ATOM 2701 C CA . PHE A 1 352 ? 16.559 5.649 -30.305 1.00 90.19 352 PHE A CA 1
ATOM 2702 C C . PHE A 1 352 ? 17.310 4.361 -30.654 1.00 90.19 352 PHE A C 1
ATOM 2704 O O . PHE A 1 352 ? 18.527 4.340 -30.516 1.00 90.19 352 PHE A O 1
ATOM 2711 N N . GLY A 1 353 ? 16.659 3.330 -31.186 1.00 92.19 353 GLY A N 1
ATOM 2712 C CA . GLY A 1 353 ? 17.257 2.041 -31.549 1.00 92.19 353 GLY A CA 1
ATOM 2713 C C . GLY A 1 353 ? 17.489 1.107 -30.357 1.00 92.19 353 GLY A C 1
ATOM 2714 O O . GLY A 1 353 ? 17.504 1.543 -29.209 1.00 92.19 353 GLY A O 1
ATOM 2715 N N . ASP A 1 354 ? 17.748 -0.172 -30.643 1.00 94.38 354 ASP A N 1
ATOM 2716 C CA . ASP A 1 354 ? 17.840 -1.262 -29.651 1.00 94.38 354 ASP A CA 1
ATOM 2717 C C . ASP A 1 354 ? 18.833 -0.999 -28.503 1.00 94.38 354 ASP A C 1
ATOM 2719 O O . ASP A 1 354 ? 18.642 -1.485 -27.393 1.00 94.38 354 ASP A O 1
ATOM 2723 N N . ARG A 1 355 ? 19.859 -0.162 -28.713 1.00 91.75 355 ARG A N 1
ATOM 2724 C CA . ARG A 1 355 ? 20.855 0.184 -27.683 1.00 91.75 355 ARG A CA 1
ATOM 2725 C C . ARG A 1 355 ? 20.261 0.792 -26.409 1.00 91.75 355 ARG A C 1
ATOM 2727 O O . ARG A 1 355 ? 20.885 0.695 -25.357 1.00 91.75 355 ARG A O 1
ATOM 2734 N N . VAL A 1 356 ? 19.074 1.404 -26.471 1.00 92.12 356 VAL A N 1
ATOM 2735 C CA . VAL A 1 356 ? 18.406 1.932 -25.266 1.00 92.12 356 VAL A CA 1
ATOM 2736 C C . VAL A 1 356 ? 18.057 0.841 -24.261 1.00 92.12 356 VAL A C 1
ATOM 2738 O O . VAL A 1 356 ? 17.988 1.107 -23.063 1.00 92.12 356 VAL A O 1
ATOM 2741 N N . CYS A 1 357 ? 17.934 -0.402 -24.722 1.00 94.25 357 CYS A N 1
ATOM 2742 C CA . CYS A 1 357 ? 17.708 -1.551 -23.866 1.00 94.25 357 CYS A CA 1
ATOM 2743 C C . CYS A 1 357 ? 18.876 -1.862 -22.928 1.00 94.25 357 CYS A C 1
ATOM 2745 O O . CYS A 1 357 ? 18.653 -2.517 -21.922 1.00 94.25 357 CYS A O 1
ATOM 2747 N N . TYR A 1 358 ? 20.091 -1.353 -23.165 1.00 91.12 358 TYR A N 1
ATOM 2748 C CA . TYR A 1 358 ? 21.169 -1.464 -22.173 1.00 91.12 358 TYR A CA 1
ATOM 2749 C C . TYR A 1 358 ? 20.945 -0.585 -20.934 1.00 91.12 358 TYR A C 1
ATOM 2751 O O . TYR A 1 358 ? 21.532 -0.854 -19.890 1.00 91.12 358 TYR A O 1
ATOM 2759 N N . TYR A 1 359 ? 20.110 0.452 -21.038 1.00 88.88 359 TYR A N 1
ATOM 2760 C CA . TYR A 1 359 ? 19.896 1.437 -19.972 1.00 88.88 359 TYR A CA 1
ATOM 2761 C C . TYR A 1 359 ? 18.513 1.318 -19.338 1.00 88.88 359 TYR A C 1
ATOM 2763 O O . TYR A 1 359 ? 18.360 1.546 -18.143 1.00 88.88 359 TYR A O 1
ATOM 2771 N N . TYR A 1 360 ? 17.513 0.929 -20.130 1.00 91.44 360 TYR A N 1
ATOM 2772 C CA . TYR A 1 360 ? 16.109 0.933 -19.722 1.00 91.44 360 TYR A CA 1
ATOM 2773 C C . TYR A 1 360 ? 15.473 -0.460 -19.762 1.00 91.44 360 TYR A C 1
ATOM 2775 O O . TYR A 1 360 ? 14.254 -0.574 -19.855 1.00 91.44 360 TYR A O 1
ATOM 2783 N N . LYS A 1 361 ? 16.282 -1.532 -19.673 1.00 92.06 361 LYS A N 1
ATOM 2784 C CA . LYS A 1 361 ? 15.799 -2.926 -19.685 1.00 92.06 361 LYS A CA 1
ATOM 2785 C C . LYS A 1 361 ? 14.746 -3.198 -18.615 1.00 92.06 361 LYS A C 1
ATOM 2787 O O . LYS A 1 361 ? 13.822 -3.937 -18.893 1.00 92.06 361 LYS A O 1
ATOM 2792 N N . SER A 1 362 ? 14.869 -2.624 -17.417 1.00 91.38 362 SER A N 1
ATOM 2793 C CA . SER A 1 362 ? 13.906 -2.840 -16.324 1.00 91.38 362 SER A CA 1
ATOM 2794 C C . SER A 1 362 ? 12.535 -2.237 -16.632 1.00 91.38 362 SER A C 1
ATOM 2796 O O . SER A 1 362 ? 11.522 -2.913 -16.488 1.00 91.38 362 SER A O 1
ATOM 2798 N N . MET A 1 363 ? 12.501 -1.005 -17.147 1.00 92.94 363 MET A N 1
ATOM 2799 C CA . MET A 1 363 ? 11.258 -0.358 -17.580 1.00 92.94 363 MET A CA 1
ATOM 2800 C C . MET A 1 363 ? 10.698 -0.957 -18.870 1.00 92.94 363 MET A C 1
ATOM 2802 O O . MET A 1 363 ? 9.492 -0.990 -19.042 1.00 92.94 363 MET A O 1
ATOM 2806 N N . CYS A 1 364 ? 11.544 -1.423 -19.785 1.00 96.06 364 CYS A N 1
ATOM 2807 C CA . CYS A 1 364 ? 11.139 -1.914 -21.103 1.00 96.06 364 CYS A CA 1
ATOM 2808 C C . CYS A 1 364 ? 11.455 -3.396 -21.290 1.00 96.06 364 CYS A C 1
ATOM 2810 O O . CYS A 1 364 ? 11.940 -3.806 -22.344 1.00 96.06 364 CYS A O 1
ATOM 2812 N N . CYS A 1 365 ? 11.241 -4.199 -20.252 1.00 95.50 365 CYS A N 1
ATOM 2813 C CA . CYS A 1 365 ? 11.734 -5.568 -20.187 1.00 95.50 365 CYS A CA 1
ATOM 2814 C C . CYS A 1 365 ? 11.150 -6.486 -21.267 1.00 95.50 365 CYS A C 1
ATOM 2816 O O . CYS A 1 365 ? 11.876 -7.313 -21.822 1.00 95.50 365 CYS A O 1
ATOM 2818 N N . GLU A 1 366 ? 9.877 -6.328 -21.625 1.00 95.94 366 GLU A N 1
ATOM 2819 C CA . GLU A 1 366 ? 9.210 -7.134 -22.642 1.00 95.94 366 GLU A CA 1
ATOM 2820 C C . GLU A 1 366 ? 9.640 -6.698 -24.043 1.00 95.94 366 GLU A C 1
ATOM 2822 O O . GLU A 1 366 ? 10.094 -7.537 -24.831 1.00 95.94 366 GLU A O 1
ATOM 2827 N N . THR A 1 367 ? 9.595 -5.390 -24.319 1.00 97.12 367 THR A N 1
ATOM 2828 C CA . THR A 1 367 ? 10.084 -4.830 -25.585 1.00 97.12 367 THR A CA 1
ATOM 2829 C C . THR A 1 367 ? 11.550 -5.197 -25.809 1.00 97.12 367 THR A C 1
ATOM 2831 O O . THR A 1 367 ? 11.910 -5.681 -26.881 1.00 97.12 367 THR A O 1
ATOM 2834 N N . CYS A 1 368 ? 12.410 -5.009 -24.810 1.00 96.31 368 CYS A N 1
ATOM 2835 C CA . CYS A 1 368 ? 13.837 -5.275 -24.931 1.00 96.31 368 CYS A CA 1
ATOM 2836 C C . CYS A 1 368 ? 14.132 -6.762 -25.073 1.00 96.31 368 CYS A C 1
ATOM 2838 O O . CYS A 1 368 ? 14.921 -7.138 -25.936 1.00 96.31 368 CYS A O 1
ATOM 2840 N N . ARG A 1 369 ? 13.448 -7.638 -24.330 1.00 95.19 369 ARG A N 1
ATOM 2841 C CA . ARG A 1 369 ? 13.586 -9.089 -24.517 1.00 95.19 369 ARG A CA 1
ATOM 2842 C C . ARG A 1 369 ? 13.268 -9.509 -25.953 1.00 95.19 369 ARG A C 1
ATOM 2844 O O . ARG A 1 369 ? 14.000 -10.322 -26.507 1.00 95.19 369 ARG A O 1
ATOM 2851 N N . ALA A 1 370 ? 12.242 -8.929 -26.579 1.00 95.56 370 ALA A N 1
ATOM 2852 C CA . ALA A 1 370 ? 11.912 -9.204 -27.980 1.00 95.56 370 ALA A CA 1
ATOM 2853 C C . ALA A 1 370 ? 12.983 -8.715 -28.981 1.00 95.56 370 ALA A C 1
ATOM 2855 O O . ALA A 1 370 ? 13.003 -9.160 -30.128 1.00 95.56 370 ALA A O 1
ATOM 2856 N N . ARG A 1 371 ? 13.878 -7.810 -28.560 1.00 95.50 371 ARG A N 1
ATOM 2857 C CA . ARG A 1 371 ? 15.020 -7.301 -29.342 1.00 95.50 371 ARG A CA 1
ATOM 2858 C C . ARG A 1 371 ? 16.343 -7.995 -29.013 1.00 95.50 371 ARG A C 1
ATOM 2860 O O . ARG A 1 371 ? 17.335 -7.744 -29.696 1.00 95.50 371 ARG A O 1
ATOM 2867 N N . SER A 1 372 ? 16.374 -8.836 -27.981 1.00 94.19 372 SER A N 1
ATOM 2868 C CA . SER A 1 372 ? 17.580 -9.540 -27.553 1.00 94.19 372 SER A CA 1
ATOM 2869 C C . SER A 1 372 ? 18.047 -10.522 -28.629 1.00 94.19 372 SER A C 1
ATOM 2871 O O . SER A 1 372 ? 17.269 -11.308 -29.168 1.00 94.19 372 SER A O 1
ATOM 2873 N N . SER A 1 373 ? 19.341 -10.494 -28.932 1.00 92.31 373 SER A N 1
ATOM 2874 C CA . SER A 1 373 ? 20.006 -11.438 -29.833 1.00 92.31 373 SER A CA 1
ATOM 2875 C C . SER A 1 373 ? 20.406 -12.750 -29.147 1.00 92.31 373 SER A C 1
ATOM 2877 O O . SER A 1 373 ? 20.845 -13.677 -29.827 1.00 92.31 373 SER A O 1
ATOM 2879 N N . GLY A 1 374 ? 20.288 -12.824 -27.813 1.00 89.75 374 GLY A N 1
ATOM 2880 C CA . GLY A 1 374 ? 20.778 -13.936 -26.991 1.00 89.75 374 GLY A CA 1
ATOM 2881 C C . GLY A 1 374 ? 22.301 -13.965 -26.786 1.00 89.75 374 GLY A C 1
ATOM 2882 O O . GLY A 1 374 ? 22.799 -14.850 -26.097 1.00 89.75 374 GLY A O 1
ATOM 2883 N N . ASP A 1 375 ? 23.043 -13.019 -27.368 1.00 91.62 375 ASP A N 1
ATOM 2884 C CA . ASP A 1 375 ? 24.493 -12.873 -27.214 1.00 91.62 375 ASP A CA 1
ATOM 2885 C C . ASP A 1 375 ? 24.792 -12.042 -25.947 1.00 91.62 375 ASP A C 1
ATOM 2887 O O . ASP A 1 375 ? 24.501 -10.847 -25.949 1.00 91.62 375 ASP A O 1
ATOM 2891 N N . PRO A 1 376 ? 25.333 -12.610 -24.851 1.00 88.06 376 PRO A N 1
ATOM 2892 C CA . PRO A 1 376 ? 25.511 -11.875 -23.593 1.00 88.06 376 PRO A CA 1
ATOM 2893 C C . PRO A 1 376 ? 26.484 -10.692 -23.719 1.00 88.06 376 PRO A C 1
ATOM 2895 O O . PRO A 1 376 ? 26.349 -9.704 -22.998 1.00 88.06 376 PRO A O 1
ATOM 2898 N N . ASP A 1 377 ? 27.418 -10.746 -24.673 1.00 87.75 377 ASP A N 1
ATOM 2899 C CA . ASP A 1 377 ? 28.378 -9.667 -24.919 1.00 87.75 377 ASP A CA 1
ATOM 2900 C C . ASP A 1 377 ? 27.807 -8.570 -25.833 1.00 87.75 377 ASP A C 1
ATOM 2902 O O . ASP A 1 377 ? 28.358 -7.465 -25.914 1.00 87.75 377 ASP A O 1
ATOM 2906 N N . CYS A 1 378 ? 26.696 -8.858 -26.519 1.00 93.56 378 CYS A N 1
ATOM 2907 C CA . CYS A 1 378 ? 26.107 -7.997 -27.538 1.00 93.56 378 CYS A CA 1
ATOM 2908 C C . CYS A 1 378 ? 24.575 -8.081 -27.600 1.00 93.56 378 CYS A C 1
ATOM 2910 O O . CYS A 1 378 ? 23.990 -8.095 -28.688 1.00 93.56 378 CYS A O 1
ATOM 2912 N N . GLU A 1 379 ? 23.925 -8.130 -26.434 1.00 94.81 379 GLU A N 1
ATOM 2913 C CA . GLU A 1 379 ? 22.518 -8.521 -26.296 1.00 94.81 379 GLU A CA 1
ATOM 2914 C C . GLU A 1 379 ? 21.603 -7.738 -27.244 1.00 94.81 379 GLU A C 1
ATOM 2916 O O . GLU A 1 379 ? 20.827 -8.340 -27.982 1.00 94.81 379 GLU A O 1
ATOM 2921 N N . PHE A 1 380 ? 21.781 -6.418 -27.329 1.00 95.56 380 PHE A N 1
ATOM 2922 C CA . PHE A 1 380 ? 20.978 -5.522 -28.173 1.00 95.56 380 PHE A CA 1
ATOM 2923 C C . PHE A 1 380 ? 21.770 -4.924 -29.347 1.00 95.56 380 PHE A C 1
ATOM 2925 O O . PHE A 1 380 ? 21.399 -3.895 -29.912 1.00 95.56 380 PHE A O 1
ATOM 2932 N N . GLY A 1 381 ? 22.896 -5.541 -29.715 1.00 94.56 381 GLY A N 1
ATOM 2933 C CA . GLY A 1 381 ? 23.820 -5.004 -30.712 1.00 94.56 381 GLY A CA 1
ATOM 2934 C C . GLY A 1 381 ? 24.762 -3.931 -30.154 1.00 94.56 381 GLY A C 1
ATOM 2935 O O . GLY A 1 381 ? 25.059 -3.908 -28.959 1.00 94.56 381 GLY A O 1
ATOM 2936 N N . ASP A 1 382 ? 25.251 -3.053 -31.038 1.00 94.69 382 ASP A N 1
ATOM 2937 C CA . ASP A 1 382 ? 26.207 -1.994 -30.691 1.00 94.69 382 ASP A CA 1
ATOM 2938 C C . ASP A 1 382 ? 25.654 -1.049 -29.606 1.00 94.69 382 ASP A C 1
ATOM 2940 O O . ASP A 1 382 ? 24.555 -0.508 -29.723 1.00 94.69 382 ASP A O 1
ATOM 2944 N N . LYS A 1 383 ? 26.464 -0.782 -28.577 1.00 93.75 383 LYS A N 1
ATOM 2945 C CA . LYS A 1 383 ? 26.161 0.088 -27.425 1.00 93.75 383 LYS A CA 1
ATOM 2946 C C . LYS A 1 383 ? 26.276 1.585 -27.741 1.00 93.75 383 LYS A C 1
ATOM 2948 O O . LYS A 1 383 ? 26.002 2.424 -26.887 1.00 93.75 383 LYS A O 1
ATOM 2953 N N . SER A 1 384 ? 26.704 1.948 -28.952 1.00 92.44 384 SER A N 1
ATOM 2954 C CA . SER A 1 384 ? 26.778 3.342 -29.398 1.00 92.44 384 SER A CA 1
ATOM 2955 C C . SER A 1 384 ? 26.311 3.503 -30.839 1.00 92.44 384 SER A C 1
ATOM 2957 O O . SER A 1 384 ? 26.720 2.762 -31.734 1.00 92.44 384 SER A O 1
ATOM 2959 N N . GLY A 1 385 ? 25.520 4.549 -31.095 1.00 88.50 385 GLY A N 1
ATOM 2960 C CA . GLY A 1 385 ? 25.175 4.958 -32.458 1.00 88.50 385 GLY A CA 1
ATOM 2961 C C . GLY A 1 385 ? 26.397 5.360 -33.297 1.00 88.50 385 GLY A C 1
ATOM 2962 O O . GLY A 1 385 ? 26.345 5.295 -34.525 1.00 88.50 385 GLY A O 1
ATOM 2963 N N . LYS A 1 386 ? 27.522 5.708 -32.652 1.00 92.31 386 LYS A N 1
ATOM 2964 C CA . LYS A 1 386 ? 28.783 6.099 -33.309 1.00 92.31 386 LYS A CA 1
ATOM 2965 C C . LYS A 1 386 ? 29.491 4.938 -34.015 1.00 92.31 386 LYS A C 1
ATOM 2967 O O . LYS A 1 386 ? 30.383 5.190 -34.821 1.00 92.31 386 LYS A O 1
ATOM 2972 N N . CYS A 1 387 ? 29.097 3.692 -33.742 1.00 92.50 387 CYS A N 1
ATOM 2973 C CA . CYS A 1 387 ? 29.586 2.514 -34.461 1.00 92.50 387 CYS A 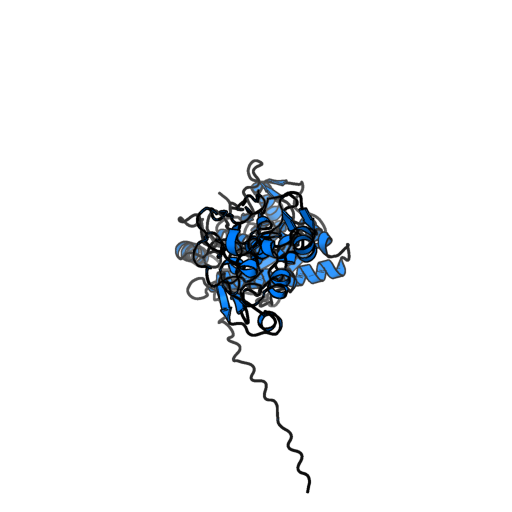CA 1
ATOM 2974 C C . CYS A 1 387 ? 29.069 2.477 -35.912 1.00 92.50 387 CYS A C 1
ATOM 2976 O O . CYS A 1 387 ? 29.718 1.928 -36.803 1.00 92.50 387 CYS A O 1
ATOM 2978 N N . LYS A 1 388 ? 27.907 3.091 -36.182 1.00 92.00 388 LYS A N 1
ATOM 2979 C CA . LYS A 1 388 ? 27.287 3.085 -37.509 1.00 92.00 388 LYS A CA 1
ATOM 2980 C C . LYS A 1 388 ? 28.164 3.823 -38.525 1.00 92.00 388 LYS A C 1
ATOM 2982 O O . LYS A 1 388 ? 28.563 4.963 -38.309 1.00 92.00 388 LYS A O 1
ATOM 2987 N N . GLY A 1 389 ? 28.422 3.175 -39.662 1.00 90.31 389 GLY A N 1
ATOM 2988 C CA . GLY A 1 389 ? 29.223 3.742 -40.753 1.00 90.31 389 GLY A CA 1
ATOM 2989 C C . GLY A 1 389 ? 30.737 3.705 -40.522 1.00 90.31 389 GLY A C 1
ATOM 2990 O O . GLY A 1 389 ? 31.475 4.299 -41.303 1.00 90.31 389 GLY A O 1
ATOM 2991 N N . LYS A 1 390 ? 31.212 3.027 -39.469 1.00 91.00 390 LYS A N 1
ATOM 2992 C CA . LYS A 1 390 ? 32.642 2.804 -39.231 1.00 91.00 390 LYS A CA 1
ATOM 2993 C C . LYS A 1 390 ? 33.100 1.491 -39.853 1.00 91.00 390 LYS A C 1
ATOM 2995 O O . LYS A 1 390 ? 32.359 0.513 -39.888 1.00 91.00 390 LYS A O 1
ATOM 3000 N N . GLU A 1 391 ? 34.348 1.460 -40.306 1.00 90.62 391 GLU A N 1
ATOM 3001 C CA . GLU A 1 391 ? 34.987 0.222 -40.748 1.00 90.62 391 GLU A CA 1
ATOM 3002 C C . GLU A 1 391 ? 35.508 -0.568 -39.541 1.00 90.62 391 GLU A C 1
ATOM 3004 O O . GLU A 1 391 ? 36.005 0.014 -38.576 1.00 90.62 391 GLU A O 1
ATOM 3009 N N . GLN A 1 392 ? 35.432 -1.902 -39.599 1.00 90.62 392 GLN A N 1
ATOM 3010 C CA . GLN A 1 392 ? 35.819 -2.770 -38.479 1.00 90.62 392 GLN A CA 1
ATOM 3011 C C . GLN A 1 392 ? 37.248 -2.499 -37.988 1.00 90.62 392 GLN A C 1
ATOM 3013 O O . GLN A 1 392 ? 37.478 -2.348 -36.791 1.00 90.62 392 GLN A O 1
ATOM 3018 N N . TRP A 1 393 ? 38.220 -2.362 -38.895 1.00 87.31 393 TRP A N 1
ATOM 3019 C CA . TRP A 1 393 ? 39.614 -2.127 -38.496 1.00 87.31 393 TRP A CA 1
ATOM 3020 C C . TRP A 1 393 ? 39.807 -0.804 -37.746 1.00 87.31 393 TRP A C 1
ATOM 3022 O O . TRP A 1 393 ? 40.705 -0.710 -36.915 1.00 87.31 393 TRP A O 1
ATOM 3032 N N . ALA A 1 394 ? 38.961 0.196 -38.009 1.00 87.25 394 ALA A N 1
ATOM 3033 C CA . ALA A 1 394 ? 39.079 1.512 -37.400 1.00 87.25 394 ALA A CA 1
ATOM 3034 C C . ALA A 1 394 ? 38.620 1.519 -35.938 1.00 87.25 394 ALA A C 1
ATOM 3036 O O . ALA A 1 394 ? 39.021 2.405 -35.196 1.00 87.25 394 ALA A O 1
ATOM 3037 N N . VAL A 1 395 ? 37.794 0.559 -35.511 1.00 90.31 395 VAL A N 1
ATOM 3038 C CA . VAL A 1 395 ? 37.117 0.596 -34.201 1.00 90.31 395 VAL A CA 1
ATOM 3039 C C . VAL A 1 395 ? 37.398 -0.649 -33.365 1.00 90.31 395 VAL A C 1
ATOM 3041 O O . VAL A 1 395 ? 37.589 -0.567 -32.152 1.00 90.31 395 VAL A O 1
ATOM 3044 N N . CYS A 1 396 ? 37.469 -1.821 -33.992 1.00 90.19 396 CYS A N 1
ATOM 3045 C CA . CYS A 1 396 ? 37.492 -3.092 -33.275 1.00 90.19 396 CYS A CA 1
ATOM 3046 C C . CYS A 1 396 ? 38.790 -3.353 -32.506 1.00 90.19 396 CYS A C 1
ATOM 3048 O O . CYS A 1 396 ? 38.793 -4.182 -31.605 1.00 90.19 396 CYS A O 1
ATOM 3050 N N . GLY A 1 397 ? 39.872 -2.626 -32.802 1.00 85.69 397 GLY A N 1
ATOM 3051 C CA . GLY A 1 397 ? 41.107 -2.704 -32.016 1.00 85.69 397 GLY A CA 1
ATOM 3052 C C . GLY A 1 397 ? 41.010 -2.076 -30.619 1.00 85.69 397 GLY A C 1
ATOM 3053 O O . GLY A 1 397 ? 41.775 -2.466 -29.745 1.00 85.69 397 GLY A O 1
ATOM 3054 N N . GLY A 1 398 ? 40.072 -1.146 -30.388 1.00 85.12 398 GLY A N 1
ATOM 3055 C CA . GLY A 1 398 ? 39.951 -0.421 -29.113 1.00 85.12 398 GLY A CA 1
ATOM 3056 C C . GLY A 1 398 ? 38.530 -0.291 -28.558 1.00 85.12 398 GLY A C 1
ATOM 3057 O O . GLY A 1 398 ? 38.343 0.203 -27.451 1.00 85.12 398 GLY A O 1
ATOM 3058 N N . SER A 1 399 ? 37.499 -0.690 -29.304 1.00 92.44 399 SER A N 1
ATOM 3059 C CA . SER A 1 399 ? 36.096 -0.492 -28.904 1.00 92.44 399 SER A CA 1
ATOM 3060 C C . SER A 1 399 ? 35.188 -1.646 -29.319 1.00 92.44 399 SER A C 1
ATOM 3062 O O . SER A 1 399 ? 33.989 -1.456 -29.510 1.00 92.44 399 SER A O 1
ATOM 3064 N N . ALA A 1 400 ? 35.743 -2.859 -29.422 1.00 91.06 400 ALA A N 1
ATOM 3065 C CA . ALA A 1 400 ? 34.981 -4.064 -29.748 1.00 91.06 400 ALA A CA 1
ATOM 3066 C C . ALA A 1 400 ? 33.820 -4.323 -28.772 1.00 91.06 400 ALA A C 1
ATOM 3068 O O . ALA A 1 400 ? 32.757 -4.732 -29.211 1.00 91.06 400 ALA A O 1
ATOM 3069 N N . ALA A 1 401 ? 33.973 -4.020 -27.477 1.00 91.06 401 ALA A N 1
ATOM 3070 C CA . ALA A 1 401 ? 32.892 -4.178 -26.497 1.00 91.06 401 ALA A CA 1
ATOM 3071 C C . ALA A 1 401 ? 31.738 -3.173 -26.689 1.00 91.06 401 ALA A C 1
ATOM 3073 O O . ALA A 1 401 ? 30.586 -3.482 -26.388 1.00 91.06 401 ALA A O 1
ATOM 3074 N N . THR A 1 402 ? 32.036 -1.967 -27.186 1.00 93.38 402 THR A N 1
ATOM 3075 C CA . THR A 1 402 ? 31.028 -0.940 -27.498 1.00 93.38 402 THR A CA 1
ATOM 3076 C C . THR A 1 402 ? 30.371 -1.218 -28.847 1.00 93.38 402 THR A C 1
ATOM 3078 O O . THR A 1 402 ? 29.158 -1.103 -28.978 1.00 93.38 402 THR A O 1
ATOM 3081 N N . CYS A 1 403 ? 31.160 -1.605 -29.847 1.00 95.12 403 CYS A N 1
ATOM 3082 C CA . CYS A 1 403 ? 30.714 -1.879 -31.210 1.00 95.12 403 CYS A CA 1
ATOM 3083 C C . CYS A 1 403 ? 30.696 -3.385 -31.496 1.00 95.12 403 CYS A C 1
ATOM 3085 O O . CYS A 1 403 ? 31.242 -3.851 -32.496 1.00 95.12 403 CYS A O 1
ATOM 3087 N N . CYS A 1 404 ? 30.114 -4.155 -30.580 1.00 94.56 404 CYS A N 1
ATOM 3088 C CA . CYS A 1 404 ? 30.166 -5.614 -30.578 1.00 94.56 404 CYS A CA 1
ATOM 3089 C C . CYS A 1 404 ? 29.525 -6.254 -31.817 1.00 94.56 404 CYS A C 1
ATOM 3091 O O . CYS A 1 404 ? 30.029 -7.260 -32.318 1.00 94.56 404 CYS A O 1
ATOM 3093 N N . LYS A 1 405 ? 28.470 -5.650 -32.377 1.00 94.56 405 LYS A N 1
ATOM 3094 C CA . LYS A 1 405 ? 27.804 -6.148 -33.584 1.00 94.56 405 LYS A CA 1
ATOM 3095 C C . LYS A 1 405 ? 28.650 -5.844 -34.807 1.00 94.56 405 LYS A C 1
ATOM 3097 O O . LYS A 1 405 ? 28.849 -6.733 -35.633 1.00 94.56 405 LYS A O 1
ATOM 3102 N N . LEU A 1 406 ? 29.182 -4.623 -34.903 1.00 94.56 406 LEU A N 1
ATOM 3103 C CA . LEU A 1 406 ? 30.119 -4.255 -35.964 1.00 94.56 406 LEU A CA 1
ATOM 3104 C C . LEU A 1 406 ? 31.362 -5.152 -35.934 1.00 94.56 406 LEU A C 1
ATOM 3106 O O . LEU A 1 406 ? 31.819 -5.596 -36.980 1.00 94.56 406 LEU A O 1
ATOM 3110 N N . CYS A 1 407 ? 31.896 -5.433 -34.749 1.00 93.75 407 CYS A N 1
ATOM 3111 C CA . CYS A 1 407 ? 33.156 -6.147 -34.556 1.00 93.75 407 CYS A CA 1
ATOM 3112 C C . CYS A 1 407 ? 33.036 -7.671 -34.524 1.00 93.75 407 CYS A C 1
ATOM 3114 O O . CYS A 1 407 ? 34.046 -8.361 -34.353 1.00 93.75 407 CYS A O 1
ATOM 3116 N N . LYS A 1 408 ? 31.834 -8.219 -34.722 1.00 93.50 408 LYS A N 1
ATOM 3117 C CA . LYS A 1 408 ? 31.611 -9.664 -34.729 1.00 93.50 408 LYS A CA 1
ATOM 3118 C C . LYS A 1 40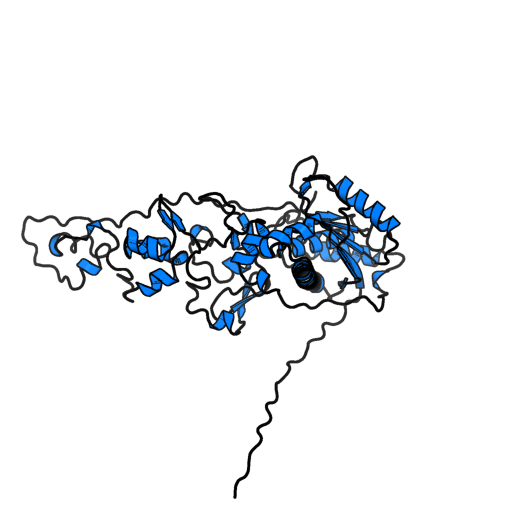8 ? 32.441 -10.333 -35.831 1.00 93.50 408 LYS A C 1
ATOM 3120 O O . LYS A 1 408 ? 32.340 -9.982 -37.005 1.00 93.50 408 LYS A O 1
ATOM 3125 N N . GLY A 1 409 ? 33.279 -11.295 -35.439 1.00 89.94 409 GLY A N 1
ATOM 3126 C CA . GLY A 1 409 ? 34.172 -12.023 -36.350 1.00 89.94 409 GLY A CA 1
ATOM 3127 C C . GLY A 1 409 ? 35.443 -11.271 -36.764 1.00 89.94 409 GLY A C 1
ATOM 3128 O O . GLY A 1 409 ? 36.179 -11.761 -37.619 1.00 89.94 409 GLY A O 1
ATOM 3129 N N . TYR A 1 410 ? 35.737 -10.106 -36.177 1.00 89.25 410 TYR A N 1
ATOM 3130 C CA . TYR A 1 410 ? 36.969 -9.380 -36.475 1.00 89.25 410 TYR A CA 1
ATOM 3131 C C . TYR A 1 410 ? 38.194 -10.078 -35.862 1.00 89.25 410 TYR A C 1
ATOM 3133 O O . TYR A 1 410 ? 38.438 -10.013 -34.660 1.00 89.25 410 TYR A O 1
ATOM 3141 N N . THR A 1 411 ? 39.007 -10.712 -36.705 1.00 81.38 411 THR A N 1
ATOM 3142 C CA . THR A 1 411 ? 40.340 -11.219 -36.352 1.00 81.38 411 THR A CA 1
ATOM 3143 C C . THR A 1 411 ? 41.368 -10.205 -36.845 1.00 81.38 411 THR A C 1
ATOM 3145 O O . THR A 1 411 ? 41.581 -10.100 -38.053 1.00 81.38 411 THR A O 1
ATOM 3148 N N . GLY A 1 412 ? 41.937 -9.401 -35.945 1.00 76.50 412 GLY A N 1
ATOM 3149 C CA . GLY A 1 412 ? 42.764 -8.232 -36.275 1.00 76.50 412 GLY A CA 1
ATOM 3150 C C . GLY A 1 412 ? 43.673 -8.385 -37.503 1.00 76.50 412 GLY A C 1
ATOM 3151 O O . GLY A 1 412 ? 44.413 -9.361 -37.628 1.00 76.50 412 GLY A O 1
ATOM 3152 N N . LYS A 1 413 ? 43.647 -7.405 -38.418 1.00 66.31 413 LYS A N 1
ATOM 3153 C CA . LYS A 1 413 ? 44.655 -7.332 -39.487 1.00 66.31 413 LYS A CA 1
ATOM 3154 C C . LYS A 1 413 ? 46.011 -6.999 -38.859 1.00 66.31 413 LYS A C 1
ATOM 3156 O O . LYS A 1 413 ? 46.071 -6.164 -37.959 1.00 66.31 413 LYS A O 1
ATOM 3161 N N . ARG A 1 414 ? 47.099 -7.615 -39.351 1.00 57.69 414 ARG A N 1
ATOM 3162 C CA . ARG A 1 414 ? 48.470 -7.162 -39.041 1.00 57.69 414 ARG A CA 1
ATOM 3163 C C . ARG A 1 414 ? 48.523 -5.668 -39.343 1.00 57.69 414 ARG A C 1
ATOM 3165 O O . ARG A 1 414 ? 48.218 -5.279 -40.469 1.00 57.69 414 ARG A O 1
ATOM 3172 N N . SER A 1 415 ? 48.807 -4.871 -38.321 1.00 50.22 415 SER A N 1
ATOM 3173 C CA . SER A 1 415 ? 48.681 -3.418 -38.317 1.00 50.22 415 SER A CA 1
ATOM 3174 C C . SER A 1 415 ? 49.260 -2.816 -39.597 1.00 50.22 415 SER A C 1
ATOM 3176 O O . SER A 1 415 ? 50.453 -2.966 -39.863 1.00 50.22 415 SER A O 1
ATOM 3178 N N . ALA A 1 416 ? 48.430 -2.145 -40.400 1.00 49.69 416 ALA A N 1
ATOM 3179 C CA . ALA A 1 416 ? 48.962 -1.228 -41.397 1.00 49.69 416 ALA A CA 1
ATOM 3180 C C . ALA A 1 416 ? 49.643 -0.084 -40.618 1.00 49.69 416 ALA A C 1
ATOM 3182 O O . ALA A 1 416 ? 49.002 0.486 -39.728 1.00 49.69 416 ALA A O 1
ATOM 3183 N N . PRO A 1 417 ? 50.924 0.232 -40.872 1.00 47.19 417 PRO A N 1
ATOM 3184 C CA . PRO A 1 417 ? 51.598 1.309 -40.163 1.00 47.19 417 PRO A CA 1
ATOM 3185 C C . PRO A 1 417 ? 50.913 2.636 -40.511 1.00 47.19 417 PRO A C 1
ATOM 3187 O O . PRO A 1 417 ? 50.851 2.996 -41.683 1.00 47.19 417 PRO A O 1
ATOM 3190 N N . GLY A 1 418 ? 50.399 3.349 -39.504 1.00 58.72 418 GLY A N 1
ATOM 3191 C CA . GLY A 1 418 ? 49.935 4.736 -39.650 1.00 58.72 418 GLY A CA 1
ATOM 3192 C C . GLY A 1 418 ? 48.450 5.012 -39.406 1.00 58.72 418 GLY A C 1
ATOM 3193 O O . GLY A 1 418 ? 48.066 6.174 -39.461 1.00 58.72 418 GLY A O 1
ATOM 3194 N N . ASN A 1 419 ? 47.623 4.008 -39.098 1.00 58.38 419 ASN A N 1
ATOM 3195 C CA . ASN A 1 419 ? 46.204 4.231 -38.803 1.00 58.38 419 ASN A CA 1
ATOM 3196 C C . ASN A 1 419 ? 45.891 3.984 -37.320 1.00 58.38 419 ASN A C 1
ATOM 3198 O O . ASN A 1 419 ? 45.815 2.839 -36.876 1.00 58.38 419 ASN A O 1
ATOM 3202 N N . GLU A 1 420 ? 45.699 5.064 -36.559 1.00 67.25 420 GLU A N 1
ATOM 3203 C CA . GLU A 1 420 ? 45.229 5.004 -35.173 1.00 67.25 420 GLU A CA 1
ATOM 3204 C C . GLU A 1 420 ? 43.784 4.486 -35.111 1.00 67.25 420 GLU A C 1
ATOM 3206 O O . GLU A 1 420 ? 42.906 4.913 -35.867 1.00 67.25 420 GLU A O 1
ATOM 3211 N N . THR A 1 421 ? 43.524 3.547 -34.201 1.00 70.50 421 THR A N 1
ATOM 3212 C CA . THR A 1 421 ? 42.168 3.069 -33.914 1.00 70.50 421 THR A CA 1
ATOM 3213 C C . THR A 1 421 ? 41.365 4.156 -33.209 1.00 70.50 421 THR A C 1
ATOM 3215 O O . THR A 1 421 ? 41.826 4.742 -32.231 1.00 70.50 421 THR A O 1
ATOM 3218 N N . GLN A 1 422 ? 40.136 4.386 -33.659 1.00 78.69 422 GLN A N 1
ATOM 3219 C CA . GLN A 1 422 ? 39.196 5.310 -33.040 1.00 78.69 422 GLN A CA 1
ATOM 3220 C C . GLN A 1 422 ? 38.595 4.682 -31.783 1.00 78.69 422 GLN A C 1
ATOM 3222 O O . GLN A 1 422 ? 37.947 3.636 -31.845 1.00 78.69 422 GLN A O 1
ATOM 3227 N N . ALA A 1 423 ? 38.769 5.357 -30.649 1.00 83.44 423 ALA A N 1
ATOM 3228 C CA . ALA A 1 423 ? 38.066 5.022 -29.423 1.00 83.44 423 ALA A CA 1
ATOM 3229 C C . ALA A 1 423 ? 36.604 5.490 -29.516 1.00 83.44 423 ALA A C 1
ATOM 3231 O O . ALA A 1 423 ? 36.323 6.672 -29.722 1.00 83.44 423 ALA A O 1
ATOM 3232 N N . ILE A 1 424 ? 35.668 4.557 -29.353 1.00 86.56 424 ILE A N 1
ATOM 3233 C CA . ILE A 1 424 ? 34.233 4.814 -29.273 1.00 86.56 424 ILE A CA 1
ATOM 3234 C C . ILE A 1 424 ? 33.752 4.474 -27.863 1.00 86.56 424 ILE A C 1
ATOM 3236 O O . ILE A 1 424 ? 33.739 3.315 -27.441 1.00 86.56 424 ILE A O 1
ATOM 3240 N N . SER A 1 425 ? 33.323 5.507 -27.140 1.00 84.00 425 SER A N 1
ATOM 3241 C CA . SER A 1 425 ? 32.622 5.347 -25.870 1.00 84.00 425 SER A CA 1
ATOM 3242 C C . SER A 1 425 ? 31.189 4.858 -26.110 1.00 84.00 425 SER A C 1
ATOM 3244 O O . SER A 1 425 ? 30.588 5.250 -27.117 1.00 84.00 425 SER A O 1
ATOM 3246 N N . PRO A 1 426 ? 30.602 4.078 -25.185 1.00 82.19 426 PRO A N 1
ATOM 3247 C CA . PRO A 1 426 ? 29.158 3.881 -25.145 1.00 82.19 426 PRO A CA 1
ATOM 3248 C C . PRO A 1 426 ? 28.427 5.223 -25.186 1.00 82.19 426 PRO A C 1
ATOM 3250 O O . PRO A 1 426 ? 28.956 6.241 -24.717 1.00 82.19 426 PRO A O 1
ATOM 3253 N N . ASP A 1 427 ? 27.220 5.231 -25.752 1.00 82.06 427 ASP A N 1
ATOM 3254 C CA . ASP A 1 427 ? 26.374 6.411 -25.618 1.00 82.06 427 ASP A CA 1
ATOM 3255 C C . ASP A 1 427 ? 26.066 6.595 -24.127 1.00 82.06 427 ASP A C 1
ATOM 3257 O O . ASP A 1 427 ? 25.869 5.625 -23.394 1.00 82.06 427 ASP A O 1
ATOM 3261 N N . GLN A 1 428 ? 26.090 7.831 -23.639 1.00 77.62 428 GLN A N 1
ATOM 3262 C CA . GLN A 1 428 ? 25.609 8.082 -22.285 1.00 77.62 428 GLN A CA 1
ATOM 3263 C C . GLN A 1 428 ? 24.104 7.794 -22.271 1.00 77.62 428 GLN A C 1
ATOM 3265 O O . GLN A 1 428 ? 23.430 8.119 -23.260 1.00 77.62 428 GLN A O 1
ATOM 3270 N N . PRO A 1 429 ? 23.567 7.195 -21.194 1.00 68.00 429 PRO A N 1
ATOM 3271 C CA . PRO A 1 429 ? 22.129 7.180 -21.033 1.00 68.00 429 PRO A CA 1
ATOM 3272 C C . PRO A 1 429 ? 21.635 8.630 -21.094 1.00 68.00 429 PRO A C 1
ATOM 3274 O O . PRO A 1 429 ? 22.307 9.534 -20.583 1.00 68.00 429 PRO A O 1
ATOM 3277 N N . PRO A 1 430 ? 20.486 8.878 -21.728 1.00 62.53 430 PRO A N 1
ATOM 3278 C CA . PRO A 1 430 ? 19.802 10.139 -21.543 1.00 62.53 430 PRO A CA 1
ATOM 3279 C C . PRO A 1 430 ? 19.672 10.443 -20.040 1.00 62.53 430 PRO A C 1
ATOM 3281 O O . PRO A 1 430 ? 19.357 9.542 -19.258 1.00 62.53 430 PRO A O 1
ATOM 3284 N N . ALA A 1 431 ? 19.983 11.678 -19.628 1.00 58.25 431 ALA A N 1
ATOM 3285 C CA . ALA A 1 431 ? 19.949 12.052 -18.216 1.00 58.25 431 ALA A CA 1
ATOM 3286 C C . ALA A 1 431 ? 18.553 11.760 -17.642 1.00 58.25 431 ALA A C 1
ATOM 3288 O O . ALA A 1 431 ? 17.550 12.249 -18.161 1.00 58.25 431 ALA A O 1
ATOM 3289 N N . SER A 1 432 ? 18.512 10.912 -16.617 1.00 54.56 432 SER A N 1
ATOM 3290 C CA . SER A 1 432 ? 17.321 10.643 -15.816 1.00 54.56 432 SER A CA 1
ATOM 3291 C C . SER A 1 432 ? 17.324 11.633 -14.663 1.00 54.56 432 SER A C 1
ATOM 3293 O O . SER A 1 432 ? 18.306 11.670 -13.921 1.00 54.56 432 SER A O 1
ATOM 3295 N N . ASN A 1 433 ? 16.254 12.406 -14.500 1.00 52.53 433 ASN A N 1
ATOM 3296 C CA . ASN A 1 433 ? 16.133 13.355 -13.394 1.00 52.53 433 ASN A CA 1
ATOM 3297 C C . ASN A 1 433 ? 15.301 12.786 -12.228 1.00 52.53 433 ASN A C 1
ATOM 3299 O O . ASN A 1 433 ? 15.040 13.513 -11.275 1.00 52.53 433 ASN A O 1
ATOM 3303 N N . MET A 1 434 ? 14.915 11.502 -12.288 1.00 55.00 434 MET A N 1
ATOM 3304 C CA . MET A 1 434 ? 14.069 10.826 -11.297 1.00 55.00 434 MET A CA 1
ATOM 3305 C C . MET A 1 434 ? 14.607 10.954 -9.864 1.00 55.00 434 MET A C 1
ATOM 3307 O O . MET A 1 434 ? 15.646 10.383 -9.525 1.00 55.00 434 MET A O 1
ATOM 3311 N N . ASN A 1 435 ? 13.856 11.654 -9.016 1.00 56.34 435 ASN A N 1
ATOM 3312 C CA . ASN A 1 435 ? 14.052 11.749 -7.577 1.00 56.34 435 ASN A CA 1
ATOM 3313 C C . ASN A 1 435 ? 13.113 10.783 -6.839 1.00 56.34 435 ASN A C 1
ATOM 3315 O O . ASN A 1 435 ? 11.975 10.529 -7.242 1.00 56.34 435 ASN A O 1
ATOM 3319 N N . LYS A 1 436 ? 13.602 10.238 -5.722 1.00 55.25 436 LYS A N 1
ATOM 3320 C CA . LYS A 1 436 ? 12.845 9.350 -4.836 1.00 55.25 436 LYS A CA 1
ATOM 3321 C C . LYS A 1 436 ? 12.313 10.138 -3.647 1.00 55.25 436 LYS A C 1
ATOM 3323 O O . LYS A 1 436 ? 13.108 10.641 -2.858 1.00 55.25 436 LYS A O 1
ATOM 3328 N N . THR A 1 437 ? 10.994 10.178 -3.487 1.00 60.69 437 THR A N 1
ATOM 3329 C CA . THR A 1 437 ? 10.357 10.642 -2.249 1.00 60.69 437 THR A CA 1
ATOM 3330 C C . THR A 1 437 ? 9.952 9.419 -1.438 1.00 60.69 437 THR A C 1
ATOM 3332 O O . THR A 1 437 ? 9.246 8.543 -1.933 1.00 60.69 437 THR A O 1
ATOM 3335 N N . GLN A 1 438 ? 10.449 9.316 -0.206 1.00 58.97 438 GLN A N 1
ATOM 3336 C CA . GLN A 1 438 ? 9.990 8.299 0.737 1.00 58.97 438 GLN A CA 1
ATOM 3337 C C . GLN A 1 438 ? 8.844 8.877 1.555 1.00 58.97 438 GLN A C 1
ATOM 3339 O O . GLN A 1 438 ? 8.991 9.946 2.141 1.00 58.97 438 GLN A O 1
ATOM 3344 N N . VAL A 1 439 ? 7.728 8.155 1.603 1.00 58.34 439 VAL A N 1
ATOM 3345 C CA . VAL A 1 439 ? 6.617 8.484 2.494 1.00 58.34 439 VAL A CA 1
ATOM 3346 C C . VAL A 1 439 ? 6.891 7.821 3.836 1.00 58.34 439 VAL A C 1
ATOM 3348 O O . VAL A 1 439 ? 6.883 6.593 3.942 1.00 58.34 439 VAL A O 1
ATOM 3351 N N . VAL A 1 440 ? 7.201 8.642 4.831 1.00 61.28 440 VAL A N 1
ATOM 3352 C CA . VAL A 1 440 ? 7.168 8.268 6.243 1.00 61.28 440 VAL A CA 1
ATOM 3353 C C . VAL A 1 440 ? 5.928 8.947 6.793 1.00 61.28 440 VAL A C 1
ATOM 3355 O O . VAL A 1 440 ? 5.835 10.171 6.723 1.00 61.28 440 VAL A O 1
ATOM 3358 N N . VAL A 1 441 ? 4.961 8.156 7.248 1.00 62.97 441 VAL A N 1
ATOM 3359 C CA . VAL A 1 441 ? 3.719 8.683 7.816 1.00 62.97 441 VAL A CA 1
ATOM 3360 C C . VAL A 1 441 ? 3.841 8.562 9.323 1.00 62.97 441 VAL A C 1
ATOM 3362 O O . VAL A 1 441 ? 3.888 7.436 9.815 1.00 62.97 441 VAL A O 1
ATOM 3365 N N . PRO A 1 442 ? 3.948 9.659 10.076 1.00 61.56 442 PRO A N 1
ATOM 3366 C CA . PRO A 1 442 ? 3.978 9.547 11.522 1.00 61.56 442 PRO A CA 1
ATOM 3367 C C . PRO A 1 442 ? 2.636 8.986 12.016 1.00 61.56 442 PRO A C 1
ATOM 3369 O O . PRO A 1 442 ? 1.564 9.354 11.528 1.00 61.56 442 PRO A O 1
ATOM 3372 N N . MET A 1 443 ? 2.715 8.021 12.924 1.00 65.31 443 MET A N 1
ATOM 3373 C CA . MET A 1 443 ? 1.582 7.435 13.627 1.00 65.31 443 MET A CA 1
ATOM 3374 C C . MET A 1 443 ? 1.591 8.046 15.017 1.00 65.31 443 MET A C 1
ATOM 3376 O O . MET A 1 443 ? 2.295 7.559 15.887 1.00 65.31 443 MET A O 1
ATOM 3380 N N . ASP A 1 444 ? 0.891 9.171 15.147 1.00 53.94 444 ASP A N 1
ATOM 3381 C CA . ASP A 1 444 ? 0.687 9.922 16.381 1.00 53.94 444 ASP A CA 1
ATOM 3382 C C . ASP A 1 444 ? 1.904 10.322 17.232 1.00 53.94 444 ASP A C 1
ATOM 3384 O O . ASP A 1 444 ? 3.032 9.893 17.051 1.00 53.94 444 ASP A O 1
ATOM 3388 N N . ASP A 1 445 ? 1.668 11.246 18.163 1.00 44.16 445 ASP A N 1
ATOM 3389 C CA . ASP A 1 445 ? 2.577 11.609 19.263 1.00 44.16 445 ASP A CA 1
ATOM 3390 C C . ASP A 1 445 ? 1.771 12.267 20.383 1.00 44.16 445 ASP A C 1
ATOM 3392 O O . ASP A 1 445 ? 1.060 13.259 20.074 1.00 44.16 445 ASP A O 1
#

Organism: NCBI:txid1093978